Protein AF-A0AA38XW15-F1 (afdb_monomer_lite)

Structure (mmCIF, N/CA/C/O backbone):
data_AF-A0AA38XW15-F1
#
_entry.id   AF-A0AA38XW15-F1
#
loop_
_atom_site.group_PDB
_atom_site.id
_atom_site.type_symbol
_atom_site.label_atom_id
_atom_site.label_alt_id
_atom_site.label_comp_id
_atom_site.label_asym_id
_atom_site.label_entity_id
_atom_site.label_seq_id
_atom_site.pdbx_PDB_ins_code
_atom_site.Cartn_x
_atom_site.Cartn_y
_atom_site.Cartn_z
_atom_site.occupancy
_atom_site.B_iso_or_equiv
_atom_site.auth_seq_id
_atom_site.auth_comp_id
_atom_site.auth_asym_id
_atom_site.auth_atom_id
_atom_site.pdbx_PDB_model_num
ATOM 1 N N . MET A 1 1 ? -20.082 4.523 14.131 1.00 91.38 1 MET A N 1
ATOM 2 C CA . MET A 1 1 ? -21.353 5.237 13.873 1.00 91.38 1 MET A CA 1
ATOM 3 C C . MET A 1 1 ? -22.518 4.443 14.439 1.00 91.38 1 MET A C 1
ATOM 5 O O . MET A 1 1 ? -22.449 3.219 14.410 1.00 91.38 1 MET A O 1
ATOM 9 N N . THR A 1 2 ? -23.558 5.116 14.946 1.00 93.31 2 THR A N 1
ATOM 10 C CA . THR A 1 2 ? -24.744 4.458 15.545 1.00 93.31 2 THR A CA 1
ATOM 11 C C . THR A 1 2 ? -26.079 4.887 14.918 1.00 93.31 2 THR A C 1
ATOM 13 O O . THR A 1 2 ? -27.093 4.230 15.132 1.00 93.31 2 THR A O 1
ATOM 16 N N . ARG A 1 3 ? -26.091 5.959 14.109 1.00 92.06 3 ARG A N 1
ATOM 17 C CA . ARG A 1 3 ? -27.296 6.537 13.497 1.00 92.06 3 ARG A CA 1
ATOM 18 C C . ARG A 1 3 ? -27.164 6.616 11.979 1.00 92.06 3 ARG A C 1
ATOM 20 O O . ARG A 1 3 ? -26.127 7.017 11.461 1.00 92.06 3 ARG A O 1
ATOM 27 N N . ALA A 1 4 ? -28.251 6.330 11.262 1.00 90.56 4 ALA A N 1
ATOM 28 C CA . ALA A 1 4 ? -28.274 6.403 9.798 1.00 90.56 4 ALA A CA 1
ATOM 29 C C . ALA A 1 4 ? -28.023 7.825 9.253 1.00 90.56 4 ALA A C 1
ATOM 31 O O . ALA A 1 4 ? -27.424 7.970 8.192 1.00 90.56 4 ALA A O 1
ATOM 32 N N . GLY A 1 5 ? -28.454 8.865 9.981 1.00 91.62 5 GLY A N 1
ATOM 33 C CA . GLY A 1 5 ? -28.193 10.264 9.617 1.00 91.62 5 GLY A CA 1
ATOM 34 C C . GLY A 1 5 ? -26.698 10.584 9.584 1.00 91.62 5 GLY A C 1
ATOM 35 O O . GLY A 1 5 ? -26.212 11.088 8.578 1.00 91.62 5 GLY A O 1
ATOM 36 N N . ASP A 1 6 ? -25.973 10.198 10.635 1.00 93.12 6 ASP A N 1
ATOM 37 C CA . ASP A 1 6 ? -24.523 10.388 10.756 1.00 93.12 6 ASP A CA 1
ATOM 38 C C . ASP A 1 6 ? -23.772 9.628 9.654 1.00 93.12 6 ASP A C 1
ATOM 40 O O . ASP A 1 6 ? -22.821 10.134 9.069 1.00 93.12 6 ASP A O 1
ATOM 44 N N . VAL A 1 7 ? -24.231 8.415 9.332 1.00 92.94 7 VAL A N 1
ATOM 45 C CA . VAL A 1 7 ? -23.662 7.582 8.264 1.00 92.94 7 VAL A CA 1
ATOM 46 C C . VAL A 1 7 ? -23.850 8.219 6.884 1.00 92.94 7 VAL A C 1
ATOM 48 O O . VAL A 1 7 ? -22.914 8.231 6.085 1.00 92.94 7 VAL A O 1
ATOM 51 N N . ARG A 1 8 ? -25.037 8.768 6.605 1.00 91.56 8 ARG A N 1
ATOM 52 C CA . ARG A 1 8 ? -25.308 9.474 5.347 1.00 91.56 8 ARG A CA 1
ATOM 53 C C . ARG A 1 8 ? -24.465 10.742 5.237 1.00 91.56 8 ARG A C 1
ATOM 55 O O . ARG A 1 8 ? -23.828 10.942 4.210 1.00 91.56 8 ARG A O 1
ATOM 62 N N . LEU A 1 9 ? -24.413 11.541 6.304 1.00 92.00 9 LEU A N 1
ATOM 63 C CA . LEU A 1 9 ? -23.596 12.752 6.344 1.00 92.00 9 LEU A CA 1
ATOM 64 C C . LEU A 1 9 ? -22.112 12.434 6.129 1.00 92.00 9 LEU A C 1
ATOM 66 O O . LEU A 1 9 ? -21.452 13.119 5.360 1.00 92.00 9 LEU A O 1
ATOM 70 N N . ALA A 1 10 ? -21.592 11.371 6.746 1.00 91.44 10 ALA A N 1
ATOM 71 C CA . ALA A 1 10 ? -20.219 10.928 6.508 1.00 91.44 10 ALA A CA 1
ATOM 72 C C . ALA A 1 10 ? -19.970 10.637 5.015 1.00 91.44 10 ALA A C 1
ATOM 74 O O . ALA A 1 10 ? -18.969 11.080 4.457 1.00 91.44 10 ALA A O 1
ATOM 75 N N . GLY A 1 11 ? -20.909 9.954 4.351 1.00 89.06 11 GLY A N 1
ATOM 76 C CA . GLY A 1 11 ? -20.843 9.709 2.908 1.00 89.06 11 GLY A CA 1
ATOM 77 C C . GLY A 1 11 ? -20.878 10.991 2.066 1.00 89.06 11 GLY A C 1
ATOM 78 O O . GLY A 1 11 ? -20.120 11.104 1.109 1.00 89.06 11 GLY A O 1
ATOM 79 N N . GLU A 1 12 ? -21.707 11.971 2.434 1.00 89.62 12 GLU A N 1
ATOM 80 C CA . GLU A 1 12 ? -21.784 13.281 1.762 1.00 89.62 12 GLU A CA 1
ATOM 81 C C . GLU A 1 12 ? -20.504 14.112 1.933 1.00 89.62 12 GLU A C 1
ATOM 83 O O . GLU A 1 12 ? -20.116 14.842 1.023 1.00 89.62 12 GLU A O 1
ATOM 88 N N . LEU A 1 13 ? -19.829 13.980 3.079 1.00 89.56 13 LEU A N 1
ATOM 89 C CA . LEU A 1 13 ? -18.544 14.629 3.351 1.00 89.56 13 LEU A CA 1
ATOM 90 C C . LEU A 1 13 ? -17.362 13.945 2.644 1.00 89.56 13 LEU A C 1
ATOM 92 O O . LEU A 1 13 ? -16.266 14.496 2.637 1.00 89.56 13 LEU A O 1
ATOM 96 N N . GLY A 1 14 ? -17.576 12.783 2.019 1.00 87.38 14 GLY A N 1
ATOM 97 C CA . GLY A 1 14 ? -16.554 12.092 1.235 1.00 87.38 14 GLY A CA 1
ATOM 98 C C . GLY A 1 14 ? -15.539 11.310 2.068 1.00 87.38 14 GLY A C 1
ATOM 99 O O . GLY A 1 14 ? -14.395 11.184 1.642 1.00 87.38 14 GLY A O 1
ATOM 100 N N . VAL A 1 15 ? -15.934 10.786 3.235 1.00 90.50 15 VAL A N 1
ATOM 101 C CA . VAL A 1 15 ? -15.054 9.906 4.025 1.00 90.50 15 VAL A CA 1
ATOM 102 C C . VAL A 1 15 ? -14.764 8.598 3.282 1.00 90.50 15 VAL A C 1
ATOM 104 O O . VAL A 1 15 ? -15.640 8.052 2.609 1.00 90.50 15 VAL A O 1
ATOM 107 N N . ASP A 1 16 ? -13.568 8.040 3.464 1.00 91.00 16 ASP A N 1
ATOM 108 C CA . ASP A 1 16 ? -13.193 6.773 2.822 1.00 91.00 16 ASP A CA 1
ATOM 109 C C . ASP A 1 16 ? -13.839 5.547 3.486 1.00 91.00 16 ASP A C 1
ATOM 111 O O . ASP A 1 16 ? -14.086 4.534 2.829 1.00 91.00 16 ASP A O 1
ATOM 115 N N . ALA A 1 17 ? -14.129 5.619 4.790 1.00 94.25 17 ALA A N 1
ATOM 116 C CA . ALA A 1 17 ? -14.636 4.485 5.551 1.00 94.25 17 ALA A CA 1
ATOM 117 C C . ALA A 1 17 ? -15.574 4.884 6.699 1.00 94.25 17 ALA A C 1
ATOM 119 O O . ALA A 1 17 ? -15.440 5.938 7.317 1.00 94.25 17 ALA A O 1
ATOM 120 N N . VAL A 1 18 ? -16.508 3.987 7.028 1.00 95.44 18 VAL A N 1
ATOM 121 C CA . VAL A 1 18 ? -17.405 4.094 8.186 1.00 95.44 18 VAL A CA 1
ATOM 122 C C . VAL A 1 18 ? -17.250 2.870 9.086 1.00 95.44 18 VAL A C 1
ATOM 124 O O . VAL A 1 18 ? -17.457 1.731 8.661 1.00 95.44 18 VAL A O 1
ATOM 127 N N . GLY A 1 19 ? -16.933 3.114 10.360 1.00 95.94 19 GLY A N 1
ATOM 128 C CA . GLY A 1 19 ? -16.795 2.076 11.383 1.00 95.94 19 GLY A CA 1
ATOM 129 C C . GLY A 1 19 ? -18.083 1.769 12.152 1.00 95.94 19 GLY A C 1
ATOM 130 O O . GLY A 1 19 ? -18.765 2.674 12.647 1.00 95.94 19 GLY A O 1
ATOM 131 N N . PHE A 1 20 ? -18.375 0.480 12.329 1.00 97.31 20 PHE A N 1
ATOM 132 C CA . PHE A 1 20 ? -19.397 -0.052 13.234 1.00 97.31 20 PHE A CA 1
ATOM 133 C C . PHE A 1 20 ? -18.740 -0.868 14.346 1.00 97.31 20 PHE A C 1
ATOM 135 O O . PHE A 1 20 ? -17.919 -1.744 14.078 1.00 97.31 20 PHE A O 1
ATOM 142 N N . ILE A 1 21 ? -19.105 -0.586 15.596 1.00 96.38 21 ILE A N 1
ATOM 143 C CA . ILE A 1 21 ? -18.486 -1.204 16.771 1.00 96.38 21 ILE A CA 1
ATOM 144 C C . ILE A 1 21 ? -19.363 -2.355 17.266 1.00 96.38 21 ILE A C 1
ATOM 146 O O . ILE A 1 21 ? -20.535 -2.160 17.577 1.00 96.38 21 ILE A O 1
ATOM 150 N N . PHE A 1 22 ? -18.777 -3.547 17.382 1.00 96.81 22 PHE A N 1
ATOM 151 C CA . PHE A 1 22 ? -19.442 -4.757 17.884 1.00 96.81 22 PHE A CA 1
ATOM 152 C C . PHE A 1 22 ? -18.884 -5.240 19.233 1.00 96.81 22 PHE A C 1
ATOM 154 O O . PHE A 1 22 ? -19.385 -6.213 19.804 1.00 96.81 22 PHE A O 1
ATOM 161 N N . ALA A 1 23 ? -17.880 -4.540 19.769 1.00 93.12 23 ALA A N 1
ATOM 162 C CA . ALA A 1 23 ? -17.318 -4.779 21.094 1.00 93.12 23 ALA A CA 1
ATOM 163 C C . ALA A 1 23 ? -18.387 -4.625 22.190 1.00 93.12 23 ALA A C 1
ATOM 165 O O . ALA A 1 23 ? -19.067 -3.599 22.260 1.00 93.12 23 ALA A O 1
ATOM 166 N N . ARG A 1 24 ? -18.523 -5.636 23.059 1.00 89.12 24 ARG A N 1
ATOM 167 C CA . ARG A 1 24 ? -19.603 -5.727 24.064 1.00 89.12 24 ARG A CA 1
ATOM 168 C C . ARG A 1 24 ? -19.603 -4.578 25.074 1.00 89.12 24 ARG A C 1
ATOM 170 O O . ARG A 1 24 ? -20.673 -4.127 25.461 1.00 89.12 24 ARG A O 1
ATOM 177 N N . GLU A 1 25 ? -18.420 -4.115 25.461 1.00 85.75 25 GLU A N 1
ATOM 178 C CA . GLU A 1 25 ? -18.213 -3.088 26.494 1.00 85.75 25 GLU A CA 1
ATOM 179 C C . GLU A 1 25 ? -18.329 -1.653 25.960 1.00 85.75 25 GLU A C 1
ATOM 181 O O . GLU A 1 25 ? -18.221 -0.695 26.723 1.00 85.75 25 GLU A O 1
ATOM 186 N N . SER A 1 26 ? -18.502 -1.471 24.648 1.00 87.81 26 SER A N 1
ATOM 187 C CA . SER A 1 26 ? -18.533 -0.135 24.059 1.00 87.81 26 SER A CA 1
ATOM 188 C C . SER A 1 26 ? -19.905 0.518 24.216 1.00 87.81 26 SER A C 1
ATOM 190 O O . SER A 1 26 ? -20.915 -0.045 23.801 1.00 87.81 26 SER A O 1
ATOM 192 N N . SER A 1 27 ? -19.933 1.769 24.685 1.00 87.12 27 SER A N 1
ATOM 193 C CA . SER A 1 27 ? -21.135 2.621 24.653 1.00 87.12 27 SER A CA 1
ATOM 194 C C . SER A 1 27 ? -21.614 2.945 23.233 1.00 87.12 27 SER A C 1
ATOM 196 O O . SER A 1 27 ? -22.740 3.385 23.043 1.00 87.12 27 SER A O 1
ATOM 198 N N . ARG A 1 28 ? -20.765 2.710 22.225 1.00 91.06 28 ARG A N 1
ATOM 199 C CA . ARG A 1 28 ? -21.038 2.951 20.800 1.00 91.06 28 ARG A CA 1
ATOM 200 C C . ARG A 1 28 ? -21.361 1.658 20.046 1.00 91.06 28 ARG A C 1
ATOM 202 O O . ARG A 1 28 ? -21.298 1.634 18.815 1.00 91.06 28 ARG A O 1
ATOM 209 N N . ARG A 1 29 ? -21.629 0.569 20.774 1.00 94.62 29 ARG A N 1
ATOM 210 C CA . ARG A 1 29 ? -21.948 -0.736 20.197 1.00 94.62 29 ARG A CA 1
ATOM 211 C C . ARG A 1 29 ? -23.264 -0.676 19.424 1.00 94.62 29 ARG A C 1
ATOM 213 O O . ARG A 1 29 ? -24.231 -0.091 19.895 1.00 94.62 29 ARG A O 1
ATOM 220 N N . VAL A 1 30 ? -23.305 -1.344 18.276 1.00 95.62 30 VAL A N 1
ATOM 221 C CA . VAL A 1 30 ? -24.513 -1.499 17.450 1.00 95.62 30 VAL A CA 1
ATOM 222 C C . VAL A 1 30 ? -24.860 -2.972 17.262 1.00 95.62 30 VAL A C 1
ATOM 224 O O . VAL A 1 30 ? -23.978 -3.838 17.278 1.00 95.62 30 VAL A O 1
ATOM 227 N N . ALA A 1 31 ? -26.142 -3.281 17.064 1.00 96.44 31 ALA A N 1
ATOM 228 C CA . ALA A 1 31 ? -26.548 -4.634 16.701 1.00 96.44 31 ALA A CA 1
ATOM 229 C C . ALA A 1 31 ? -26.201 -4.935 15.224 1.00 96.44 31 ALA A C 1
ATOM 231 O O . ALA A 1 31 ? -26.274 -4.041 14.376 1.00 96.44 31 ALA A O 1
ATOM 232 N N . PRO A 1 32 ? -25.887 -6.194 14.848 1.00 96.69 32 PRO A N 1
ATOM 233 C CA . PRO A 1 32 ? -25.608 -6.551 13.451 1.00 96.69 32 PRO A CA 1
ATOM 234 C C . PRO A 1 32 ? -26.736 -6.175 12.478 1.00 96.69 32 PRO A C 1
ATOM 236 O O . PRO A 1 32 ? -26.471 -5.726 11.364 1.00 96.69 32 PRO A O 1
ATOM 239 N N . ALA A 1 33 ? -27.996 -6.309 12.900 1.00 95.50 33 ALA A N 1
ATOM 240 C CA . ALA A 1 33 ? -29.150 -5.920 12.091 1.00 95.50 33 ALA A CA 1
ATOM 241 C C . ALA A 1 33 ? -29.213 -4.398 11.852 1.00 95.50 33 ALA A C 1
ATOM 243 O O . ALA A 1 33 ? -29.453 -3.961 10.726 1.00 95.50 33 ALA A O 1
ATOM 244 N N . GLU A 1 34 ? -28.926 -3.591 12.876 1.00 95.31 34 GLU A N 1
ATOM 245 C CA . GLU A 1 34 ? -28.886 -2.125 12.780 1.00 95.31 34 GLU A CA 1
ATOM 246 C C . GLU A 1 34 ? -27.741 -1.659 11.879 1.00 95.31 34 GLU A C 1
ATOM 248 O O . GLU A 1 34 ? -27.944 -0.836 10.989 1.00 95.31 34 GLU A O 1
ATOM 253 N N . ALA A 1 35 ? -26.548 -2.242 12.038 1.00 95.88 35 ALA A N 1
ATOM 254 C CA . ALA A 1 35 ? -25.409 -1.978 11.161 1.00 95.88 35 ALA A CA 1
ATOM 255 C C . ALA A 1 35 ? -25.720 -2.336 9.701 1.00 95.88 35 ALA A C 1
ATOM 257 O O . ALA A 1 35 ? -25.362 -1.598 8.780 1.00 95.88 35 ALA A O 1
ATOM 258 N N . ARG A 1 36 ? -26.440 -3.442 9.465 1.00 95.25 36 ARG A N 1
ATOM 259 C CA . ARG A 1 36 ? -26.875 -3.835 8.121 1.00 95.25 36 ARG A CA 1
ATOM 260 C C . ARG A 1 36 ? -27.866 -2.841 7.512 1.00 95.25 36 ARG A C 1
ATOM 262 O O . ARG A 1 36 ? -27.758 -2.575 6.311 1.00 95.25 36 ARG A O 1
ATOM 269 N N . ALA A 1 37 ? -28.791 -2.306 8.307 1.00 93.50 37 ALA A N 1
ATOM 270 C CA . ALA A 1 37 ? -29.722 -1.268 7.875 1.00 93.50 37 ALA A CA 1
ATOM 271 C C . ALA A 1 37 ? -28.985 0.045 7.567 1.00 93.50 37 ALA A C 1
ATOM 273 O O . ALA A 1 37 ? -29.128 0.585 6.474 1.00 93.50 37 ALA A O 1
ATOM 274 N N . MET A 1 38 ? -28.105 0.507 8.463 1.00 93.75 38 MET A N 1
ATOM 275 C CA . MET A 1 38 ? -27.293 1.711 8.243 1.00 93.75 38 MET A CA 1
ATOM 276 C C . MET A 1 38 ? -26.400 1.599 7.012 1.00 93.75 38 MET A C 1
ATOM 278 O O . MET A 1 38 ? -26.264 2.560 6.263 1.00 93.75 38 MET A O 1
ATOM 282 N N . ARG A 1 39 ? -25.847 0.413 6.746 1.00 91.00 39 ARG A N 1
ATOM 283 C CA . ARG A 1 39 ? -25.074 0.165 5.530 1.00 91.00 39 ARG A CA 1
ATOM 284 C C . ARG A 1 39 ? -25.856 0.461 4.250 1.00 91.00 39 ARG A C 1
ATOM 286 O O . ARG A 1 39 ? -25.249 0.855 3.264 1.00 91.00 39 ARG A O 1
ATOM 293 N N . GLN A 1 40 ? -27.171 0.253 4.227 1.00 88.00 40 GLN A N 1
ATOM 294 C CA . GLN A 1 40 ? -27.972 0.558 3.035 1.00 88.00 40 GLN A CA 1
ATOM 295 C C . GLN A 1 40 ? -28.037 2.065 2.743 1.00 88.00 40 GLN A C 1
ATOM 297 O O . GLN A 1 40 ? -28.316 2.435 1.609 1.00 88.00 40 GLN A O 1
ATOM 302 N N . ALA A 1 41 ? -27.754 2.912 3.737 1.00 85.12 41 ALA A N 1
ATOM 303 C CA . ALA A 1 41 ? -27.671 4.363 3.594 1.00 85.12 41 ALA A CA 1
ATOM 304 C C . ALA A 1 41 ? -26.254 4.867 3.256 1.00 85.12 41 ALA A C 1
ATOM 306 O O . ALA A 1 41 ? -26.075 6.065 3.054 1.00 85.12 41 ALA A O 1
ATOM 307 N N . ILE A 1 42 ? -25.251 3.981 3.215 1.00 86.81 42 ILE A N 1
ATOM 308 C CA . ILE A 1 42 ? -23.867 4.343 2.890 1.00 86.81 42 ILE A CA 1
ATOM 309 C C . ILE A 1 42 ? -23.742 4.599 1.387 1.00 86.81 42 ILE A C 1
ATOM 311 O O . ILE A 1 42 ? -24.222 3.806 0.573 1.00 86.81 42 ILE A O 1
ATOM 315 N N . ALA A 1 43 ? -23.071 5.696 1.028 1.00 79.88 43 ALA A N 1
ATOM 316 C CA . ALA A 1 43 ? -22.768 6.022 -0.358 1.00 79.88 43 ALA A CA 1
ATOM 317 C C . ALA A 1 43 ? -21.945 4.899 -1.024 1.00 79.88 43 ALA A C 1
ATOM 319 O O . ALA A 1 43 ? -21.095 4.280 -0.374 1.00 79.88 43 ALA A O 1
ATOM 320 N N . PRO A 1 44 ? -22.152 4.622 -2.325 1.00 77.50 44 PRO A N 1
ATOM 321 C CA . PRO A 1 44 ? -21.266 3.729 -3.059 1.00 77.50 44 PRO A CA 1
ATOM 322 C C . PRO A 1 44 ? -19.805 4.163 -2.876 1.00 77.50 44 PRO A C 1
ATOM 324 O O . PRO A 1 44 ? -19.518 5.354 -2.879 1.00 77.50 44 PRO A O 1
ATOM 327 N N . MET A 1 45 ? -18.888 3.198 -2.774 1.00 81.88 45 MET A N 1
ATOM 328 C CA . MET A 1 45 ? -17.431 3.397 -2.629 1.00 81.88 45 MET A CA 1
ATOM 329 C C . MET A 1 45 ? -16.892 3.724 -1.228 1.00 81.88 45 MET A C 1
ATOM 331 O O . MET A 1 45 ? -15.676 3.711 -1.074 1.00 81.88 45 MET A O 1
ATOM 335 N N . VAL A 1 46 ? -17.742 3.919 -0.217 1.00 89.44 46 VAL A N 1
ATOM 336 C CA . VAL A 1 46 ? -17.294 4.039 1.182 1.00 89.44 46 VAL A CA 1
ATOM 337 C C . VAL A 1 46 ? -17.119 2.648 1.796 1.00 89.44 46 VAL A C 1
ATOM 339 O O . VAL A 1 46 ? -18.033 1.813 1.752 1.00 89.44 46 VAL A O 1
ATOM 342 N N . ASP A 1 47 ? -15.947 2.387 2.373 1.00 92.31 47 ASP A N 1
ATOM 343 C CA . ASP A 1 47 ? -15.635 1.117 3.022 1.00 92.31 47 ASP A CA 1
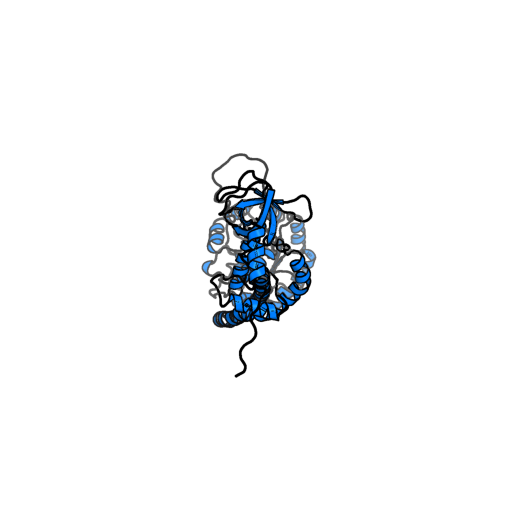ATOM 344 C C . ASP A 1 47 ? -16.399 0.950 4.348 1.00 92.31 47 ASP A C 1
ATOM 346 O O . ASP A 1 47 ? -16.643 1.896 5.096 1.00 92.31 47 ASP A O 1
ATOM 350 N N . VAL A 1 48 ? -16.791 -0.289 4.655 1.00 95.25 48 VAL A N 1
ATOM 351 C CA . VAL A 1 48 ? -17.505 -0.627 5.893 1.00 95.25 48 VAL A CA 1
ATOM 352 C C . VAL A 1 48 ? -16.576 -1.412 6.798 1.00 95.25 48 VAL A C 1
ATOM 354 O O . VAL A 1 48 ? -16.258 -2.570 6.506 1.00 95.25 48 VAL A O 1
ATOM 357 N N . VAL A 1 49 ? -16.199 -0.798 7.917 1.00 96.94 49 VAL A N 1
ATOM 358 C CA . VAL A 1 49 ? -15.287 -1.378 8.904 1.00 96.94 49 VAL A CA 1
ATOM 359 C C . VAL A 1 49 ? -16.084 -1.977 10.056 1.00 96.94 49 VAL A C 1
ATOM 361 O O . VAL A 1 49 ? -16.892 -1.296 10.686 1.00 96.94 49 VAL A O 1
ATOM 364 N N . ALA A 1 50 ? -15.857 -3.255 10.353 1.00 97.75 50 ALA A N 1
ATOM 365 C CA . ALA A 1 50 ? -16.399 -3.904 11.543 1.00 97.75 50 ALA A CA 1
ATOM 366 C C . ALA A 1 50 ? -15.324 -3.987 12.630 1.00 97.75 50 ALA A C 1
ATOM 368 O O . ALA A 1 50 ? -14.319 -4.677 12.460 1.00 97.75 50 ALA A O 1
ATOM 369 N N . LEU A 1 51 ? -15.546 -3.285 13.741 1.00 97.25 51 LEU A N 1
ATOM 370 C CA . LEU A 1 51 ? -14.613 -3.199 14.859 1.00 97.25 51 LEU A CA 1
ATOM 371 C C . LEU A 1 51 ? -14.994 -4.187 15.962 1.00 97.25 51 LEU A C 1
ATOM 373 O O . LEU A 1 51 ? -16.123 -4.182 16.465 1.00 97.25 51 LEU A O 1
ATOM 377 N N . PHE A 1 52 ? -14.017 -4.990 16.370 1.00 97.25 52 PHE A N 1
ATOM 378 C CA . PHE A 1 52 ? -14.126 -6.002 17.414 1.00 97.25 52 PHE A CA 1
ATOM 379 C C . PHE A 1 52 ? -13.096 -5.769 18.515 1.00 97.25 52 PHE A C 1
ATOM 381 O O . PHE A 1 52 ? -12.042 -5.175 18.287 1.00 97.25 52 PHE A O 1
ATOM 388 N N . ARG A 1 53 ? -13.410 -6.257 19.714 1.00 94.88 53 ARG A N 1
ATOM 389 C CA . ARG A 1 53 ? -12.502 -6.257 20.859 1.00 94.88 53 ARG A CA 1
ATOM 390 C C . ARG A 1 53 ? -12.755 -7.510 21.681 1.00 94.88 53 ARG A C 1
ATOM 392 O O . ARG A 1 53 ? -13.745 -7.579 22.403 1.00 94.88 53 ARG A O 1
ATOM 399 N N . ASN A 1 54 ? -11.883 -8.499 21.522 1.00 95.50 54 ASN A N 1
ATOM 400 C CA . ASN A 1 54 ? -11.955 -9.808 22.171 1.00 95.50 54 ASN A CA 1
ATOM 401 C C . ASN A 1 54 ? -13.316 -10.509 21.980 1.00 95.50 54 ASN A C 1
ATOM 403 O O . ASN A 1 54 ? -13.770 -11.267 22.836 1.00 95.50 54 ASN A O 1
ATOM 407 N N . ASN A 1 55 ? -13.990 -10.245 20.855 1.00 96.69 55 ASN A N 1
ATOM 408 C CA . ASN A 1 55 ? -15.236 -10.914 20.489 1.00 96.69 55 ASN A CA 1
ATOM 409 C C . ASN A 1 55 ? -14.987 -12.396 20.174 1.00 96.69 55 ASN A C 1
ATOM 411 O O . ASN A 1 55 ? -13.910 -12.768 19.708 1.00 96.69 55 ASN A O 1
ATOM 415 N N . SER A 1 56 ? -15.996 -13.249 20.370 1.00 97.31 56 SER A N 1
ATOM 416 C CA . SER A 1 56 ? -15.864 -14.671 20.022 1.00 97.31 56 SER A CA 1
ATOM 417 C C . SER A 1 56 ? -15.849 -14.876 18.500 1.00 97.31 56 SER A C 1
ATOM 419 O O . SER A 1 56 ? -16.339 -14.043 17.731 1.00 97.31 56 SER A O 1
ATOM 421 N N . ARG A 1 57 ? -15.315 -16.012 18.029 1.00 97.38 57 ARG A N 1
ATOM 422 C CA . ARG A 1 57 ? -15.286 -16.330 16.587 1.00 97.38 57 ARG A CA 1
ATOM 423 C C . ARG A 1 57 ? -16.694 -16.386 15.993 1.00 97.38 57 ARG A C 1
ATOM 425 O O . ARG A 1 57 ? -16.890 -16.024 14.837 1.00 97.38 57 ARG A O 1
ATOM 432 N N . GLU A 1 58 ? -17.660 -16.848 16.774 1.00 97.62 58 GLU A N 1
ATOM 433 C CA . GLU A 1 58 ? -19.073 -16.958 16.412 1.00 97.62 58 GLU A CA 1
ATOM 434 C C . GLU A 1 58 ? -19.682 -15.568 16.218 1.00 97.62 58 GLU A C 1
ATOM 436 O O . GLU A 1 58 ? -20.349 -15.334 15.213 1.00 97.62 58 GLU A O 1
ATOM 441 N N . GLU A 1 59 ? -19.382 -14.623 17.113 1.00 97.44 59 GLU A N 1
ATOM 442 C CA . GLU A 1 59 ? -19.836 -13.234 16.987 1.00 97.44 59 GLU A CA 1
ATOM 443 C C . GLU A 1 59 ? -19.263 -12.552 15.744 1.00 97.44 59 GLU A C 1
ATOM 445 O O . GLU A 1 59 ? -19.998 -11.903 14.998 1.00 97.44 59 GLU A O 1
ATOM 450 N N . VAL A 1 60 ? -17.963 -12.729 15.485 1.00 98.00 60 VAL A N 1
ATOM 451 C CA . VAL A 1 60 ? -17.320 -12.161 14.292 1.00 98.00 60 VAL A CA 1
ATOM 452 C C . VAL A 1 60 ? -17.939 -12.753 13.023 1.00 98.00 60 VAL A C 1
ATOM 454 O O . VAL A 1 60 ? -18.299 -12.011 12.110 1.00 98.00 60 VAL A O 1
ATOM 457 N N . ARG A 1 61 ? -18.136 -14.078 12.963 1.00 98.00 61 ARG A N 1
ATOM 458 C CA . ARG A 1 61 ? -18.777 -14.739 11.810 1.00 98.00 61 ARG A CA 1
ATOM 459 C C . ARG A 1 61 ? -20.213 -14.279 11.593 1.00 98.00 61 ARG A C 1
ATOM 461 O O . ARG A 1 61 ? -20.622 -14.112 10.445 1.00 98.00 61 ARG A O 1
ATOM 468 N N . GLU A 1 62 ? -20.963 -14.046 12.664 1.00 97.88 62 GLU A N 1
ATOM 469 C CA . GLU A 1 62 ? -22.324 -13.530 12.562 1.00 97.88 62 GLU A CA 1
ATOM 470 C C . GLU A 1 62 ? -22.348 -12.123 11.951 1.00 97.88 62 GLU A C 1
ATOM 472 O O . GLU A 1 62 ? -23.111 -11.857 11.020 1.00 97.88 62 GLU A O 1
ATOM 477 N N . VAL A 1 63 ? -21.448 -11.239 12.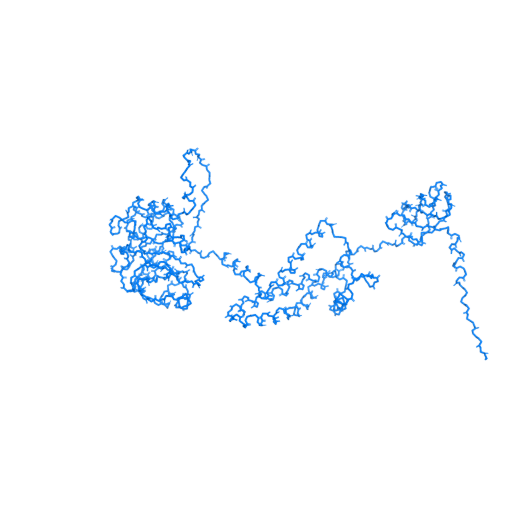388 1.00 98.00 63 VAL A N 1
ATOM 478 C CA . VAL A 1 63 ? -21.295 -9.906 11.788 1.00 98.00 63 VAL A CA 1
ATOM 479 C C . VAL A 1 63 ? -20.873 -9.999 10.320 1.00 98.00 63 VAL A C 1
ATOM 481 O O . VAL A 1 63 ? -21.438 -9.295 9.481 1.00 98.00 63 VAL A O 1
ATOM 484 N N . LEU A 1 64 ? -19.939 -10.889 9.974 1.00 97.38 64 LEU A N 1
ATOM 485 C CA . LEU A 1 64 ? -19.522 -11.106 8.584 1.00 97.38 64 LEU A CA 1
ATOM 486 C C . LEU A 1 64 ? -20.695 -11.525 7.691 1.00 97.38 64 LEU A C 1
ATOM 488 O O . LEU A 1 64 ? -20.879 -10.971 6.606 1.00 97.38 64 LEU A O 1
ATOM 492 N N . ARG A 1 65 ? -21.516 -12.467 8.161 1.00 97.44 65 ARG A N 1
ATOM 493 C CA . ARG A 1 65 ? -22.686 -12.977 7.437 1.00 97.44 65 ARG A CA 1
ATOM 494 C C . ARG A 1 65 ? -23.751 -11.898 7.241 1.00 97.44 65 ARG A C 1
ATOM 496 O O . ARG A 1 65 ? -24.297 -11.767 6.142 1.00 97.44 65 ARG A O 1
ATOM 503 N N . THR A 1 66 ? -24.034 -11.137 8.295 1.00 97.12 66 THR A N 1
ATOM 504 C CA . THR A 1 66 ? -25.160 -10.198 8.342 1.00 97.12 66 THR A CA 1
ATOM 505 C C . THR A 1 66 ? -24.800 -8.836 7.755 1.00 97.12 66 THR A C 1
ATOM 507 O O . THR A 1 66 ? -25.516 -8.333 6.890 1.00 97.12 66 THR A O 1
ATOM 510 N N . VAL A 1 67 ? -23.677 -8.246 8.169 1.00 96.31 67 VAL A N 1
ATOM 511 C CA . VAL A 1 67 ? -23.267 -6.881 7.793 1.00 96.31 67 VAL A CA 1
ATOM 512 C C . VAL A 1 67 ? -22.449 -6.866 6.504 1.00 96.31 67 VAL A C 1
ATOM 514 O O . VAL A 1 67 ? -22.559 -5.902 5.748 1.00 96.31 67 VAL A O 1
ATOM 517 N N . ARG A 1 68 ? -21.689 -7.937 6.215 1.00 95.44 68 ARG A N 1
ATOM 518 C CA . ARG A 1 68 ? -20.776 -8.106 5.060 1.00 95.44 68 ARG A CA 1
ATOM 519 C C . ARG A 1 68 ? -19.634 -7.072 4.946 1.00 95.44 68 ARG A C 1
ATOM 521 O O . ARG A 1 68 ? -19.394 -6.604 3.831 1.00 95.44 68 ARG A O 1
ATOM 528 N N . PRO A 1 69 ? -18.982 -6.645 6.041 1.00 95.69 69 PRO A N 1
ATOM 529 C CA . PRO A 1 69 ? -18.002 -5.550 6.021 1.00 95.69 69 PRO A CA 1
ATOM 530 C C . PRO A 1 69 ? -16.898 -5.769 4.974 1.00 95.69 69 PRO A C 1
ATOM 532 O O . PRO A 1 69 ? -16.606 -6.908 4.610 1.00 95.69 69 PRO A O 1
ATOM 535 N N . THR A 1 70 ? -16.289 -4.688 4.487 1.00 94.62 70 THR A N 1
ATOM 536 C CA . THR A 1 70 ? -15.140 -4.764 3.566 1.00 94.62 70 THR A CA 1
ATOM 537 C C . THR A 1 70 ? -13.814 -4.894 4.314 1.00 94.62 70 THR A C 1
ATOM 539 O O . THR A 1 70 ? -12.845 -5.400 3.749 1.00 94.62 70 THR A O 1
ATOM 542 N N . LEU A 1 71 ? -13.799 -4.512 5.596 1.00 96.06 71 LEU A N 1
ATOM 543 C CA . LEU A 1 71 ? -12.622 -4.481 6.454 1.00 96.06 71 LEU A CA 1
ATOM 544 C C . LEU A 1 71 ? -12.970 -4.854 7.907 1.00 96.06 71 LEU A C 1
ATOM 546 O O . LEU A 1 71 ? -14.004 -4.443 8.434 1.00 96.06 71 LEU A O 1
ATOM 550 N N . LEU A 1 72 ? -12.102 -5.624 8.569 1.00 98.25 72 LEU A N 1
ATOM 551 C CA . LEU A 1 72 ? -12.171 -5.902 10.011 1.00 98.25 72 LEU A CA 1
ATOM 552 C C . LEU A 1 72 ? -11.144 -5.088 10.805 1.00 98.25 72 LEU A C 1
ATOM 554 O O . LEU A 1 72 ? -9.989 -4.992 10.416 1.00 98.25 72 LEU A O 1
ATOM 558 N N . GLN A 1 73 ? -11.519 -4.567 11.964 1.00 97.88 73 GLN A N 1
ATOM 559 C CA . GLN A 1 73 ? -10.589 -3.900 12.874 1.00 97.88 73 GLN A CA 1
ATOM 560 C C . GLN A 1 73 ? -10.575 -4.629 14.216 1.00 97.88 73 GLN A C 1
ATOM 562 O O . GLN A 1 73 ? -11.602 -4.714 14.888 1.00 97.88 73 GLN A O 1
ATOM 567 N N . PHE A 1 74 ? -9.414 -5.147 14.612 1.00 97.31 74 PHE A N 1
ATOM 568 C CA . PHE A 1 74 ? -9.238 -5.874 15.871 1.00 97.31 74 PHE A CA 1
ATOM 569 C C . PHE A 1 74 ? -8.530 -5.001 16.903 1.00 97.31 74 PHE A C 1
ATOM 571 O O . PHE A 1 74 ? -7.344 -4.681 16.767 1.00 97.31 74 PHE A O 1
ATOM 578 N N . HIS A 1 75 ? -9.273 -4.622 17.939 1.00 92.81 75 HIS A N 1
ATOM 579 C CA . HIS A 1 75 ? -8.881 -3.629 18.937 1.00 92.81 75 HIS A CA 1
ATOM 580 C C . HIS A 1 75 ? -8.510 -4.227 20.305 1.00 92.81 75 HIS A C 1
ATOM 582 O O . HIS A 1 75 ? -8.157 -3.489 21.220 1.00 92.81 75 HIS A O 1
ATOM 588 N N . GLY A 1 76 ? -8.614 -5.548 20.468 1.00 90.88 76 GLY A N 1
ATOM 589 C CA . GLY A 1 76 ? -8.294 -6.255 21.704 1.00 90.88 76 GLY A CA 1
ATOM 590 C C . GLY A 1 76 ? -6.901 -6.887 21.701 1.00 90.88 76 GLY A C 1
ATOM 591 O O . GLY A 1 76 ? -5.947 -6.372 21.113 1.00 90.88 76 GLY A O 1
ATOM 592 N N . GLU A 1 77 ? -6.799 -8.038 22.355 1.00 92.19 77 GLU A N 1
ATOM 593 C CA . GLU A 1 77 ? -5.586 -8.851 22.483 1.00 92.19 77 GLU A CA 1
ATOM 594 C C . GLU A 1 77 ? -5.570 -10.021 21.489 1.00 92.19 77 GLU A C 1
ATOM 596 O O . GLU A 1 77 ? -4.830 -10.987 21.664 1.00 92.19 77 GLU A O 1
ATOM 601 N N . GLU A 1 78 ? -6.392 -9.944 20.437 1.00 95.75 78 GLU A N 1
ATOM 602 C CA . GLU A 1 78 ? -6.501 -10.998 19.436 1.00 95.75 78 GLU A CA 1
ATOM 603 C C . GLU A 1 78 ? -5.146 -11.250 18.770 1.00 95.75 78 GLU A C 1
ATOM 605 O O . GLU A 1 78 ? -4.471 -10.317 18.325 1.00 95.75 78 GLU A O 1
ATOM 610 N N . ASP A 1 79 ? -4.759 -12.520 18.685 1.00 96.25 79 ASP A N 1
ATOM 611 C CA . ASP A 1 79 ? -3.520 -12.939 18.048 1.00 96.25 79 ASP A CA 1
ATOM 612 C C . ASP A 1 79 ? -3.663 -13.020 16.516 1.00 96.25 79 ASP A C 1
ATOM 614 O O . ASP A 1 79 ? -4.753 -12.919 15.941 1.00 96.25 79 ASP A O 1
ATOM 618 N N . GLU A 1 80 ? -2.541 -13.225 15.828 1.00 95.62 80 GLU A N 1
ATOM 619 C CA . GLU A 1 80 ? -2.514 -13.378 14.368 1.00 95.62 80 GLU A CA 1
ATOM 620 C C . GLU A 1 80 ? -3.382 -14.544 13.891 1.00 95.62 80 GLU A C 1
ATOM 622 O O . GLU A 1 80 ? -4.065 -14.453 12.868 1.00 95.62 80 GLU A O 1
ATOM 627 N N . SER A 1 81 ? -3.371 -15.657 14.633 1.00 96.50 81 SER A N 1
ATOM 628 C CA . SER A 1 81 ? -4.113 -16.857 14.256 1.00 96.50 81 SER A CA 1
ATOM 629 C C . SER A 1 81 ? -5.623 -16.606 14.269 1.00 96.50 81 SER A C 1
ATOM 631 O O . SER A 1 81 ? -6.345 -17.067 13.378 1.00 96.50 81 SER A O 1
ATOM 633 N N . PHE A 1 82 ? -6.108 -15.829 15.237 1.00 98.06 82 PHE A N 1
ATOM 634 C CA . PHE A 1 82 ? -7.479 -15.367 15.320 1.00 98.06 82 PHE A CA 1
ATOM 635 C C . PHE A 1 82 ? -7.801 -14.388 14.196 1.00 98.06 82 PHE A C 1
ATOM 637 O O . PHE A 1 82 ? -8.712 -14.668 13.414 1.00 98.06 82 PHE A O 1
ATOM 644 N N . CYS A 1 83 ? -7.036 -13.302 14.057 1.00 96.94 83 CYS A N 1
ATOM 645 C CA . CYS A 1 83 ? -7.299 -12.256 13.062 1.00 96.94 83 CYS A CA 1
ATOM 646 C C . CYS A 1 83 ? -7.367 -12.827 11.636 1.00 96.94 83 CYS A C 1
ATOM 648 O O . CYS A 1 83 ? -8.326 -12.585 10.900 1.00 96.94 83 CYS A O 1
ATOM 650 N N . ARG A 1 84 ? -6.397 -13.673 11.267 1.00 95.75 84 ARG A N 1
ATOM 651 C CA . ARG A 1 84 ? -6.289 -14.265 9.925 1.00 95.75 84 ARG A CA 1
ATOM 652 C C . ARG A 1 84 ? -7.391 -15.278 9.606 1.00 95.75 84 ARG A C 1
ATOM 654 O O . ARG A 1 84 ? -7.735 -15.476 8.443 1.00 95.75 84 ARG A O 1
ATOM 661 N N . SER A 1 85 ? -7.959 -15.937 10.617 1.00 96.50 85 SER A N 1
ATOM 662 C CA . SER A 1 85 ? -8.895 -17.059 10.430 1.00 96.50 85 SER A CA 1
ATOM 663 C C . SER A 1 85 ? -10.193 -16.718 9.689 1.00 96.50 85 SER A C 1
ATOM 665 O O . SER A 1 85 ? -10.895 -17.621 9.234 1.00 96.50 85 SER A O 1
ATOM 667 N N . PHE A 1 86 ? -10.524 -15.431 9.577 1.00 95.00 86 PHE A N 1
ATOM 668 C CA . PHE A 1 86 ? -11.724 -14.960 8.893 1.00 95.00 86 PHE A CA 1
ATOM 669 C C . PHE A 1 86 ? -11.519 -14.754 7.388 1.00 95.00 86 PHE A C 1
ATOM 671 O O . PHE A 1 86 ? -12.487 -14.467 6.690 1.00 95.00 86 PHE A O 1
ATOM 678 N N . ASN A 1 87 ? -10.283 -14.911 6.891 1.00 92.75 87 ASN A N 1
ATOM 679 C CA . ASN A 1 87 ? -9.914 -14.751 5.481 1.00 92.75 87 ASN A CA 1
ATOM 680 C C . ASN A 1 87 ? -10.409 -13.424 4.873 1.00 92.75 87 ASN A C 1
ATOM 682 O O . ASN A 1 87 ? -10.823 -13.355 3.717 1.00 92.75 87 ASN A O 1
ATOM 686 N N . MET A 1 88 ? -10.383 -12.377 5.693 1.00 92.75 88 MET A N 1
ATOM 687 C CA . MET A 1 88 ? -10.733 -11.011 5.343 1.00 92.75 88 MET A CA 1
ATOM 688 C C . MET A 1 88 ? -9.552 -10.120 5.709 1.00 92.75 88 MET A C 1
ATOM 690 O O . MET A 1 88 ? -8.901 -10.366 6.730 1.00 92.75 88 MET A O 1
ATOM 694 N N . PRO A 1 89 ? -9.258 -9.094 4.906 1.00 95.81 89 PRO A N 1
ATOM 695 C CA . PRO A 1 89 ? -8.216 -8.157 5.269 1.00 95.81 89 PRO A CA 1
ATOM 696 C C . PRO A 1 89 ? -8.627 -7.382 6.534 1.00 95.81 89 PRO A C 1
ATOM 698 O O . PRO A 1 89 ? -9.801 -7.052 6.735 1.00 95.81 89 PRO A O 1
ATOM 701 N N . TYR A 1 90 ? -7.653 -7.155 7.418 1.00 97.50 90 TYR A N 1
ATOM 702 C CA . TYR A 1 90 ? -7.887 -6.569 8.733 1.00 97.50 90 TYR A CA 1
ATOM 703 C C . TYR A 1 90 ? -6.843 -5.505 9.106 1.00 97.50 90 TYR A C 1
ATOM 705 O O . TYR A 1 90 ? -5.687 -5.570 8.678 1.00 97.50 90 TYR A O 1
ATOM 713 N N . LEU A 1 91 ? -7.266 -4.544 9.928 1.00 97.44 91 LEU A N 1
ATOM 714 C CA . LEU A 1 91 ? -6.408 -3.626 10.673 1.00 97.44 91 LEU A CA 1
ATOM 715 C C . LEU A 1 91 ? -6.223 -4.147 12.096 1.00 97.44 91 LEU A C 1
ATOM 717 O O . LEU A 1 91 ? -7.201 -4.500 12.765 1.00 97.44 91 LEU A O 1
ATOM 721 N N . LYS A 1 92 ? -4.981 -4.151 12.584 1.00 97.12 92 LYS A N 1
ATOM 722 C CA . LYS A 1 92 ? -4.710 -4.378 14.007 1.00 97.12 92 LYS A CA 1
ATOM 723 C C . LYS A 1 92 ? -4.504 -3.043 14.703 1.00 97.12 92 LYS A C 1
ATOM 725 O O . LYS A 1 92 ? -3.591 -2.301 14.345 1.00 97.12 92 LYS A O 1
ATOM 730 N N . ALA A 1 93 ? -5.332 -2.755 15.702 1.00 94.94 93 ALA A N 1
ATOM 731 C CA . ALA A 1 93 ? -5.124 -1.579 16.529 1.00 94.94 93 ALA A CA 1
ATOM 732 C C . ALA A 1 93 ? -4.083 -1.855 17.620 1.00 94.94 93 ALA A C 1
ATOM 734 O O . ALA A 1 93 ? -4.071 -2.931 18.226 1.00 94.94 93 ALA A O 1
ATOM 735 N N . ILE A 1 94 ? -3.216 -0.874 17.844 1.00 93.19 94 ILE A N 1
ATOM 736 C CA . ILE A 1 94 ? -2.101 -0.891 18.779 1.00 93.19 94 ILE A CA 1
ATOM 737 C C . ILE A 1 94 ? -2.296 0.271 19.755 1.00 93.19 94 ILE A C 1
ATOM 739 O O . ILE A 1 94 ? -2.374 1.432 19.354 1.00 93.19 94 ILE A O 1
ATOM 743 N N . ALA A 1 95 ? -2.384 -0.064 21.039 1.00 89.69 95 ALA A N 1
ATOM 744 C CA . ALA A 1 95 ? -2.568 0.890 22.123 1.00 89.69 95 ALA A CA 1
ATOM 745 C C . ALA A 1 95 ? -1.254 1.625 22.437 1.00 89.69 95 ALA A C 1
ATOM 747 O O . ALA A 1 95 ? -0.256 0.995 22.788 1.00 89.69 95 ALA A O 1
ATOM 748 N N . MET A 1 96 ? -1.269 2.955 22.357 1.00 88.06 96 MET A N 1
ATOM 749 C CA . MET A 1 96 ? -0.114 3.832 22.578 1.00 88.06 96 MET A CA 1
ATOM 750 C C . MET A 1 96 ? -0.085 4.445 23.985 1.00 88.06 96 MET A C 1
ATOM 752 O O . MET A 1 96 ? 0.908 5.062 24.364 1.00 88.06 96 MET A O 1
ATOM 756 N N . GLY A 1 97 ? -1.129 4.268 24.799 1.00 76.06 97 GLY A N 1
ATOM 757 C CA . GLY A 1 97 ? -1.230 4.872 26.135 1.00 76.06 97 GLY A CA 1
ATOM 758 C C . GLY A 1 97 ? -0.282 4.291 27.197 1.00 76.06 97 GLY A C 1
ATOM 759 O O . GLY A 1 97 ? -0.208 4.817 28.305 1.00 76.06 97 GLY A O 1
ATOM 760 N N . GLY A 1 98 ? 0.450 3.212 26.894 1.00 71.69 98 GLY A N 1
ATOM 761 C CA . GLY A 1 98 ? 1.501 2.665 27.767 1.00 71.69 98 GLY A CA 1
ATOM 762 C C . GLY A 1 98 ? 2.814 3.449 27.670 1.00 71.69 98 GLY A C 1
ATOM 763 O O . GLY A 1 98 ? 2.937 4.330 26.833 1.00 71.69 98 GLY A O 1
ATOM 764 N N . ARG A 1 99 ? 3.823 3.116 28.488 1.00 66.88 99 ARG A N 1
ATOM 765 C CA . ARG A 1 99 ? 5.203 3.653 28.362 1.00 66.88 99 ARG A CA 1
ATOM 766 C C . ARG A 1 99 ? 6.139 2.766 27.542 1.00 66.88 99 ARG A C 1
ATOM 768 O O . ARG A 1 99 ? 7.294 3.120 27.341 1.00 66.88 99 ARG A O 1
ATOM 775 N N . GLU A 1 100 ? 5.652 1.611 27.111 1.00 73.06 100 GLU A N 1
ATOM 776 C CA . GLU A 1 100 ? 6.446 0.662 26.348 1.00 73.06 100 GLU A CA 1
ATOM 777 C C . GLU A 1 100 ? 6.740 1.222 24.953 1.00 73.06 100 GLU A C 1
ATOM 779 O O . GLU A 1 100 ? 5.882 1.844 24.312 1.00 73.06 100 GLU A O 1
ATOM 784 N N . GLU A 1 101 ? 7.982 1.043 24.515 1.00 77.44 101 GLU A N 1
ATOM 785 C CA . GLU A 1 101 ? 8.400 1.402 23.171 1.00 77.44 101 GLU A CA 1
ATOM 786 C C . GLU A 1 101 ? 7.907 0.329 22.205 1.00 77.44 101 GLU A C 1
ATOM 788 O O . GLU A 1 101 ? 8.119 -0.870 22.394 1.00 77.44 101 GLU A O 1
ATOM 793 N N . ILE A 1 102 ? 7.222 0.766 21.157 1.00 84.69 102 ILE A N 1
ATOM 794 C CA . ILE A 1 102 ? 6.681 -0.138 20.158 1.00 84.69 102 ILE A CA 1
ATOM 795 C C . ILE A 1 102 ? 7.702 -0.244 19.038 1.00 84.69 102 ILE A C 1
ATOM 797 O O . ILE A 1 102 ? 8.119 0.753 18.465 1.00 84.69 102 ILE A O 1
ATOM 801 N N . ASN A 1 103 ? 8.103 -1.467 18.705 1.00 89.31 103 ASN A N 1
ATOM 802 C CA . ASN A 1 103 ? 9.045 -1.715 17.624 1.00 89.31 103 ASN A CA 1
ATOM 803 C C . ASN A 1 103 ? 8.310 -2.177 16.354 1.00 89.31 103 ASN A C 1
ATOM 805 O O . ASN A 1 103 ? 7.586 -3.179 16.377 1.00 89.31 103 ASN A O 1
ATOM 809 N N . ALA A 1 104 ? 8.537 -1.492 15.227 1.00 90.12 104 ALA A N 1
ATOM 810 C CA . ALA A 1 104 ? 7.906 -1.814 13.943 1.00 90.12 104 ALA A CA 1
ATOM 811 C C . ALA A 1 104 ? 8.176 -3.253 13.478 1.00 90.12 104 ALA A C 1
ATOM 813 O O . ALA A 1 104 ? 7.280 -3.909 12.945 1.00 90.12 104 ALA A O 1
ATOM 814 N N . ARG A 1 105 ? 9.397 -3.770 13.667 1.00 89.69 105 ARG A N 1
ATOM 815 C CA . ARG A 1 105 ? 9.758 -5.141 13.273 1.00 89.69 105 ARG A CA 1
ATOM 816 C C . ARG A 1 105 ? 8.986 -6.156 14.106 1.00 89.69 105 ARG A C 1
ATOM 818 O O . ARG A 1 105 ? 8.441 -7.105 13.551 1.00 89.69 105 ARG A O 1
ATOM 825 N N . THR A 1 106 ? 8.891 -5.936 15.415 1.00 90.94 106 THR A N 1
ATOM 826 C CA . THR A 1 106 ? 8.127 -6.808 16.317 1.00 90.94 106 THR A CA 1
ATOM 827 C C . THR A 1 106 ? 6.645 -6.831 15.954 1.00 90.94 106 THR A C 1
ATOM 829 O O . THR A 1 106 ? 6.064 -7.910 15.873 1.00 90.94 106 THR A O 1
ATOM 832 N N . LEU A 1 107 ? 6.036 -5.675 15.669 1.00 91.50 107 LEU A N 1
ATOM 833 C CA . LEU A 1 107 ? 4.637 -5.610 15.230 1.00 91.50 107 LEU A CA 1
ATOM 834 C C . LEU A 1 107 ? 4.397 -6.380 13.929 1.00 91.50 107 LEU A C 1
ATOM 836 O O . LEU A 1 107 ? 3.460 -7.170 13.845 1.00 91.50 107 LEU A O 1
ATOM 840 N N . GLN A 1 108 ? 5.260 -6.179 12.932 1.00 91.81 108 GLN A N 1
ATOM 841 C CA . GLN A 1 108 ? 5.139 -6.831 11.628 1.00 91.81 108 GLN A CA 1
ATOM 842 C C . GLN A 1 108 ? 5.368 -8.347 11.710 1.00 91.81 108 GLN A C 1
ATOM 844 O O . GLN A 1 108 ? 4.711 -9.099 10.997 1.00 91.81 108 GLN A O 1
ATOM 849 N N . LEU A 1 109 ? 6.247 -8.812 12.605 1.00 92.38 109 LEU A N 1
ATOM 850 C CA . LEU A 1 109 ? 6.419 -10.242 12.888 1.00 92.38 109 LEU A CA 1
ATOM 851 C C . LEU A 1 109 ? 5.234 -10.830 13.658 1.00 92.38 109 LEU A C 1
ATOM 853 O O . LEU A 1 109 ? 4.886 -11.989 13.445 1.00 92.38 109 LEU A O 1
ATOM 857 N N . ARG A 1 110 ? 4.620 -10.044 14.549 1.00 94.19 110 ARG A N 1
ATOM 858 C CA . ARG A 1 110 ? 3.461 -10.477 15.334 1.00 94.19 110 ARG A CA 1
ATOM 859 C C . ARG A 1 110 ? 2.193 -10.561 14.488 1.00 94.19 110 ARG A C 1
ATOM 861 O O . ARG A 1 110 ? 1.401 -11.456 14.740 1.00 94.19 110 ARG A O 1
ATOM 868 N N . TYR A 1 111 ? 2.023 -9.677 13.503 1.00 96.19 111 TYR A N 1
ATOM 869 C CA . TYR A 1 111 ? 0.842 -9.611 12.630 1.00 96.19 111 TYR A CA 1
ATOM 870 C C . TYR A 1 111 ? 1.226 -9.507 11.140 1.00 96.19 111 TYR A C 1
ATOM 872 O O . TYR A 1 111 ? 0.969 -8.487 10.493 1.00 96.19 111 TYR A O 1
ATOM 880 N N . PRO A 1 112 ? 1.858 -10.540 10.556 1.00 94.38 112 PRO A N 1
ATOM 881 C CA . PRO A 1 112 ? 2.381 -10.486 9.188 1.00 94.38 112 PRO A CA 1
ATOM 882 C C . PRO A 1 112 ? 1.293 -10.344 8.112 1.00 94.38 112 PRO A C 1
ATOM 884 O O . PRO A 1 112 ? 1.557 -9.781 7.041 1.00 94.38 112 PRO A O 1
ATOM 887 N N . SER A 1 113 ? 0.076 -10.838 8.378 1.00 94.38 113 SER A N 1
ATOM 888 C CA . SER A 1 113 ? -1.057 -10.727 7.449 1.00 94.38 113 SER A CA 1
ATOM 889 C C . SER A 1 113 ? -1.923 -9.478 7.641 1.00 94.38 113 SER A C 1
ATOM 891 O O . SER A 1 113 ? -2.861 -9.281 6.865 1.00 94.38 113 SER A O 1
ATOM 893 N N . ALA A 1 114 ? -1.603 -8.610 8.609 1.00 95.69 114 ALA A N 1
ATOM 894 C CA . ALA A 1 114 ? -2.300 -7.340 8.769 1.00 95.69 114 ALA A CA 1
ATOM 895 C C . ALA A 1 114 ? -2.131 -6.487 7.509 1.00 95.69 114 ALA A C 1
ATOM 897 O O . ALA A 1 114 ? -1.028 -6.317 6.978 1.00 95.69 114 ALA A O 1
ATOM 898 N N . ALA A 1 115 ? -3.237 -5.921 7.038 1.00 95.38 115 ALA A N 1
ATOM 899 C CA . ALA A 1 115 ? -3.218 -4.998 5.911 1.00 95.38 115 ALA A CA 1
ATOM 900 C C . ALA A 1 115 ? -2.711 -3.607 6.321 1.00 95.38 115 ALA A C 1
ATOM 902 O O . ALA A 1 115 ? -2.202 -2.868 5.482 1.00 95.38 115 ALA A O 1
ATOM 903 N N . GLY A 1 116 ? -2.808 -3.280 7.609 1.00 95.62 116 GLY A N 1
ATOM 904 C CA . GLY A 1 116 ? -2.274 -2.067 8.207 1.00 95.62 116 GLY A CA 1
ATOM 905 C C . GLY A 1 116 ? -2.428 -2.069 9.724 1.00 95.62 116 GLY A C 1
ATOM 906 O O . GLY A 1 116 ? -3.044 -2.969 10.308 1.00 95.62 116 GLY A O 1
ATOM 907 N N . PHE A 1 117 ? -1.871 -1.041 10.351 1.00 96.19 117 PHE A N 1
ATOM 908 C CA . PHE A 1 117 ? -1.958 -0.823 11.793 1.00 96.19 117 PHE A CA 1
ATOM 909 C C . PHE A 1 117 ? -2.783 0.423 12.099 1.00 96.19 117 PHE A C 1
ATOM 911 O O . PHE A 1 117 ? -2.863 1.330 11.279 1.00 96.19 117 PHE A O 1
ATOM 918 N N . LEU A 1 118 ? -3.404 0.475 13.269 1.00 95.12 118 LEU A N 1
ATOM 919 C CA . LEU A 1 118 ? -4.057 1.681 13.773 1.00 95.12 118 LEU A CA 1
ATOM 920 C C . LEU A 1 118 ? -3.450 2.014 15.131 1.00 95.12 118 LEU A C 1
ATOM 922 O O . LEU A 1 118 ? -3.500 1.183 16.031 1.00 95.12 118 LEU A O 1
ATOM 926 N N . PHE A 1 119 ? -2.848 3.189 15.273 1.00 93.81 119 PHE A N 1
ATOM 927 C CA . PHE A 1 119 ? -2.248 3.623 16.534 1.00 93.81 119 PHE A CA 1
ATOM 928 C C . PHE A 1 119 ? -3.248 4.484 17.297 1.00 93.81 119 PHE A C 1
ATOM 930 O O . PHE A 1 119 ? -3.585 5.569 16.835 1.00 93.81 119 PHE A O 1
ATOM 937 N N . ASP A 1 120 ? -3.735 3.988 18.435 1.00 89.44 120 ASP A N 1
ATOM 938 C CA . ASP A 1 120 ? -4.741 4.661 19.269 1.00 89.44 120 ASP A CA 1
ATOM 939 C C . ASP A 1 120 ? -4.106 5.143 20.583 1.00 89.44 120 ASP A C 1
ATOM 941 O O . ASP A 1 120 ? -3.263 4.460 21.164 1.00 89.44 120 ASP A O 1
ATOM 945 N N . SER A 1 121 ? -4.532 6.299 21.090 1.00 82.50 121 SER A N 1
ATOM 946 C CA . SER A 1 121 ? -4.027 6.922 22.319 1.00 82.50 121 SER A CA 1
ATOM 947 C C . SER A 1 121 ? -4.385 6.159 23.593 1.00 82.50 121 SER A C 1
ATOM 949 O O . SER A 1 121 ? -3.874 6.458 24.675 1.00 82.50 121 SER A O 1
ATOM 951 N N . HIS A 1 122 ? -5.269 5.171 23.487 1.00 73.56 122 HIS A N 1
ATOM 952 C CA . HIS A 1 122 ? -5.773 4.452 24.637 1.00 73.56 122 HIS A CA 1
ATOM 953 C C . HIS A 1 122 ? -4.713 3.564 25.325 1.00 73.56 122 HIS A C 1
ATOM 955 O O . HIS A 1 122 ? -3.757 3.100 24.702 1.00 73.56 122 HIS A O 1
ATOM 961 N N . ALA A 1 123 ? -4.873 3.322 26.632 1.00 59.53 123 ALA A N 1
ATOM 962 C CA . ALA A 1 123 ? -4.008 2.425 27.398 1.00 59.53 123 ALA A CA 1
ATOM 963 C C . ALA A 1 123 ? -4.231 0.947 27.008 1.00 59.53 123 ALA A C 1
ATOM 965 O O . ALA A 1 123 ? -5.351 0.568 26.659 1.00 59.53 123 ALA A O 1
ATOM 966 N N . PRO A 1 124 ? -3.207 0.075 27.091 1.00 57.72 124 PRO A N 1
ATOM 967 C CA . PRO A 1 124 ? -3.396 -1.355 26.864 1.00 57.72 124 PRO A CA 1
ATOM 968 C C . PRO A 1 124 ? -4.540 -1.903 27.731 1.00 57.72 124 PRO A C 1
ATOM 970 O O . PRO A 1 124 ? -4.555 -1.705 28.944 1.00 57.72 124 PRO A O 1
ATOM 973 N N . GLY A 1 125 ? -5.521 -2.561 27.111 1.00 55.12 125 GLY A N 1
ATOM 974 C CA . GLY A 1 125 ? -6.611 -3.215 27.840 1.00 55.12 125 GLY A CA 1
ATOM 975 C C . GLY A 1 125 ? -7.764 -2.320 28.316 1.00 55.12 125 GLY A C 1
ATOM 976 O O . GLY A 1 125 ? -8.725 -2.855 28.870 1.00 55.12 125 GLY A O 1
ATOM 977 N N . GLY A 1 126 ? -7.794 -1.014 28.034 1.00 56.72 126 GLY A N 1
ATOM 978 C CA . GLY A 1 126 ? -8.995 -0.203 28.301 1.00 56.72 126 GLY A CA 1
ATOM 979 C C . GLY A 1 126 ? -9.812 0.162 27.042 1.00 56.72 126 GLY A C 1
ATOM 980 O O . GLY A 1 126 ? -9.481 -0.228 25.917 1.00 56.72 126 GLY A O 1
ATOM 981 N N . GLY A 1 127 ? -10.929 0.868 27.238 1.00 55.09 127 GLY A N 1
ATOM 982 C CA . GLY A 1 127 ? -11.822 1.291 26.155 1.00 55.09 127 GLY A CA 1
ATOM 983 C C . GLY A 1 127 ? -11.388 2.602 25.488 1.00 55.09 127 GLY A C 1
ATOM 984 O O . GLY A 1 127 ? -11.202 3.606 26.169 1.00 55.09 127 GLY A O 1
ATOM 985 N N . GLY A 1 128 ? -11.288 2.611 24.154 1.00 56.16 128 GLY A N 1
ATOM 986 C CA . GLY A 1 128 ? -11.003 3.819 23.370 1.00 56.16 128 GLY A CA 1
ATOM 987 C C . GLY A 1 128 ? -12.055 4.932 23.525 1.00 56.16 128 GLY A C 1
ATOM 988 O O . GLY A 1 128 ? -13.185 4.702 23.965 1.00 56.16 128 GLY A O 1
ATOM 989 N N . GLY A 1 129 ? -11.692 6.156 23.124 1.00 54.22 129 GLY A N 1
ATOM 990 C CA . GLY A 1 129 ? -12.601 7.314 23.104 1.00 54.22 129 GLY A CA 1
ATOM 991 C C . GLY A 1 129 ? -12.526 8.253 24.315 1.00 54.22 129 GLY A C 1
ATOM 992 O O . GLY A 1 129 ? -13.524 8.897 24.627 1.00 54.22 129 GLY A O 1
ATOM 993 N N . THR A 1 130 ? -11.371 8.345 24.982 1.00 58.44 130 THR A N 1
ATOM 994 C CA . THR A 1 130 ? -11.111 9.302 26.081 1.00 58.44 130 THR A CA 1
ATOM 995 C C . THR A 1 130 ? -10.849 10.734 25.601 1.00 58.44 130 THR A C 1
ATOM 997 O O . THR A 1 130 ? -10.810 11.646 26.418 1.00 58.44 130 THR A O 1
ATOM 1000 N N . GLY A 1 131 ? -10.659 10.946 24.293 1.00 58.25 131 GLY A N 1
ATOM 1001 C CA . GLY A 1 131 ? -10.455 12.274 23.698 1.00 58.25 131 GLY A CA 1
ATOM 1002 C C . GLY A 1 131 ? -9.064 12.885 23.907 1.00 58.25 131 GLY A C 1
ATOM 1003 O O . GLY A 1 131 ? -8.813 13.968 23.401 1.00 58.25 131 GLY A O 1
ATOM 1004 N N . VAL A 1 132 ? -8.151 12.203 24.602 1.00 66.00 132 VAL A N 1
ATOM 1005 C CA . VAL A 1 132 ? -6.786 12.694 24.853 1.00 66.00 132 VAL A CA 1
ATOM 1006 C C . VAL A 1 132 ? -5.835 12.114 23.809 1.00 66.00 132 VAL A C 1
ATOM 1008 O O . VAL A 1 132 ? -5.798 10.895 23.642 1.00 66.00 132 VAL A O 1
ATOM 1011 N N . ALA A 1 133 ? -5.088 12.966 23.105 1.00 74.94 133 ALA A N 1
ATOM 1012 C CA . ALA A 1 133 ? -4.050 12.545 22.163 1.00 74.94 133 ALA A CA 1
ATOM 1013 C C . ALA A 1 133 ? -2.808 12.016 22.906 1.00 74.94 133 ALA A C 1
ATOM 1015 O O . ALA A 1 133 ? -2.502 12.453 24.017 1.00 74.94 133 ALA A O 1
ATOM 1016 N N . PHE A 1 134 ? -2.098 11.061 22.305 1.00 82.38 134 PHE A N 1
ATOM 1017 C CA . PHE A 1 134 ? -0.808 10.582 22.811 1.00 82.38 134 PHE A CA 1
ATOM 1018 C C . PHE A 1 134 ? 0.346 11.330 22.133 1.00 82.38 134 PHE A C 1
ATOM 1020 O O . PHE A 1 134 ? 0.151 12.001 21.125 1.00 82.38 134 PHE A O 1
ATOM 1027 N N . ASP A 1 135 ? 1.558 11.190 22.667 1.00 84.50 135 ASP A N 1
ATOM 1028 C CA . ASP A 1 135 ? 2.760 11.725 22.024 1.00 84.50 135 ASP A CA 1
ATOM 1029 C C . ASP A 1 135 ? 3.047 10.988 20.704 1.00 84.50 135 ASP A C 1
ATOM 1031 O O . ASP A 1 135 ? 3.527 9.850 20.695 1.00 84.50 135 ASP A O 1
ATOM 1035 N N . TRP A 1 136 ? 2.744 11.650 19.587 1.00 88.00 136 TRP A N 1
ATOM 1036 C CA . TRP A 1 136 ? 2.877 11.111 18.236 1.00 88.00 136 TRP A CA 1
ATOM 1037 C C . TRP A 1 136 ? 4.313 10.760 17.838 1.00 88.00 136 TRP A C 1
ATOM 1039 O O . TRP A 1 136 ? 4.504 9.916 16.962 1.00 88.00 136 TRP A O 1
ATOM 1049 N N . SER A 1 137 ? 5.328 11.322 18.507 1.00 84.88 137 SER A N 1
ATOM 1050 C CA . SER A 1 137 ? 6.735 10.965 18.261 1.00 84.88 137 SER A CA 1
ATOM 1051 C C . SER A 1 137 ? 7.041 9.493 18.565 1.00 84.88 137 SER A C 1
ATOM 1053 O O . SER A 1 137 ? 8.046 8.949 18.114 1.00 84.88 137 SER A O 1
ATOM 1055 N N . ARG A 1 138 ? 6.145 8.824 19.298 1.00 86.81 138 ARG A N 1
ATOM 1056 C CA . ARG A 1 138 ? 6.252 7.413 19.678 1.00 86.81 138 ARG A CA 1
ATOM 1057 C C . ARG A 1 138 ? 5.775 6.443 18.603 1.00 86.81 138 ARG A C 1
ATOM 1059 O O . ARG A 1 138 ? 5.868 5.231 18.804 1.00 86.81 138 ARG A O 1
ATOM 1066 N N . ILE A 1 139 ? 5.220 6.939 17.498 1.00 89.50 139 ILE A N 1
ATOM 1067 C CA . ILE A 1 139 ? 4.850 6.087 16.366 1.00 89.50 139 ILE A CA 1
ATOM 1068 C C . ILE A 1 139 ? 6.132 5.448 15.815 1.00 89.50 139 ILE A C 1
ATOM 1070 O O . ILE A 1 139 ? 7.105 6.152 15.536 1.00 89.50 139 ILE A O 1
ATOM 1074 N N . PRO A 1 140 ? 6.173 4.115 15.662 1.00 88.31 140 PRO A N 1
ATOM 1075 C CA . PRO A 1 140 ? 7.398 3.433 15.287 1.00 88.31 140 PRO A CA 1
ATOM 1076 C C . PRO A 1 140 ? 7.816 3.756 13.852 1.00 88.31 140 PRO A C 1
ATOM 1078 O O . PRO A 1 140 ? 7.016 3.690 12.916 1.00 88.31 140 PRO A O 1
ATOM 1081 N N . THR A 1 141 ? 9.108 4.011 13.663 1.00 87.69 141 THR A N 1
ATOM 1082 C CA . THR A 1 141 ? 9.715 4.143 12.335 1.00 87.69 141 THR A CA 1
ATOM 1083 C C . THR A 1 141 ? 9.998 2.761 11.726 1.00 87.69 141 THR A C 1
ATOM 1085 O O . THR A 1 141 ? 10.176 1.770 12.435 1.00 87.69 141 THR A O 1
ATOM 1088 N N . GLY A 1 142 ? 10.016 2.663 10.391 1.00 86.19 142 GLY A N 1
ATOM 1089 C CA . GLY A 1 142 ? 10.318 1.404 9.686 1.00 86.19 142 GLY A CA 1
ATOM 1090 C C . GLY A 1 142 ? 9.131 0.448 9.490 1.00 86.19 142 GLY A C 1
ATOM 1091 O O . GLY A 1 142 ? 9.325 -0.753 9.288 1.00 86.19 142 GLY A O 1
ATOM 1092 N N . LEU A 1 143 ? 7.893 0.948 9.547 1.00 87.31 143 LEU A N 1
ATOM 1093 C CA . LEU A 1 143 ? 6.718 0.192 9.105 1.00 87.31 143 LEU A CA 1
ATOM 1094 C C . LEU A 1 143 ? 6.688 0.099 7.573 1.00 87.31 143 LEU A C 1
ATOM 1096 O O . LEU A 1 143 ? 6.747 1.114 6.886 1.00 87.31 143 LEU A O 1
ATOM 1100 N N . HIS A 1 144 ? 6.533 -1.112 7.031 1.00 86.88 144 HIS A N 1
ATOM 1101 C CA . HIS A 1 144 ? 6.317 -1.325 5.592 1.00 86.88 144 HIS A CA 1
ATOM 1102 C C . HIS A 1 144 ? 4.827 -1.437 5.226 1.00 86.88 144 HIS A C 1
ATOM 1104 O O . HIS A 1 144 ? 4.455 -1.414 4.050 1.00 86.88 144 HIS A O 1
ATOM 1110 N N . ARG A 1 145 ? 3.958 -1.569 6.234 1.00 88.19 145 ARG A N 1
ATOM 1111 C CA . ARG A 1 145 ? 2.497 -1.544 6.092 1.00 88.19 145 ARG A CA 1
ATOM 1112 C C . ARG A 1 145 ? 1.964 -0.131 6.361 1.00 88.19 145 ARG A C 1
ATOM 1114 O O . ARG A 1 145 ? 2.544 0.567 7.192 1.00 88.19 145 ARG A O 1
ATOM 1121 N N . PRO A 1 146 ? 0.865 0.285 5.703 1.00 93.00 146 PRO A N 1
ATOM 1122 C CA . PRO A 1 146 ? 0.218 1.555 6.014 1.00 93.00 146 PRO A CA 1
ATOM 1123 C C . PRO A 1 146 ? -0.274 1.568 7.464 1.00 93.00 146 PRO A C 1
ATOM 1125 O O . PRO A 1 146 ? -0.621 0.521 8.023 1.00 93.00 146 PRO A O 1
ATOM 1128 N N . PHE A 1 147 ? -0.341 2.757 8.055 1.00 94.31 147 PHE A N 1
ATOM 1129 C CA . PHE A 1 147 ? -0.937 2.940 9.369 1.00 94.31 147 PHE A CA 1
ATOM 1130 C C . PHE A 1 147 ? -1.961 4.071 9.373 1.00 94.31 147 PHE A C 1
ATOM 1132 O O . PHE A 1 147 ? -1.834 5.035 8.616 1.00 94.31 147 PHE A O 1
ATOM 1139 N N . LEU A 1 148 ? -2.962 3.929 10.237 1.00 94.31 148 LEU A N 1
ATOM 1140 C CA . LEU A 1 148 ? -3.905 4.977 10.591 1.00 94.31 148 LEU A CA 1
ATOM 1141 C C . LEU A 1 148 ? -3.519 5.580 11.937 1.00 94.31 148 LEU A C 1
ATOM 1143 O O . LEU A 1 148 ? -3.149 4.850 12.863 1.00 94.31 148 LEU A O 1
ATOM 1147 N N . LEU A 1 149 ? -3.632 6.899 12.043 1.00 93.25 149 LEU A N 1
ATOM 1148 C CA . LEU A 1 149 ? -3.521 7.591 13.318 1.00 93.25 149 LEU A CA 1
ATOM 1149 C C . LEU A 1 149 ? -4.911 7.755 13.928 1.00 93.25 149 LEU A C 1
ATOM 1151 O O . LEU A 1 149 ? -5.823 8.240 13.267 1.00 93.25 149 LEU A O 1
ATOM 1155 N N . ALA A 1 150 ? -5.066 7.355 15.182 1.00 91.50 150 ALA A N 1
ATOM 1156 C CA . ALA A 1 150 ? -6.301 7.475 15.935 1.00 91.50 150 ALA A CA 1
ATOM 1157 C C . ALA A 1 150 ? -6.022 8.015 17.343 1.00 91.50 150 ALA A C 1
ATOM 1159 O O . ALA A 1 150 ? -4.877 8.223 17.748 1.00 91.50 150 ALA A O 1
ATOM 1160 N N . GLY A 1 151 ? -7.094 8.188 18.112 1.00 85.88 151 GLY A N 1
ATOM 1161 C CA . GLY A 1 151 ? -7.007 8.492 19.536 1.00 85.88 151 GLY A CA 1
ATOM 1162 C C . GLY A 1 151 ? -6.848 9.976 19.837 1.00 85.88 151 GLY A C 1
ATOM 1163 O O . GLY A 1 151 ? -5.788 10.567 19.663 1.00 85.88 151 GLY A O 1
ATOM 1164 N N . GLY A 1 152 ? -7.928 10.584 20.328 1.00 85.19 152 GLY A N 1
ATOM 1165 C CA . GLY A 1 152 ? -7.932 11.997 20.717 1.00 85.19 152 GLY A CA 1
ATOM 1166 C C . GLY A 1 152 ? -7.817 12.990 19.561 1.00 85.19 152 GLY A C 1
ATOM 1167 O O . GLY A 1 152 ? -7.564 14.164 19.812 1.00 85.19 152 GLY A O 1
ATOM 1168 N N . LEU A 1 153 ? -8.012 12.544 18.316 1.00 91.62 153 LEU A N 1
ATOM 1169 C CA . LEU A 1 153 ? -8.084 13.444 17.170 1.00 91.62 153 LEU A CA 1
ATOM 1170 C C . LEU A 1 153 ? -9.364 14.283 17.221 1.00 91.62 153 LEU A C 1
ATOM 1172 O O . LEU A 1 153 ? -10.448 13.759 17.500 1.00 91.62 153 LEU A O 1
ATOM 1176 N N . THR A 1 154 ? -9.224 15.571 16.939 1.00 92.50 154 THR A N 1
ATOM 1177 C CA . THR A 1 154 ? -10.287 16.577 16.884 1.00 92.50 154 THR A CA 1
ATOM 1178 C C . THR A 1 154 ? -10.040 17.502 15.686 1.00 92.50 154 THR A C 1
ATOM 1180 O O . THR A 1 154 ? -8.937 17.483 15.132 1.00 92.50 154 THR A O 1
ATOM 1183 N N . PRO A 1 155 ? -11.031 18.306 15.253 1.00 92.75 155 PRO A N 1
ATOM 1184 C CA . PRO A 1 155 ? -10.813 19.263 14.168 1.00 92.75 155 PRO A CA 1
ATOM 1185 C C . PRO A 1 155 ? -9.632 20.206 14.436 1.00 92.75 155 PRO A C 1
ATOM 1187 O O . PRO A 1 155 ? -8.918 20.574 13.520 1.00 92.75 155 PRO A O 1
ATOM 1190 N N . GLU A 1 156 ? -9.374 20.532 15.703 1.00 91.75 156 GLU A N 1
ATOM 1191 C CA . GLU A 1 156 ? -8.331 21.478 16.099 1.00 91.75 156 GLU A CA 1
ATOM 1192 C C . GLU A 1 156 ? -6.908 20.903 16.039 1.00 91.75 156 GLU A C 1
ATOM 1194 O O . GLU A 1 156 ? -5.957 21.675 16.076 1.00 91.75 156 GLU A O 1
ATOM 1199 N N . ASN A 1 157 ? -6.734 19.574 16.004 1.00 91.50 157 ASN A N 1
ATOM 1200 C CA . ASN A 1 157 ? -5.406 18.947 16.066 1.00 91.50 157 ASN A CA 1
ATOM 1201 C C . ASN A 1 157 ? -5.081 18.011 14.894 1.00 91.50 157 ASN A C 1
ATOM 1203 O O . ASN A 1 157 ? -3.928 17.599 14.762 1.00 91.50 157 ASN A O 1
ATOM 1207 N N . VAL A 1 158 ? -6.062 17.663 14.054 1.00 92.00 158 VAL A N 1
ATOM 1208 C CA . VAL A 1 158 ? -5.872 16.681 12.975 1.00 92.00 158 VAL A CA 1
ATOM 1209 C C . VAL A 1 158 ? -4.833 17.145 11.957 1.00 92.00 158 VAL A C 1
ATOM 1211 O O . VAL A 1 158 ? -3.996 16.345 11.544 1.00 92.00 158 VAL A O 1
ATOM 1214 N N . HIS A 1 159 ? -4.819 18.437 11.627 1.00 90.19 159 HIS A N 1
ATOM 1215 C CA . HIS A 1 159 ? -3.853 19.016 10.700 1.00 90.19 159 HIS A CA 1
ATOM 1216 C C . HIS A 1 159 ? -2.407 18.796 11.171 1.00 90.19 159 HIS A C 1
ATOM 1218 O O . HIS A 1 159 ? -1.581 18.217 10.457 1.00 90.19 159 HIS A O 1
ATOM 1224 N N . ASP A 1 160 ? -2.120 19.179 12.417 1.00 87.69 160 ASP A N 1
ATOM 1225 C CA . ASP A 1 160 ? -0.804 19.005 13.034 1.00 87.69 160 ASP A CA 1
ATOM 1226 C C . ASP A 1 160 ? -0.432 17.522 13.153 1.00 87.69 160 ASP A C 1
ATOM 1228 O O . ASP A 1 160 ? 0.720 17.144 12.925 1.00 87.69 160 ASP A O 1
ATOM 1232 N N . ALA A 1 161 ? -1.411 16.664 13.454 1.00 88.38 161 ALA A N 1
ATOM 1233 C CA . ALA A 1 161 ? -1.230 15.219 13.544 1.00 88.38 161 ALA A CA 1
ATOM 1234 C C . ALA A 1 161 ? -0.770 14.619 12.214 1.00 88.38 161 ALA A C 1
ATOM 1236 O O . ALA A 1 161 ? 0.179 13.826 12.165 1.00 88.38 161 ALA A O 1
ATOM 1237 N N . VAL A 1 162 ? -1.422 15.023 11.124 1.00 88.94 162 VAL A N 1
ATOM 1238 C CA . VAL A 1 162 ? -1.099 14.582 9.768 1.00 88.94 162 VAL A CA 1
ATOM 1239 C C . VAL A 1 162 ? 0.279 15.086 9.353 1.00 88.94 162 VAL A C 1
ATOM 1241 O O . VAL A 1 162 ? 1.077 14.295 8.851 1.00 88.94 162 VAL A O 1
ATOM 1244 N N . LEU A 1 163 ? 0.605 16.357 9.601 1.00 87.31 163 LEU A N 1
ATOM 1245 C CA . LEU A 1 163 ? 1.916 16.913 9.254 1.00 87.31 163 LEU A CA 1
ATOM 1246 C C . LEU A 1 163 ? 3.061 16.272 10.044 1.00 87.31 163 LEU A C 1
ATOM 1248 O O . LEU A 1 163 ? 4.119 16.000 9.476 1.00 87.31 163 LEU A O 1
ATOM 1252 N N . ALA A 1 164 ? 2.856 16.008 11.334 1.00 87.19 164 ALA A N 1
ATOM 1253 C CA . ALA A 1 164 ? 3.884 15.439 12.198 1.00 87.19 164 ALA A CA 1
ATOM 1254 C C . ALA A 1 164 ? 4.169 13.960 11.900 1.00 87.19 164 ALA A C 1
ATOM 1256 O O . ALA A 1 164 ? 5.292 13.499 12.108 1.00 87.19 164 ALA A O 1
ATOM 1257 N N . THR A 1 165 ? 3.164 13.205 11.440 1.00 87.56 165 THR A N 1
ATOM 1258 C CA . THR A 1 165 ? 3.251 11.734 11.365 1.00 87.56 165 THR A CA 1
ATOM 1259 C C . THR A 1 165 ? 3.139 11.165 9.957 1.00 87.56 165 THR A C 1
ATOM 1261 O O . THR A 1 165 ? 3.560 10.031 9.737 1.00 87.56 165 THR A O 1
ATOM 1264 N N . LEU A 1 166 ? 2.616 11.940 9.001 1.00 88.00 166 LEU A N 1
ATOM 1265 C CA . LEU A 1 166 ? 2.353 11.531 7.618 1.00 88.00 166 LEU A CA 1
ATOM 1266 C C . LEU A 1 166 ? 1.656 10.157 7.534 1.00 88.00 166 LEU A C 1
ATOM 1268 O O . LEU A 1 166 ? 2.170 9.236 6.885 1.00 88.00 166 LEU A O 1
ATOM 1272 N N . PRO A 1 167 ? 0.502 9.985 8.208 1.00 91.62 167 PRO A N 1
ATOM 1273 C CA . PRO A 1 167 ? -0.181 8.706 8.261 1.00 91.62 167 PRO A CA 1
ATOM 1274 C C . PRO A 1 167 ? -0.792 8.369 6.896 1.00 91.62 167 PRO A C 1
ATOM 1276 O O . PRO A 1 167 ? -0.977 9.230 6.036 1.00 91.62 167 PRO A O 1
ATOM 1279 N N . TRP A 1 168 ? -1.151 7.100 6.686 1.00 91.81 168 TRP A N 1
ATOM 1280 C CA . TRP A 1 168 ? -1.909 6.724 5.486 1.00 91.81 168 TRP A CA 1
ATOM 1281 C C . TRP A 1 168 ? -3.335 7.295 5.519 1.00 91.81 168 TRP A C 1
ATOM 1283 O O . TRP A 1 168 ? -3.912 7.563 4.469 1.00 91.81 168 TRP A O 1
ATOM 1293 N N . GLY A 1 169 ? -3.878 7.479 6.722 1.00 91.56 169 GLY A N 1
ATOM 1294 C CA . GLY A 1 169 ? -5.143 8.150 6.990 1.00 91.56 169 GLY A CA 1
ATOM 1295 C C . GLY A 1 169 ? -5.346 8.350 8.491 1.00 91.56 169 GLY A C 1
ATOM 1296 O O . GLY A 1 169 ? -4.545 7.884 9.307 1.00 91.56 169 GLY A O 1
ATOM 1297 N N . VAL A 1 170 ? -6.432 9.015 8.859 1.00 93.69 170 VAL A N 1
ATOM 1298 C CA . VAL A 1 170 ? -6.809 9.274 10.252 1.00 93.69 170 VAL A CA 1
ATOM 1299 C C . VAL A 1 170 ? -8.114 8.560 10.608 1.00 93.69 170 VAL A C 1
ATOM 1301 O O . VAL A 1 170 ? -8.973 8.352 9.754 1.00 93.69 170 VAL A O 1
ATOM 1304 N N . ASP A 1 171 ? -8.265 8.159 11.869 1.00 94.25 171 ASP A N 1
ATOM 1305 C CA . ASP A 1 171 ? -9.496 7.588 12.422 1.00 94.25 171 ASP A CA 1
ATOM 1306 C C . ASP A 1 171 ? -9.990 8.441 13.592 1.00 94.25 171 ASP A C 1
ATOM 1308 O O . ASP A 1 171 ? -9.266 8.706 14.557 1.00 94.25 171 ASP A O 1
ATOM 1312 N N . VAL A 1 172 ? -11.251 8.867 13.515 1.00 93.19 172 VAL A N 1
ATOM 1313 C CA . VAL A 1 172 ? -11.861 9.745 14.510 1.00 93.19 172 VAL A CA 1
ATOM 1314 C C . VAL A 1 172 ? -13.186 9.182 15.008 1.00 93.19 172 VAL A C 1
ATOM 1316 O O . VAL A 1 172 ? -14.084 8.812 14.251 1.00 93.19 172 VAL A O 1
ATOM 1319 N N . SER A 1 173 ? -13.337 9.164 16.335 1.00 91.62 173 SER A N 1
ATOM 1320 C CA . SER A 1 173 ? -14.604 8.828 16.982 1.00 91.62 173 SER A CA 1
ATOM 1321 C C . SER A 1 173 ? -15.096 9.951 17.887 1.00 91.62 173 SER A C 1
ATOM 1323 O O . SER A 1 173 ? -16.007 10.674 17.495 1.00 91.62 173 SER A O 1
ATOM 1325 N N . SER A 1 174 ? -14.543 10.099 19.093 1.00 90.56 174 SER A N 1
ATOM 1326 C CA . SER A 1 174 ? -15.076 11.021 20.108 1.00 90.56 174 SER A CA 1
ATOM 1327 C C . SER A 1 174 ? -14.876 12.504 19.782 1.00 90.56 174 SER A C 1
ATOM 1329 O O . SER A 1 174 ? -15.691 13.317 20.199 1.00 90.56 174 SER A O 1
ATOM 1331 N N . GLY A 1 175 ? -13.840 12.875 19.022 1.00 90.31 175 GLY A N 1
ATOM 1332 C CA . GLY A 1 175 ? -13.557 14.282 18.697 1.00 90.31 175 GLY A CA 1
ATOM 1333 C C . GLY A 1 175 ? -14.616 14.971 17.835 1.00 90.31 175 GLY A C 1
ATOM 1334 O O . GLY A 1 175 ? -14.712 16.192 17.838 1.00 90.31 175 GLY A O 1
ATOM 1335 N N . ILE A 1 176 ? -15.460 14.192 17.157 1.00 93.56 176 ILE A N 1
ATOM 1336 C CA . ILE A 1 176 ? -16.564 14.673 16.313 1.00 93.56 176 ILE A CA 1
ATOM 1337 C C . ILE A 1 176 ? -17.940 14.324 16.902 1.00 93.56 176 ILE A C 1
ATOM 1339 O O . ILE A 1 176 ? -18.926 14.224 16.177 1.00 93.56 176 ILE A O 1
ATOM 1343 N N . GLU A 1 177 ? -18.015 14.051 18.206 1.00 93.12 177 GLU A N 1
ATOM 1344 C CA . GLU A 1 177 ? -19.265 13.733 18.907 1.00 93.12 177 GLU A CA 1
ATOM 1345 C C . GLU A 1 177 ? -19.834 14.953 19.653 1.00 93.12 177 GLU A C 1
ATOM 1347 O O . GLU A 1 177 ? -19.092 15.824 20.126 1.00 93.12 177 GLU A O 1
ATOM 1352 N N . LEU A 1 178 ? -21.167 14.994 19.750 1.00 91.38 178 LEU A N 1
ATOM 1353 C CA . LEU A 1 178 ? -21.897 15.783 20.751 1.00 91.38 178 LEU A CA 1
ATOM 1354 C C . LEU A 1 178 ? -21.924 15.018 22.077 1.00 91.38 178 LEU A C 1
ATOM 1356 O O . LEU A 1 178 ? -21.540 15.534 23.120 1.00 91.38 178 LEU A O 1
ATOM 1360 N N . GLU A 1 179 ? -22.334 13.753 21.999 1.00 88.81 179 GLU A N 1
ATOM 1361 C CA . GLU A 1 179 ? -22.417 12.796 23.100 1.00 88.81 179 GLU A CA 1
ATOM 1362 C C . GLU A 1 179 ? -21.952 11.420 22.593 1.00 88.81 179 GLU A C 1
ATOM 1364 O O . GLU A 1 179 ? -21.973 11.185 21.378 1.00 88.81 179 GLU A O 1
ATOM 1369 N N . PRO A 1 180 ? -21.541 10.481 23.468 1.00 86.31 180 PRO A N 1
ATOM 1370 C CA . PRO A 1 180 ? -21.084 9.161 23.043 1.00 86.31 180 PRO A CA 1
ATOM 1371 C C . PRO A 1 180 ? -22.063 8.472 22.082 1.00 86.31 180 PRO A C 1
ATOM 1373 O O . PRO A 1 180 ? -23.179 8.117 22.447 1.00 86.31 180 PRO A O 1
ATOM 1376 N N . GLY A 1 181 ? -21.623 8.268 20.837 1.00 86.75 181 GLY A N 1
ATOM 1377 C CA . GLY A 1 181 ? -22.420 7.640 19.782 1.00 86.75 181 GLY A CA 1
ATOM 1378 C C . GLY A 1 181 ? -23.246 8.596 18.916 1.00 86.75 181 GLY A C 1
ATOM 1379 O O . GLY A 1 181 ? -23.708 8.149 17.868 1.00 86.75 181 GLY A O 1
ATOM 1380 N N . ILE A 1 182 ? -23.375 9.877 19.276 1.00 91.62 182 ILE A N 1
ATOM 1381 C CA . ILE A 1 182 ? -24.073 10.911 18.498 1.00 91.62 182 ILE A CA 1
ATOM 1382 C C . ILE A 1 182 ? -23.049 11.860 17.875 1.00 91.62 182 ILE A C 1
ATOM 1384 O O . ILE A 1 182 ? -22.378 12.610 18.589 1.00 91.62 182 ILE A O 1
ATOM 1388 N N . LYS A 1 183 ? -22.933 11.850 16.541 1.00 93.81 183 LYS A N 1
ATOM 1389 C CA . LYS A 1 183 ? -22.006 12.751 15.847 1.00 93.81 183 LYS A CA 1
ATOM 1390 C C . LYS A 1 183 ? -22.530 14.182 15.754 1.00 93.81 183 LYS A C 1
ATOM 1392 O O . LYS A 1 183 ? -23.731 14.416 15.639 1.00 93.81 183 LYS A O 1
ATOM 1397 N N . ASP A 1 184 ? -21.597 15.125 15.780 1.00 96.25 184 ASP A N 1
ATOM 1398 C CA . ASP A 1 184 ? -21.822 16.536 15.497 1.00 96.25 184 ASP A CA 1
ATOM 1399 C C . ASP A 1 184 ? -21.518 16.806 14.017 1.00 96.25 184 ASP A C 1
ATOM 1401 O O . ASP A 1 184 ? -20.382 16.642 13.568 1.00 96.25 184 ASP A O 1
ATOM 1405 N 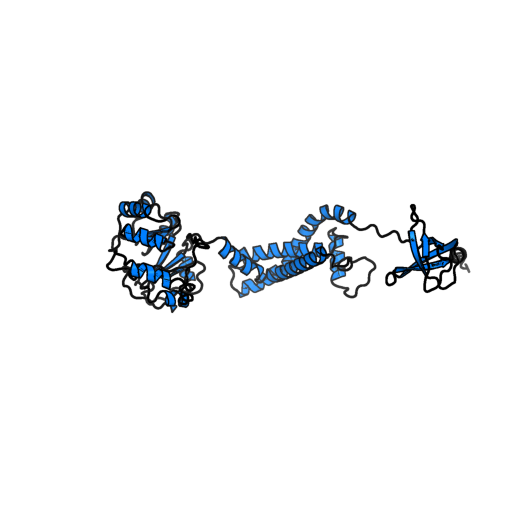N . GLY A 1 185 ? -22.526 17.224 13.249 1.00 94.19 185 GLY A N 1
ATOM 1406 C CA . GLY A 1 185 ? -22.354 17.465 11.817 1.00 94.19 185 GLY A CA 1
ATOM 1407 C C . GLY A 1 185 ? -21.425 18.635 11.479 1.00 94.19 185 GLY A C 1
ATOM 1408 O O . GLY A 1 185 ? -20.767 18.591 10.441 1.00 94.19 185 GLY A O 1
ATOM 1409 N N . TYR A 1 186 ? -21.338 19.647 12.349 1.00 94.94 186 TYR A N 1
ATOM 1410 C CA . TYR A 1 186 ? -20.391 20.749 12.192 1.00 94.94 186 TYR A CA 1
ATOM 1411 C C . TYR A 1 186 ? -18.966 20.237 12.403 1.00 94.94 186 TYR A C 1
ATOM 1413 O O . TYR A 1 186 ? -18.141 20.358 11.503 1.00 94.94 186 TYR A O 1
ATOM 1421 N N . LYS A 1 187 ? -18.705 19.538 13.517 1.00 95.31 187 LYS A N 1
ATOM 1422 C CA . LYS A 1 187 ? -17.365 18.983 13.785 1.00 95.31 187 LYS A CA 1
ATOM 1423 C C . LYS A 1 187 ? -16.924 17.972 12.733 1.00 95.31 187 LYS A C 1
ATOM 1425 O O . LYS A 1 187 ? -15.752 17.940 12.391 1.00 95.31 187 LYS A O 1
ATOM 1430 N N . MET A 1 188 ? -17.837 17.146 12.216 1.00 94.44 188 MET A N 1
ATOM 1431 C CA . MET A 1 188 ? -17.524 16.219 11.123 1.00 94.44 188 MET A CA 1
ATOM 1432 C C . MET A 1 188 ? -17.028 16.953 9.876 1.00 94.44 188 MET A C 1
ATOM 1434 O O . MET A 1 188 ? -16.050 16.523 9.272 1.00 94.44 188 MET A O 1
ATOM 1438 N N . ARG A 1 189 ? -17.698 18.046 9.496 1.00 94.25 189 ARG A N 1
ATOM 1439 C CA . ARG A 1 189 ? -17.316 18.854 8.337 1.00 94.25 189 ARG A CA 1
ATOM 1440 C C . ARG A 1 189 ? -15.957 19.509 8.555 1.00 94.25 189 ARG A C 1
ATOM 1442 O O . ARG A 1 189 ? -15.073 19.307 7.732 1.00 94.25 189 ARG A O 1
ATOM 1449 N N . THR A 1 190 ? -15.782 20.191 9.687 1.00 92.19 190 THR A N 1
ATOM 1450 C CA . THR A 1 190 ? -14.518 20.853 10.030 1.00 92.19 190 THR A CA 1
ATOM 1451 C C . THR A 1 190 ? -13.369 19.848 10.093 1.00 92.19 190 THR A C 1
ATOM 1453 O O . THR A 1 190 ? -12.308 20.102 9.548 1.00 92.19 190 THR A O 1
ATOM 1456 N N . PHE A 1 191 ? -13.582 18.660 10.669 1.00 93.88 191 PHE A N 1
ATOM 1457 C CA . PHE A 1 191 ? -12.550 17.622 10.720 1.00 93.88 191 PHE A CA 1
ATOM 1458 C C . PHE A 1 191 ? -12.063 17.205 9.326 1.00 93.88 191 PHE A C 1
ATOM 1460 O O . PHE A 1 191 ? -10.864 17.093 9.104 1.00 93.88 191 PHE A O 1
ATOM 1467 N N . VAL A 1 192 ? -12.985 16.977 8.383 1.00 90.25 192 VAL A N 1
ATOM 1468 C CA . VAL A 1 192 ? -12.631 16.596 7.004 1.00 90.25 192 VAL A CA 1
ATOM 1469 C C . VAL A 1 192 ? -11.961 17.751 6.252 1.00 90.25 192 VAL A C 1
ATOM 1471 O O . VAL A 1 192 ? -11.126 17.517 5.383 1.00 90.25 192 VAL A O 1
ATOM 1474 N N . GLU A 1 193 ? -12.322 18.996 6.561 1.00 88.19 193 GLU A N 1
ATOM 1475 C CA . GLU A 1 193 ? -11.689 20.183 5.979 1.00 88.19 193 GLU A CA 1
ATOM 1476 C C . GLU A 1 193 ? -10.238 20.347 6.456 1.00 88.19 193 GLU A C 1
ATOM 1478 O O . GLU A 1 193 ? -9.356 20.545 5.620 1.00 88.19 193 GLU A O 1
ATOM 1483 N N . GLU A 1 194 ? -9.984 20.178 7.755 1.00 86.88 194 GLU A N 1
ATOM 1484 C CA . GLU A 1 194 ? -8.654 20.307 8.374 1.00 86.88 194 GLU A CA 1
ATOM 1485 C C . GLU A 1 194 ? -7.706 19.136 8.043 1.00 86.88 194 GLU A C 1
ATOM 1487 O O . GLU A 1 194 ? -6.484 19.304 8.008 1.00 86.88 194 GLU A O 1
ATOM 1492 N N . ASP A 1 195 ? -8.254 17.953 7.744 1.00 77.38 195 ASP A N 1
ATOM 1493 C CA . ASP A 1 195 ? -7.495 16.773 7.301 1.00 77.38 195 ASP A CA 1
ATOM 1494 C C . ASP A 1 195 ? -6.904 16.922 5.880 1.00 77.38 195 ASP A C 1
ATOM 1496 O O . ASP A 1 195 ? -5.946 16.225 5.543 1.00 77.38 195 ASP A O 1
ATOM 1500 N N . ASP A 1 196 ? -7.412 17.832 5.027 1.00 71.38 196 ASP A N 1
ATOM 1501 C CA . ASP A 1 196 ? -6.878 18.037 3.667 1.00 71.38 196 ASP A CA 1
ATOM 1502 C C . ASP A 1 196 ? -5.843 19.182 3.614 1.00 71.38 196 ASP A C 1
ATOM 1504 O O . ASP A 1 196 ? -6.211 20.349 3.423 1.00 71.38 196 ASP A O 1
ATOM 1508 N N . PRO A 1 197 ? -4.525 18.890 3.637 1.00 52.31 197 PRO A N 1
ATOM 1509 C CA . PRO A 1 197 ? -3.483 19.917 3.593 1.00 52.31 197 PRO A CA 1
ATOM 1510 C C . PRO A 1 197 ? -3.489 20.759 2.304 1.00 52.31 197 PRO A C 1
ATOM 1512 O O . PRO A 1 197 ? -2.791 21.768 2.230 1.00 52.31 197 PRO A O 1
ATOM 1515 N N . LYS A 1 198 ? -4.256 20.381 1.267 1.00 45.56 198 LYS A N 1
ATOM 1516 C CA . LYS A 1 198 ? -4.397 21.174 0.032 1.00 45.56 198 LYS A CA 1
ATOM 1517 C C . LYS A 1 198 ? -5.512 22.222 0.084 1.00 45.56 198 LYS A C 1
ATOM 1519 O O . LYS A 1 198 ? -5.492 23.126 -0.749 1.00 45.56 198 LYS A O 1
ATOM 1524 N N . ARG A 1 199 ? -6.473 22.123 1.010 1.00 47.31 199 ARG A N 1
ATOM 1525 C CA . ARG A 1 199 ? -7.594 23.078 1.124 1.00 47.31 199 ARG A CA 1
ATOM 1526 C C . ARG A 1 199 ? -7.270 24.294 1.986 1.00 47.31 199 ARG A C 1
ATOM 1528 O O . ARG A 1 199 ? -7.735 25.380 1.658 1.00 47.31 199 ARG A O 1
ATOM 1535 N N . ALA A 1 200 ? -6.384 24.149 2.970 1.00 39.53 200 ALA A N 1
ATOM 1536 C CA . ALA A 1 200 ? -5.915 25.250 3.819 1.00 39.53 200 ALA A CA 1
ATOM 1537 C C . ALA A 1 200 ? -5.209 26.394 3.045 1.00 39.53 200 ALA A C 1
ATOM 1539 O O . ALA A 1 200 ? -5.009 27.480 3.575 1.00 39.53 200 ALA A O 1
ATOM 1540 N N . GLY A 1 201 ? -4.848 26.181 1.771 1.00 34.50 201 GLY A N 1
ATOM 1541 C CA . GLY A 1 201 ? -4.299 27.212 0.882 1.00 34.50 201 GLY A CA 1
ATOM 1542 C C . GLY A 1 201 ? -5.328 27.959 0.020 1.00 34.50 201 GLY A C 1
ATOM 1543 O O . GLY A 1 201 ? -4.919 28.719 -0.856 1.00 34.50 201 GLY A O 1
ATOM 1544 N N . HIS A 1 202 ? -6.634 27.717 0.194 1.00 34.53 202 HIS A N 1
ATOM 1545 C CA . HIS A 1 202 ? -7.694 28.290 -0.651 1.00 34.53 202 HIS A CA 1
ATOM 1546 C C . HIS A 1 202 ? -8.708 29.170 0.097 1.00 34.53 202 HIS A C 1
ATOM 1548 O O . HIS A 1 202 ? -9.760 29.493 -0.451 1.00 34.53 202 HIS A O 1
ATOM 1554 N N . GLU A 1 203 ? -8.390 29.637 1.305 1.00 35.25 203 GLU A N 1
ATOM 1555 C CA . GLU A 1 203 ? -9.126 30.743 1.928 1.00 35.25 203 GLU A CA 1
ATOM 1556 C C . GLU A 1 203 ? -8.620 32.077 1.375 1.00 35.25 203 GLU A C 1
ATOM 1558 O O . GLU A 1 203 ? -7.791 32.774 1.955 1.00 35.25 203 GLU A O 1
ATOM 1563 N N . GLY A 1 204 ? -9.082 32.408 0.170 1.00 33.38 204 GLY A N 1
ATOM 1564 C CA . GLY A 1 204 ? -8.694 33.654 -0.481 1.00 33.38 204 GLY A CA 1
ATOM 1565 C C . GLY A 1 204 ? -9.248 33.871 -1.880 1.00 33.38 204 GLY A C 1
ATOM 1566 O O . GLY A 1 204 ? -8.581 34.536 -2.664 1.00 33.38 204 GLY A O 1
ATOM 1567 N N . ARG A 1 205 ? -10.416 33.312 -2.222 1.00 29.77 205 ARG A N 1
ATOM 1568 C CA . ARG A 1 205 ? -11.228 33.733 -3.379 1.00 29.77 205 ARG A CA 1
ATOM 1569 C C . ARG A 1 205 ? -12.630 33.142 -3.267 1.00 29.77 205 ARG A C 1
ATOM 1571 O O . ARG A 1 205 ? -12.869 31.990 -3.606 1.00 29.77 205 ARG A O 1
ATOM 1578 N N . HIS A 1 206 ? -13.555 33.962 -2.781 1.00 37.19 206 HIS A N 1
ATOM 1579 C CA . HIS A 1 206 ? -14.938 33.858 -3.217 1.00 37.19 206 HIS A CA 1
ATOM 1580 C C . HIS A 1 206 ? -14.970 34.286 -4.681 1.00 37.19 206 HIS A C 1
ATOM 1582 O O . HIS A 1 206 ? -14.771 35.462 -4.959 1.00 37.19 206 HIS A O 1
ATOM 1588 N N . GLU A 1 207 ? -15.208 33.353 -5.591 1.00 33.38 207 GLU A N 1
ATOM 1589 C CA . GLU A 1 207 ? -15.786 33.666 -6.891 1.00 33.38 207 GLU A CA 1
ATOM 1590 C C . GLU A 1 207 ? -16.496 32.421 -7.421 1.00 33.38 207 GLU A C 1
ATOM 1592 O O . GLU A 1 207 ? -15.963 31.310 -7.385 1.00 33.38 207 GLU A O 1
ATOM 1597 N N . ASP A 1 208 ? -17.750 32.642 -7.810 1.00 39.72 208 ASP A N 1
ATOM 1598 C CA . ASP A 1 208 ? -18.592 31.723 -8.556 1.00 39.72 208 ASP A CA 1
ATOM 1599 C C . ASP A 1 208 ? -17.820 31.162 -9.749 1.00 39.72 208 ASP A C 1
ATOM 1601 O O . ASP A 1 208 ? -17.491 31.911 -10.659 1.00 39.72 208 ASP A O 1
ATOM 1605 N N . ASP A 1 209 ? -17.612 29.849 -9.787 1.00 30.92 209 ASP A N 1
ATOM 1606 C CA . ASP A 1 209 ? -17.433 29.147 -11.050 1.00 30.92 209 ASP A CA 1
ATOM 1607 C C . ASP A 1 209 ? -18.068 27.760 -10.972 1.00 30.92 209 ASP A C 1
ATOM 1609 O O . ASP A 1 209 ? -17.691 26.870 -10.202 1.00 30.92 209 ASP A O 1
ATOM 1613 N N . GLY A 1 210 ? -19.111 27.613 -11.783 1.00 28.17 210 GLY A N 1
ATOM 1614 C CA . GLY A 1 210 ? -19.836 26.378 -11.971 1.00 28.17 210 GLY A CA 1
ATOM 1615 C C . GLY A 1 210 ? -18.984 25.312 -12.655 1.00 28.17 210 GLY A C 1
ATOM 1616 O O . GLY A 1 210 ? -18.223 25.579 -13.576 1.00 28.17 210 GLY A O 1
ATOM 1617 N N . ALA A 1 211 ? -19.214 24.073 -12.225 1.00 31.89 211 ALA A N 1
ATOM 1618 C CA . ALA A 1 211 ? -19.082 22.857 -13.019 1.00 31.89 211 ALA A CA 1
ATOM 1619 C C . ALA A 1 211 ? -17.804 22.702 -13.871 1.00 31.89 211 ALA A C 1
ATOM 1621 O O . ALA A 1 211 ? -17.831 22.919 -15.075 1.00 31.89 211 ALA A O 1
ATOM 1622 N N . ALA A 1 212 ? -16.747 22.139 -13.280 1.00 28.31 212 ALA A N 1
ATOM 1623 C CA . ALA A 1 212 ? -16.016 20.988 -13.833 1.00 28.31 212 ALA A CA 1
ATOM 1624 C C . ALA A 1 212 ? -14.809 20.642 -12.950 1.00 28.31 212 ALA A C 1
ATOM 1626 O O . ALA A 1 212 ? -14.005 21.503 -12.617 1.00 28.31 212 ALA A O 1
ATOM 1627 N N . GLY A 1 213 ? -14.640 19.352 -12.639 1.00 26.88 213 GLY A N 1
ATOM 1628 C CA . GLY A 1 213 ? -13.357 18.829 -12.160 1.00 26.88 213 GLY A CA 1
ATOM 1629 C C . GLY A 1 213 ? -13.332 18.259 -10.744 1.00 26.88 213 GLY A C 1
ATOM 1630 O O . GLY A 1 213 ? -12.307 18.364 -10.076 1.00 26.88 213 GLY A O 1
ATOM 1631 N N . SER A 1 214 ? -14.394 17.590 -10.277 1.00 25.16 214 SER A N 1
ATOM 1632 C CA . SER A 1 214 ? -14.241 16.673 -9.141 1.00 25.16 214 SER A CA 1
ATOM 1633 C C . SER A 1 214 ? -13.434 15.457 -9.608 1.00 25.16 214 SER A C 1
ATOM 1635 O O . SER A 1 214 ? -13.980 14.489 -10.145 1.00 25.16 214 SER A O 1
ATOM 1637 N N . VAL A 1 215 ? -12.113 15.510 -9.446 1.00 28.83 215 VAL A N 1
ATOM 1638 C CA . VAL A 1 215 ? -11.271 14.315 -9.516 1.00 28.83 215 VAL A CA 1
ATOM 1639 C C . VAL A 1 215 ? -11.756 13.393 -8.404 1.00 28.83 215 VAL A C 1
ATOM 1641 O O . VAL A 1 215 ? -11.474 13.620 -7.230 1.00 28.83 215 VAL A O 1
ATOM 1644 N N . LEU A 1 216 ? -12.550 12.394 -8.793 1.00 26.12 216 LEU A N 1
ATOM 1645 C CA . LEU A 1 216 ? -13.077 11.346 -7.932 1.00 26.12 216 LEU A CA 1
ATOM 1646 C C . LEU A 1 216 ? -11.899 10.687 -7.202 1.00 26.12 216 LEU A C 1
ATOM 1648 O O . LEU A 1 216 ? -11.167 9.868 -7.764 1.00 26.12 216 LEU A O 1
ATOM 1652 N N . ARG A 1 217 ? -11.679 11.088 -5.947 1.00 35.97 217 ARG A N 1
ATOM 1653 C CA . ARG A 1 217 ? -10.733 10.444 -5.039 1.00 35.97 217 ARG A CA 1
ATOM 1654 C C . ARG A 1 217 ? -11.374 9.143 -4.572 1.00 35.97 217 ARG A C 1
ATOM 1656 O O . ARG A 1 217 ? -12.070 9.096 -3.575 1.00 35.97 217 ARG A O 1
ATOM 1663 N N . THR A 1 218 ? -11.167 8.080 -5.338 1.00 34.16 218 THR A N 1
ATOM 1664 C CA . THR A 1 218 ? -11.594 6.730 -4.961 1.00 34.16 218 THR A CA 1
ATOM 1665 C C . THR A 1 218 ? -10.428 6.044 -4.253 1.00 34.16 218 THR A C 1
ATOM 1667 O O . THR A 1 218 ? -9.586 5.396 -4.885 1.00 34.16 218 THR A O 1
ATOM 1670 N N . GLY A 1 219 ? -10.320 6.265 -2.945 1.00 36.28 219 GLY A N 1
ATOM 1671 C CA . GLY A 1 219 ? -9.316 5.682 -2.060 1.00 36.28 219 GLY A CA 1
ATOM 1672 C C . GLY A 1 219 ? -9.767 4.365 -1.434 1.00 36.28 219 GLY A C 1
ATOM 1673 O O . GLY A 1 219 ? -9.645 4.209 -0.231 1.00 36.28 219 GLY A O 1
ATOM 1674 N N . ALA A 1 220 ? -10.280 3.413 -2.224 1.00 36.91 220 ALA A N 1
ATOM 1675 C CA . ALA A 1 220 ? -10.631 2.089 -1.704 1.00 36.91 220 ALA A CA 1
ATOM 1676 C C . ALA A 1 220 ? -9.439 1.487 -0.944 1.00 36.91 220 ALA A C 1
ATOM 1678 O O . ALA A 1 220 ? -8.309 1.531 -1.450 1.00 36.91 220 ALA A O 1
ATOM 1679 N N . TRP A 1 221 ? -9.704 0.898 0.226 1.00 45.31 221 TRP A N 1
ATOM 1680 C CA . TRP A 1 221 ? -8.746 0.263 1.131 1.00 45.31 221 TRP A CA 1
ATOM 1681 C C . TRP A 1 221 ? -8.199 -1.054 0.542 1.00 45.31 221 TRP A C 1
ATOM 1683 O O . TRP A 1 221 ? -8.288 -2.153 1.079 1.00 45.31 221 TRP A O 1
ATOM 1693 N N . ARG A 1 222 ? -7.635 -0.960 -0.658 1.00 42.81 222 ARG A N 1
ATOM 1694 C CA . ARG A 1 222 ? -6.771 -1.960 -1.265 1.00 42.81 222 ARG A CA 1
ATOM 1695 C C . ARG A 1 222 ? -5.377 -1.344 -1.285 1.00 42.81 222 ARG A C 1
ATOM 1697 O O . ARG A 1 222 ? -5.241 -0.235 -1.812 1.00 42.81 222 ARG A O 1
ATOM 1704 N N . PRO A 1 223 ? -4.329 -2.021 -0.777 1.00 37.38 223 PRO A N 1
ATOM 1705 C CA . PRO A 1 223 ? -2.967 -1.600 -1.078 1.00 37.38 223 PRO A CA 1
ATOM 1706 C C . PRO A 1 223 ? -2.881 -1.482 -2.598 1.00 37.38 223 PRO A C 1
ATOM 1708 O O . PRO A 1 223 ? -3.155 -2.460 -3.290 1.00 37.38 223 PRO A O 1
ATOM 1711 N N . ARG A 1 224 ? -2.620 -0.277 -3.130 1.00 40.25 224 ARG A N 1
ATOM 1712 C CA . ARG A 1 224 ? -2.462 -0.085 -4.576 1.00 40.25 224 ARG A CA 1
ATOM 1713 C C . ARG A 1 224 ? -1.287 -0.971 -4.981 1.00 40.25 224 ARG A C 1
ATOM 1715 O O . ARG A 1 224 ? -0.157 -0.567 -4.691 1.00 40.25 224 ARG A O 1
ATOM 1722 N N . PRO A 1 225 ? -1.502 -2.122 -5.652 1.00 44.34 225 PRO A N 1
ATOM 1723 C CA . PRO A 1 225 ? -0.414 -3.056 -5.926 1.00 44.34 225 PRO A CA 1
ATOM 1724 C C . PRO A 1 225 ? 0.687 -2.351 -6.720 1.00 44.34 225 PRO A C 1
ATOM 1726 O O . PRO A 1 225 ? 1.864 -2.575 -6.492 1.00 44.34 225 PRO A O 1
ATOM 1729 N N . GLY A 1 226 ? 0.295 -1.392 -7.567 1.00 47.44 226 GLY A N 1
ATOM 1730 C CA . GLY A 1 226 ? 1.206 -0.597 -8.374 1.00 47.44 226 GLY A CA 1
ATOM 1731 C C . GLY A 1 226 ? 2.093 0.392 -7.617 1.00 47.44 226 GLY A C 1
ATOM 1732 O O . GLY A 1 226 ? 3.179 0.643 -8.107 1.00 47.44 226 GLY A O 1
ATOM 1733 N N . ARG A 1 227 ? 1.714 0.963 -6.458 1.00 46.38 227 ARG A N 1
ATOM 1734 C CA . ARG A 1 227 ? 2.610 1.928 -5.769 1.00 46.38 227 ARG A CA 1
ATOM 1735 C C . ARG A 1 227 ? 3.710 1.226 -4.982 1.00 46.38 227 ARG A C 1
ATOM 1737 O O . ARG A 1 227 ? 4.852 1.649 -5.082 1.00 46.38 227 ARG A O 1
ATOM 1744 N N . GLN A 1 228 ? 3.374 0.157 -4.260 1.00 55.69 228 GLN A N 1
ATOM 1745 C CA . GLN A 1 228 ? 4.374 -0.664 -3.570 1.00 55.69 228 GLN A CA 1
ATOM 1746 C C . GLN A 1 228 ? 5.244 -1.418 -4.573 1.00 55.69 228 GLN A C 1
ATOM 1748 O O . GLN A 1 228 ? 6.458 -1.311 -4.487 1.00 55.69 228 GLN A O 1
ATOM 1753 N N . ALA A 1 229 ? 4.656 -2.046 -5.599 1.00 63.28 229 ALA A N 1
ATOM 1754 C CA . ALA A 1 229 ? 5.447 -2.686 -6.649 1.00 63.28 229 ALA A CA 1
ATOM 1755 C C . ALA A 1 229 ? 6.322 -1.681 -7.412 1.00 63.28 229 ALA A C 1
ATOM 1757 O O . ALA A 1 229 ? 7.441 -2.019 -7.770 1.00 63.28 229 ALA A O 1
ATOM 1758 N N . MET A 1 230 ? 5.859 -0.443 -7.638 1.00 74.75 230 MET A N 1
ATOM 1759 C CA . MET A 1 230 ? 6.687 0.601 -8.254 1.00 74.75 230 MET A CA 1
ATOM 1760 C C . MET A 1 230 ? 7.816 1.046 -7.326 1.00 74.75 230 MET A C 1
ATOM 1762 O O . MET A 1 230 ? 8.931 1.236 -7.790 1.00 74.75 230 MET A O 1
ATOM 1766 N N . GLN A 1 231 ? 7.560 1.205 -6.028 1.00 75.75 231 GLN A N 1
ATOM 1767 C CA . GLN A 1 231 ? 8.609 1.543 -5.066 1.00 75.75 231 GLN A CA 1
ATOM 1768 C C . GLN A 1 231 ? 9.638 0.418 -4.958 1.00 75.75 231 GLN A C 1
ATOM 1770 O O . GLN A 1 231 ? 10.821 0.685 -5.106 1.00 75.75 231 GLN A O 1
ATOM 1775 N N . GLU A 1 232 ? 9.203 -0.833 -4.808 1.00 78.56 232 GLU A N 1
ATOM 1776 C CA . GLU A 1 232 ? 10.075 -2.012 -4.806 1.00 78.56 232 GLU A CA 1
ATOM 1777 C C . GLU A 1 232 ? 10.861 -2.124 -6.115 1.00 78.56 232 GLU A C 1
ATOM 1779 O O . GLU A 1 232 ? 12.075 -2.311 -6.098 1.00 78.56 232 GLU A O 1
ATOM 1784 N N . PHE A 1 233 ? 10.199 -1.926 -7.256 1.00 86.44 233 PHE A N 1
ATOM 1785 C CA . PHE A 1 233 ? 10.845 -1.884 -8.562 1.00 86.44 233 PHE A CA 1
ATOM 1786 C C . PHE A 1 233 ? 11.921 -0.798 -8.621 1.00 86.44 233 PHE A C 1
ATOM 1788 O O . PHE A 1 233 ? 13.065 -1.103 -8.942 1.00 86.44 233 PHE A O 1
ATOM 1795 N N . LEU A 1 234 ? 11.601 0.449 -8.267 1.00 87.62 234 LEU A N 1
ATOM 1796 C CA . LEU A 1 234 ? 12.558 1.556 -8.294 1.00 87.62 234 LEU A CA 1
ATOM 1797 C C . LEU A 1 234 ? 13.712 1.331 -7.312 1.00 87.62 234 LEU A C 1
ATOM 1799 O O . LEU A 1 234 ? 14.861 1.571 -7.671 1.00 87.62 234 LEU A O 1
ATOM 1803 N N . THR A 1 235 ? 13.440 0.820 -6.112 1.00 86.75 235 THR A N 1
ATOM 1804 C CA . THR A 1 235 ? 14.467 0.493 -5.116 1.00 86.75 235 THR A CA 1
ATOM 1805 C C . THR A 1 235 ? 15.422 -0.583 -5.621 1.00 86.75 235 THR A C 1
ATOM 1807 O O . THR A 1 235 ? 16.629 -0.462 -5.427 1.00 86.75 235 THR A O 1
ATOM 1810 N N . VAL A 1 236 ? 14.914 -1.620 -6.290 1.00 88.69 236 VAL A N 1
ATOM 1811 C CA . VAL A 1 236 ? 15.756 -2.697 -6.822 1.00 88.69 236 VAL A CA 1
ATOM 1812 C C . VAL A 1 236 ? 16.537 -2.225 -8.047 1.00 88.69 236 VAL A C 1
ATOM 1814 O O . VAL A 1 236 ? 17.744 -2.440 -8.107 1.00 88.69 236 VAL A O 1
ATOM 1817 N N . VAL A 1 237 ? 15.884 -1.547 -8.995 1.00 92.19 237 VAL A N 1
ATOM 1818 C CA . VAL A 1 237 ? 16.475 -1.123 -10.278 1.00 92.19 237 VAL A CA 1
ATOM 1819 C C . VAL A 1 237 ? 17.499 -0.004 -10.106 1.00 92.19 237 VAL A C 1
ATOM 1821 O O . VAL A 1 237 ? 18.516 0.000 -10.801 1.00 92.19 237 VAL A O 1
ATOM 1824 N N . LEU A 1 238 ? 17.269 0.924 -9.176 1.00 92.62 238 LEU A N 1
ATOM 1825 C CA . LEU A 1 238 ? 18.229 1.977 -8.823 1.00 92.62 238 LEU A CA 1
ATOM 1826 C C . LEU A 1 238 ? 19.202 1.534 -7.718 1.00 92.62 238 LEU A C 1
ATOM 1828 O O . LEU A 1 238 ? 20.123 2.271 -7.371 1.00 92.62 238 LEU A O 1
ATOM 1832 N N . GLY A 1 239 ? 19.013 0.336 -7.165 1.00 89.88 239 GLY A N 1
ATOM 1833 C CA . GLY A 1 239 ? 19.824 -0.214 -6.090 1.00 89.88 239 GLY A CA 1
ATOM 1834 C C . GLY A 1 239 ? 20.979 -1.080 -6.584 1.00 89.88 239 GLY A C 1
ATOM 1835 O O . GLY A 1 239 ? 20.928 -1.735 -7.628 1.00 89.88 239 GLY A O 1
ATOM 1836 N N . TYR A 1 240 ? 22.043 -1.127 -5.790 1.00 91.75 240 TYR A N 1
ATOM 1837 C CA . TYR A 1 240 ? 23.128 -2.086 -5.977 1.00 91.75 240 TYR A CA 1
ATOM 1838 C C . TYR A 1 240 ? 22.651 -3.502 -5.601 1.00 91.75 240 TYR A C 1
ATOM 1840 O O . TYR A 1 240 ? 22.053 -3.638 -4.534 1.00 91.75 240 TYR A O 1
ATOM 1848 N N . PRO A 1 241 ? 22.889 -4.558 -6.411 1.00 94.69 241 PRO A N 1
ATOM 1849 C CA . PRO A 1 241 ? 23.822 -4.658 -7.547 1.00 94.69 241 PRO A CA 1
ATOM 1850 C C . PRO A 1 241 ? 23.226 -4.453 -8.952 1.00 94.69 241 PRO A C 1
ATOM 1852 O O . PRO A 1 241 ? 23.924 -4.660 -9.941 1.00 94.69 241 PRO A O 1
ATOM 1855 N N . THR A 1 242 ? 21.949 -4.090 -9.078 1.00 95.25 242 THR A N 1
ATOM 1856 C CA . THR A 1 242 ? 21.257 -3.965 -10.380 1.00 95.25 242 THR A CA 1
ATOM 1857 C C . THR A 1 242 ? 21.610 -2.661 -11.111 1.00 95.25 242 THR A C 1
ATOM 1859 O O . THR A 1 242 ? 21.641 -2.618 -12.342 1.00 95.25 242 THR A O 1
ATOM 1862 N N . LEU A 1 243 ? 21.951 -1.614 -10.354 1.00 95.19 243 LEU A N 1
ATOM 1863 C CA . LEU A 1 243 ? 22.236 -0.263 -10.842 1.00 95.19 243 LEU A CA 1
ATOM 1864 C C . LEU A 1 243 ? 23.198 -0.178 -12.050 1.00 95.19 243 LEU A C 1
ATOM 1866 O O . LEU A 1 243 ? 22.841 0.514 -13.005 1.00 95.19 243 LEU A O 1
ATOM 1870 N N . PRO A 1 244 ? 24.367 -0.859 -12.094 1.00 94.56 244 PRO A N 1
ATOM 1871 C CA . PRO A 1 244 ? 25.281 -0.757 -13.238 1.00 94.56 244 PRO A CA 1
ATOM 1872 C C . PRO A 1 244 ? 24.625 -1.164 -14.564 1.00 94.56 244 PRO A C 1
ATOM 1874 O O . PRO A 1 244 ? 24.858 -0.547 -15.602 1.00 94.56 244 PRO A O 1
ATOM 1877 N N . TYR A 1 245 ? 23.751 -2.169 -14.521 1.00 95.50 245 TYR A N 1
ATOM 1878 C CA . TYR A 1 245 ? 23.030 -2.649 -15.692 1.00 95.50 245 TYR A CA 1
ATOM 1879 C C . TYR A 1 245 ? 21.862 -1.739 -16.068 1.00 95.50 245 TYR A C 1
ATOM 1881 O O . TYR A 1 245 ? 21.605 -1.543 -17.253 1.00 95.50 245 TYR A O 1
ATOM 1889 N N . SER A 1 246 ? 21.196 -1.132 -15.082 1.00 95.56 246 SER A N 1
ATOM 1890 C CA . SER A 1 246 ? 20.165 -0.116 -15.321 1.00 95.56 246 SER A CA 1
ATOM 1891 C C . SER A 1 246 ? 20.747 1.095 -16.054 1.00 95.56 246 SER A C 1
ATOM 1893 O O . SER A 1 246 ? 20.149 1.584 -17.010 1.00 95.56 246 SER A O 1
ATOM 1895 N N . VAL A 1 247 ? 21.948 1.533 -15.659 1.00 94.25 247 VAL A N 1
ATOM 1896 C CA . VAL A 1 247 ? 22.683 2.611 -16.339 1.00 94.25 247 VAL A CA 1
ATOM 1897 C C . VAL A 1 247 ? 23.061 2.199 -17.764 1.00 94.25 247 VAL A C 1
ATOM 1899 O O . VAL A 1 247 ? 22.794 2.950 -18.699 1.00 94.25 247 VAL A O 1
ATOM 1902 N N . ALA A 1 248 ? 23.614 0.996 -17.958 1.00 90.38 248 ALA A N 1
ATOM 1903 C CA . ALA A 1 248 ? 23.967 0.498 -19.290 1.00 90.38 248 ALA A CA 1
ATOM 1904 C C . ALA A 1 248 ? 22.754 0.437 -20.239 1.00 90.38 248 ALA A C 1
ATOM 1906 O O . ALA A 1 248 ? 22.853 0.830 -21.401 1.00 90.38 248 ALA A O 1
ATOM 1907 N N . LEU A 1 249 ? 21.592 0.000 -19.742 1.00 94.88 249 LEU A N 1
ATOM 1908 C CA . LEU A 1 249 ? 20.350 -0.027 -20.517 1.00 94.88 249 LEU A CA 1
ATOM 1909 C C . LEU A 1 249 ? 19.813 1.374 -20.819 1.00 94.88 249 LEU A C 1
ATOM 1911 O O . LEU A 1 249 ? 19.349 1.605 -21.932 1.00 94.88 249 LEU A O 1
ATOM 1915 N N . ALA A 1 250 ? 19.905 2.319 -19.882 1.00 92.94 250 ALA A N 1
ATOM 1916 C CA . ALA A 1 250 ? 19.519 3.707 -20.134 1.00 92.94 250 ALA A CA 1
ATOM 1917 C C . ALA A 1 250 ? 20.375 4.341 -21.246 1.00 92.94 250 ALA A C 1
ATOM 1919 O O . ALA A 1 250 ? 19.838 4.988 -22.146 1.00 92.94 250 ALA A O 1
ATOM 1920 N N . VAL A 1 251 ? 21.690 4.087 -21.237 1.00 89.50 251 VAL A N 1
ATOM 1921 C CA . VAL A 1 251 ? 22.605 4.507 -22.312 1.00 89.50 251 VAL A CA 1
ATOM 1922 C C . VAL A 1 251 ? 22.238 3.841 -23.639 1.00 89.50 251 VAL A C 1
ATOM 1924 O O . VAL A 1 251 ? 22.191 4.515 -24.665 1.00 89.50 251 VAL A O 1
ATOM 1927 N N . ALA A 1 252 ? 21.920 2.543 -23.632 1.00 87.88 252 ALA A N 1
ATOM 1928 C CA . ALA A 1 252 ? 21.486 1.839 -24.834 1.00 87.88 252 ALA A CA 1
ATOM 1929 C C . ALA A 1 252 ? 20.184 2.424 -25.409 1.00 87.88 252 ALA A C 1
ATOM 1931 O O . ALA A 1 252 ? 20.095 2.636 -26.614 1.00 87.88 252 ALA A O 1
ATOM 1932 N N . VAL A 1 253 ? 19.192 2.736 -24.568 1.00 90.88 253 VAL A N 1
ATOM 1933 C CA . VAL A 1 253 ? 17.936 3.376 -25.001 1.00 90.88 253 VAL A CA 1
ATOM 1934 C C . VAL A 1 253 ? 18.206 4.734 -25.643 1.00 90.88 253 VAL A C 1
ATOM 1936 O O . VAL A 1 253 ? 17.643 5.023 -26.697 1.00 90.88 253 VAL A O 1
ATOM 1939 N N . LEU A 1 254 ? 19.092 5.545 -25.058 1.00 87.75 254 LEU A N 1
ATOM 1940 C CA . LEU A 1 254 ? 19.488 6.823 -25.645 1.00 87.75 254 LEU A CA 1
ATOM 1941 C C . LEU A 1 254 ? 20.173 6.626 -27.005 1.00 87.75 254 LEU A C 1
ATOM 1943 O O . LEU A 1 254 ? 19.801 7.289 -27.969 1.00 87.75 254 LEU A O 1
ATOM 1947 N N . TYR A 1 255 ? 21.115 5.683 -27.099 1.00 85.56 255 TYR A N 1
ATOM 1948 C CA . TYR A 1 255 ? 21.789 5.341 -28.353 1.00 85.56 255 TYR A CA 1
ATOM 1949 C C . TYR A 1 255 ? 20.791 4.937 -29.442 1.00 85.56 255 TYR A C 1
ATOM 1951 O O . TYR A 1 255 ? 20.817 5.498 -30.533 1.00 85.56 255 TYR A O 1
ATOM 1959 N N . TRP A 1 256 ? 19.873 4.012 -29.144 1.00 86.81 256 TRP A N 1
ATOM 1960 C CA . TRP A 1 256 ? 18.862 3.565 -30.105 1.00 86.81 256 TRP A CA 1
ATOM 1961 C C . TRP A 1 256 ? 17.865 4.671 -30.462 1.00 86.81 256 TRP A C 1
ATOM 1963 O O . TRP A 1 256 ? 17.416 4.730 -31.603 1.00 86.81 256 TRP A O 1
ATOM 1973 N N . GLY A 1 257 ? 17.563 5.574 -29.524 1.00 86.62 257 GLY A N 1
ATOM 1974 C CA . GLY A 1 257 ? 16.786 6.781 -29.790 1.00 86.62 257 GLY A CA 1
ATOM 1975 C C . GLY A 1 257 ? 17.467 7.680 -30.821 1.00 86.62 257 GLY A C 1
ATOM 1976 O O . GLY A 1 257 ? 16.843 8.038 -31.812 1.00 86.62 257 GLY A O 1
ATOM 1977 N N . ILE A 1 258 ? 18.755 7.984 -30.638 1.00 82.38 258 ILE A N 1
ATOM 1978 C CA . ILE A 1 258 ? 19.543 8.804 -31.577 1.00 82.38 258 ILE A CA 1
ATOM 1979 C C . ILE A 1 258 ? 19.693 8.089 -32.930 1.00 82.38 258 ILE A C 1
ATOM 1981 O O . ILE A 1 258 ? 19.508 8.708 -33.979 1.00 82.38 258 ILE A O 1
ATOM 1985 N N . ALA A 1 259 ? 19.960 6.779 -32.919 1.00 78.06 259 ALA A N 1
ATOM 1986 C CA . ALA A 1 259 ? 20.078 5.966 -34.128 1.00 78.06 259 ALA A CA 1
ATOM 1987 C C . ALA A 1 259 ? 18.777 5.956 -34.948 1.00 78.06 259 ALA A C 1
ATOM 1989 O O . ALA A 1 259 ? 18.824 6.025 -36.173 1.00 78.06 259 ALA A O 1
ATOM 1990 N N . ALA A 1 260 ? 17.610 5.951 -34.292 1.00 78.69 260 ALA A N 1
ATOM 1991 C CA . ALA A 1 260 ? 16.314 6.006 -34.969 1.00 78.69 260 ALA A CA 1
ATOM 1992 C C . ALA A 1 260 ? 16.072 7.324 -35.731 1.00 78.69 260 ALA A C 1
ATOM 1994 O O . ALA A 1 260 ? 15.324 7.329 -36.706 1.00 78.69 260 ALA A O 1
ATOM 1995 N N . PHE A 1 261 ? 16.717 8.424 -35.327 1.00 80.56 261 PHE A N 1
ATOM 1996 C CA . PHE A 1 261 ? 16.674 9.707 -36.041 1.00 80.56 261 PHE A CA 1
ATOM 1997 C C . PHE A 1 261 ? 17.718 9.818 -37.164 1.00 80.56 261 PHE A C 1
ATOM 1999 O O . PHE A 1 261 ? 17.801 10.864 -37.804 1.00 80.56 261 PHE A O 1
ATOM 2006 N N . GLY A 1 262 ? 18.519 8.773 -37.408 1.00 67.62 262 GLY A N 1
ATOM 2007 C CA . GLY A 1 262 ? 19.583 8.793 -38.418 1.00 67.62 262 GLY A CA 1
ATOM 2008 C C . GLY A 1 262 ? 20.757 9.707 -38.056 1.00 67.62 262 GLY A C 1
ATOM 2009 O O . GLY A 1 262 ? 21.507 10.114 -38.932 1.00 67.62 262 GLY A O 1
ATOM 2010 N N . LEU A 1 263 ? 20.906 10.052 -36.771 1.00 67.50 263 LEU A N 1
ATOM 2011 C CA . LEU A 1 263 ? 21.983 10.907 -36.250 1.00 67.50 263 LEU A CA 1
ATOM 2012 C C . LEU A 1 263 ? 23.241 10.113 -35.854 1.00 67.50 263 LEU A C 1
ATOM 2014 O O . LEU A 1 263 ? 24.201 10.689 -35.347 1.00 67.50 263 LEU A O 1
ATOM 2018 N N . VAL A 1 264 ? 23.223 8.792 -36.039 1.00 63.56 264 VAL A N 1
ATOM 2019 C CA . VAL A 1 264 ? 24.372 7.911 -35.818 1.00 63.56 264 VAL A CA 1
ATOM 2020 C C . VAL A 1 264 ? 24.874 7.463 -37.183 1.00 63.56 264 VAL A C 1
ATOM 2022 O O . VAL A 1 264 ? 24.197 6.682 -37.846 1.00 63.56 264 VAL A O 1
ATOM 2025 N N . ASP A 1 265 ? 26.049 7.946 -37.585 1.00 55.09 265 ASP A N 1
ATOM 2026 C CA . ASP A 1 265 ? 26.761 7.397 -38.739 1.00 55.09 265 ASP A CA 1
ATOM 2027 C C . ASP A 1 265 ? 27.189 5.950 -38.440 1.00 55.09 265 ASP A C 1
ATOM 2029 O O . ASP A 1 265 ? 27.625 5.631 -37.325 1.00 55.09 265 ASP A O 1
ATOM 2033 N N . ASP A 1 266 ? 27.095 5.080 -39.451 1.00 52.19 266 ASP A N 1
ATOM 2034 C CA . ASP A 1 266 ? 27.319 3.621 -39.409 1.00 52.19 266 ASP A CA 1
ATOM 2035 C C . ASP A 1 266 ? 28.695 3.178 -38.839 1.00 52.19 266 ASP A C 1
ATOM 2037 O O . ASP A 1 266 ? 28.951 1.989 -38.642 1.00 52.19 266 ASP A O 1
ATOM 2041 N N . GLY A 1 267 ? 29.588 4.119 -38.518 1.00 50.22 267 GLY A N 1
ATOM 2042 C CA . GLY A 1 267 ? 30.926 3.881 -37.975 1.00 50.22 267 GLY A CA 1
ATOM 2043 C C . GLY A 1 267 ? 31.005 3.593 -36.469 1.00 50.22 267 GLY A C 1
ATOM 2044 O O . GLY A 1 267 ? 32.052 3.159 -36.000 1.00 50.22 267 GLY A O 1
ATOM 2045 N N . PHE A 1 268 ? 29.935 3.772 -35.684 1.00 46.53 268 PHE A N 1
ATOM 2046 C CA . PHE A 1 268 ? 29.993 3.560 -34.222 1.00 46.53 268 PHE A CA 1
ATOM 2047 C C . PHE A 1 268 ? 29.936 2.083 -33.770 1.00 46.53 268 PHE A C 1
ATOM 2049 O O . PHE A 1 268 ? 29.819 1.803 -32.575 1.00 46.53 268 PHE A O 1
ATOM 2056 N N . GLY A 1 269 ? 30.007 1.114 -34.692 1.00 46.59 269 GLY A N 1
ATOM 2057 C CA . GLY A 1 269 ? 29.863 -0.301 -34.330 1.00 46.59 269 GLY A CA 1
ATOM 2058 C C . GLY A 1 269 ? 30.320 -1.357 -35.336 1.00 46.59 269 GLY A C 1
ATOM 2059 O O . GLY A 1 269 ? 30.208 -2.544 -35.010 1.00 46.59 269 GLY A O 1
ATOM 2060 N N . GLU A 1 270 ? 30.839 -0.992 -36.513 1.00 44.09 270 GLU A N 1
ATOM 2061 C CA . GLU A 1 270 ? 31.568 -1.941 -37.359 1.00 44.09 270 GLU A CA 1
ATOM 2062 C C . GLU A 1 270 ? 33.045 -1.978 -36.957 1.00 44.09 270 GLU A C 1
ATOM 2064 O O . GLU A 1 270 ? 33.868 -1.204 -37.432 1.00 44.09 270 GLU A O 1
ATOM 2069 N N . VAL A 1 271 ? 33.402 -2.950 -36.112 1.00 40.19 271 VAL A N 1
ATOM 2070 C CA . VAL A 1 271 ? 34.780 -3.457 -36.071 1.00 40.19 271 VAL A CA 1
ATOM 2071 C C . VAL A 1 271 ? 34.963 -4.307 -37.328 1.00 40.19 271 VAL A C 1
ATOM 2073 O O . VAL A 1 271 ? 34.775 -5.526 -37.318 1.00 40.19 271 VAL A O 1
ATOM 2076 N N . GLY A 1 272 ? 35.215 -3.633 -38.449 1.00 38.34 272 GLY A N 1
ATOM 2077 C CA . GLY A 1 272 ? 35.774 -4.259 -39.638 1.00 38.34 272 GLY A CA 1
ATOM 2078 C C . GLY A 1 272 ? 37.189 -4.734 -39.324 1.00 38.34 272 GLY A C 1
ATOM 2079 O O . GLY A 1 272 ? 37.908 -4.091 -38.565 1.00 38.34 272 GLY A O 1
ATOM 2080 N N . ALA A 1 273 ? 37.586 -5.867 -39.896 1.00 40.03 273 ALA A N 1
ATOM 2081 C CA . ALA A 1 273 ? 38.905 -6.455 -39.679 1.00 40.03 273 ALA A CA 1
ATOM 2082 C C . ALA A 1 273 ? 40.079 -5.551 -40.120 1.00 40.03 273 ALA A C 1
ATOM 2084 O O . ALA A 1 273 ? 41.205 -5.856 -39.756 1.00 40.03 273 ALA A O 1
ATOM 2085 N N . ASP A 1 274 ? 39.820 -4.438 -40.819 1.00 38.28 274 ASP A N 1
ATOM 2086 C CA . ASP A 1 274 ? 40.844 -3.579 -41.430 1.00 38.28 274 ASP A CA 1
ATOM 2087 C C . ASP A 1 274 ? 40.609 -2.067 -41.198 1.00 38.28 274 ASP A C 1
ATOM 2089 O O . ASP A 1 274 ? 40.825 -1.249 -42.089 1.00 38.28 274 ASP A O 1
ATOM 2093 N N . GLY A 1 275 ? 40.146 -1.660 -40.011 1.00 33.19 275 GLY A N 1
ATOM 2094 C CA . GLY A 1 275 ? 39.906 -0.246 -39.692 1.00 33.19 275 GLY A CA 1
ATOM 2095 C C . GLY A 1 275 ? 40.469 0.152 -38.336 1.00 33.19 275 GLY A C 1
ATOM 2096 O O . GLY A 1 275 ? 39.803 -0.017 -37.320 1.00 33.19 275 GLY A O 1
ATOM 2097 N N . ALA A 1 276 ? 41.689 0.688 -38.331 1.00 35.97 276 ALA A N 1
ATOM 2098 C CA . ALA A 1 276 ? 42.342 1.249 -37.156 1.00 35.97 276 ALA A CA 1
ATOM 2099 C C . ALA A 1 276 ? 41.519 2.416 -36.578 1.00 35.97 276 ALA A C 1
ATOM 2101 O O . ALA A 1 276 ? 41.520 3.521 -37.118 1.00 35.97 276 ALA A O 1
ATOM 2102 N N . LEU A 1 277 ? 40.833 2.166 -35.464 1.00 35.59 277 LEU A N 1
ATOM 2103 C CA . LEU A 1 277 ? 40.361 3.197 -34.547 1.00 35.59 277 LEU A CA 1
ATOM 2104 C C . LEU A 1 277 ? 41.064 2.977 -33.208 1.00 35.59 277 LEU A C 1
ATOM 2106 O O . LEU A 1 277 ? 40.990 1.903 -32.614 1.00 35.59 277 LEU A O 1
ATOM 2110 N N . GLU A 1 278 ? 41.778 4.008 -32.765 1.00 35.69 278 GLU A N 1
ATOM 2111 C CA . GLU A 1 278 ? 42.553 4.059 -31.528 1.00 35.69 278 GLU A CA 1
ATOM 2112 C C . GLU A 1 278 ? 41.657 3.795 -30.300 1.00 35.69 278 GLU A C 1
ATOM 2114 O O . GLU A 1 278 ? 41.002 4.688 -29.769 1.00 35.69 278 GLU A O 1
ATOM 2119 N N . GLY A 1 279 ? 41.610 2.537 -29.850 1.00 40.81 279 GLY A N 1
ATOM 2120 C CA . GLY A 1 279 ? 40.840 2.098 -28.678 1.00 40.81 279 GLY A CA 1
ATOM 2121 C C . GLY A 1 279 ? 41.004 0.602 -28.381 1.00 40.81 279 GLY A C 1
ATOM 2122 O O . GLY A 1 279 ? 40.030 -0.101 -28.114 1.00 40.81 279 GLY A O 1
ATOM 2123 N N . ASP A 1 280 ? 42.226 0.076 -28.502 1.00 46.22 280 ASP A N 1
ATOM 2124 C CA . ASP A 1 280 ? 42.422 -1.240 -29.126 1.00 46.22 280 ASP A CA 1
ATOM 2125 C C . ASP A 1 280 ? 42.993 -2.358 -28.220 1.00 46.22 280 ASP A C 1
ATOM 2127 O O . ASP A 1 280 ? 44.030 -2.958 -28.490 1.00 46.22 280 ASP A O 1
ATOM 2131 N N . ALA A 1 281 ? 42.296 -2.696 -27.127 1.00 48.06 281 ALA A N 1
ATOM 2132 C CA . ALA A 1 281 ? 42.592 -3.937 -26.380 1.00 48.06 281 ALA A CA 1
ATOM 2133 C C . ALA A 1 281 ? 41.347 -4.656 -25.838 1.00 48.06 281 ALA A C 1
ATOM 2135 O O . ALA A 1 281 ? 41.228 -5.877 -25.932 1.00 48.06 281 ALA A O 1
ATOM 2136 N N . HIS A 1 282 ? 40.378 -3.917 -25.290 1.00 49.88 282 HIS A N 1
ATOM 2137 C CA . HIS A 1 282 ? 39.157 -4.523 -24.745 1.00 49.88 282 HIS A CA 1
ATOM 2138 C C . HIS A 1 282 ? 38.123 -4.871 -25.830 1.00 49.88 282 HIS A C 1
ATOM 2140 O O . HIS A 1 282 ? 37.393 -5.855 -25.692 1.00 49.88 282 HIS A O 1
ATOM 2146 N N . LEU A 1 283 ? 38.078 -4.103 -26.924 1.00 52.12 283 LEU A N 1
ATOM 2147 C CA . LEU A 1 283 ? 37.117 -4.290 -28.018 1.00 52.12 283 LEU A CA 1
ATOM 2148 C C . LEU A 1 283 ? 37.509 -5.446 -28.956 1.00 52.12 283 LEU A C 1
ATOM 2150 O O . LEU A 1 283 ? 36.636 -6.203 -29.386 1.00 52.12 283 LEU A O 1
ATOM 2154 N N . SER A 1 284 ? 38.809 -5.662 -29.185 1.00 58.03 284 SER A N 1
ATOM 2155 C CA . SER A 1 284 ? 39.337 -6.809 -29.940 1.00 58.03 284 SER A CA 1
ATOM 2156 C C . SER A 1 284 ? 39.130 -8.144 -29.205 1.00 58.03 284 SER A C 1
ATOM 2158 O O . SER A 1 284 ? 38.784 -9.161 -29.809 1.00 58.03 284 SER A O 1
ATOM 2160 N N . GLY A 1 285 ? 39.238 -8.148 -27.872 1.00 64.12 285 GLY A N 1
ATOM 2161 C CA . GLY A 1 285 ? 38.900 -9.313 -27.050 1.00 64.12 285 GLY A CA 1
ATOM 2162 C C . GLY A 1 285 ? 37.414 -9.683 -27.131 1.00 64.12 285 GLY A C 1
ATOM 2163 O O . GLY A 1 285 ? 37.065 -10.861 -27.244 1.00 64.12 285 GLY A O 1
ATOM 2164 N N . LEU A 1 286 ? 36.527 -8.683 -27.128 1.00 64.06 286 LEU A N 1
ATOM 2165 C CA . LEU A 1 286 ? 35.087 -8.896 -27.277 1.00 64.06 286 LEU A CA 1
ATOM 2166 C C . LEU A 1 286 ? 34.735 -9.426 -28.669 1.00 64.06 286 LEU A C 1
ATOM 2168 O O . LEU A 1 286 ? 33.970 -10.381 -28.758 1.00 64.06 286 LEU A O 1
ATOM 2172 N N . SER A 1 287 ? 35.317 -8.898 -29.748 1.00 63.69 287 SER A N 1
ATOM 2173 C CA . SER A 1 287 ? 35.051 -9.396 -31.106 1.00 63.69 287 SER A CA 1
ATOM 2174 C C . SER A 1 287 ? 35.495 -10.857 -31.290 1.00 63.69 287 SER A C 1
ATOM 2176 O O . SER A 1 287 ? 34.733 -11.670 -31.825 1.00 63.69 287 SER A O 1
ATOM 2178 N N . ALA A 1 288 ? 36.658 -11.235 -30.748 1.00 68.88 288 ALA A N 1
ATOM 2179 C CA . ALA A 1 288 ? 37.139 -12.618 -30.740 1.00 68.88 288 ALA A CA 1
ATOM 2180 C C . ALA A 1 288 ? 36.222 -13.557 -29.932 1.00 68.88 288 ALA A C 1
ATOM 2182 O O . ALA A 1 288 ? 35.921 -14.678 -30.359 1.00 68.88 288 ALA A O 1
ATOM 2183 N N . LEU A 1 289 ? 35.724 -13.101 -28.778 1.00 69.19 289 LEU A N 1
ATOM 2184 C CA . LEU A 1 289 ? 34.737 -13.845 -27.998 1.00 69.19 289 LEU A CA 1
ATOM 2185 C C . LEU A 1 289 ? 33.425 -13.999 -28.776 1.00 69.19 289 LEU A C 1
ATOM 2187 O O . LEU A 1 289 ? 32.902 -15.106 -28.875 1.00 69.19 289 LEU A O 1
ATOM 2191 N N . LEU A 1 290 ? 32.915 -12.943 -29.403 1.00 71.88 290 LEU A N 1
ATOM 2192 C CA . LEU A 1 290 ? 31.680 -13.005 -30.189 1.00 71.88 290 LEU A CA 1
ATOM 2193 C C . LEU A 1 290 ? 31.785 -13.967 -31.373 1.00 71.88 290 LEU A C 1
ATOM 2195 O O . LEU A 1 290 ? 30.844 -14.725 -31.632 1.00 71.88 290 LEU A O 1
ATOM 2199 N N . ALA A 1 291 ? 32.939 -14.013 -32.040 1.00 73.88 291 ALA A N 1
ATOM 2200 C CA . ALA A 1 291 ? 33.211 -14.991 -33.085 1.00 73.88 291 ALA A CA 1
ATOM 2201 C C . ALA A 1 291 ? 33.110 -16.436 -32.558 1.00 73.88 291 ALA A C 1
ATOM 2203 O O . ALA A 1 291 ? 32.428 -17.257 -33.176 1.00 73.88 291 ALA A O 1
ATOM 2204 N N . ARG A 1 292 ? 33.678 -16.733 -31.375 1.00 81.56 292 ARG A N 1
ATOM 2205 C CA . ARG A 1 292 ? 33.600 -18.069 -30.737 1.00 81.56 292 ARG A CA 1
ATOM 2206 C C . ARG A 1 292 ? 32.170 -18.524 -30.448 1.00 81.56 292 ARG A C 1
ATOM 2208 O O . ARG A 1 292 ? 31.887 -19.717 -30.512 1.00 81.56 292 ARG A O 1
ATOM 2215 N N . TRP A 1 293 ? 31.263 -17.597 -30.155 1.00 76.75 293 TRP A N 1
ATOM 2216 C CA . TRP A 1 293 ? 29.856 -17.907 -29.870 1.00 76.75 293 TRP A CA 1
ATOM 2217 C C . TRP A 1 293 ? 28.955 -17.913 -31.119 1.00 76.75 293 TRP A C 1
ATOM 2219 O O . TRP A 1 293 ? 27.758 -18.216 -31.024 1.00 76.75 293 TRP A O 1
ATOM 2229 N N . GLY A 1 294 ? 29.528 -17.649 -32.301 1.00 72.25 294 GLY A N 1
ATOM 2230 C CA . GLY A 1 294 ? 28.821 -17.615 -33.584 1.00 72.25 294 GLY A CA 1
ATOM 2231 C C . GLY A 1 294 ? 28.079 -16.301 -33.855 1.00 72.25 294 GLY A C 1
ATOM 2232 O O . GLY A 1 294 ? 27.185 -16.274 -34.705 1.00 72.25 294 GLY A O 1
ATOM 2233 N N . LEU A 1 295 ? 28.444 -15.232 -33.139 1.00 70.06 295 LEU A N 1
ATOM 2234 C CA . LEU A 1 295 ? 27.863 -13.887 -33.221 1.00 70.06 295 LEU A CA 1
ATOM 2235 C C . LEU A 1 295 ? 28.647 -12.929 -34.127 1.00 70.06 295 LEU A C 1
ATOM 2237 O O . LEU A 1 295 ? 28.316 -11.748 -34.209 1.00 70.06 295 LEU A O 1
ATOM 2241 N N . GLY A 1 296 ? 29.653 -13.431 -34.847 1.00 71.44 296 GLY A N 1
ATOM 2242 C CA . GLY A 1 296 ? 30.390 -12.647 -35.837 1.00 71.44 296 GLY A CA 1
ATOM 2243 C C . GLY A 1 296 ? 29.459 -12.009 -36.877 1.00 71.44 296 GLY A C 1
ATOM 2244 O O . GLY A 1 296 ? 28.625 -12.693 -37.489 1.00 71.44 296 GLY A O 1
ATOM 2245 N N . GLY A 1 297 ? 29.605 -10.696 -37.061 1.00 69.12 297 GLY A N 1
ATOM 2246 C CA . GLY A 1 297 ? 28.827 -9.892 -38.006 1.00 69.12 297 GLY A CA 1
ATOM 2247 C C . GLY A 1 297 ? 27.538 -9.271 -37.450 1.00 69.12 297 GLY A C 1
ATOM 2248 O O . GLY A 1 297 ? 26.837 -8.601 -38.209 1.00 69.12 297 GLY A O 1
ATOM 2249 N N . VAL A 1 298 ? 27.214 -9.466 -36.167 1.00 75.75 298 VAL A N 1
ATOM 2250 C CA . VAL A 1 298 ? 26.150 -8.707 -35.485 1.00 75.75 298 VAL A CA 1
ATOM 2251 C C . VAL A 1 298 ? 26.723 -7.374 -34.979 1.00 75.75 298 VAL A C 1
ATOM 2253 O O . VAL A 1 298 ? 27.821 -7.396 -34.420 1.00 75.75 298 VAL A O 1
ATOM 2256 N N . PRO A 1 299 ? 26.013 -6.235 -35.126 1.00 77.25 299 PRO A N 1
ATOM 2257 C CA . PRO A 1 299 ? 26.471 -4.958 -34.582 1.00 77.25 299 PRO A CA 1
ATOM 2258 C C . PRO A 1 299 ? 26.749 -5.048 -33.078 1.00 77.25 299 PRO A C 1
ATOM 2260 O O . PRO A 1 299 ? 25.916 -5.552 -32.316 1.00 77.25 299 PRO A O 1
ATOM 2263 N N . LEU A 1 300 ? 27.904 -4.536 -32.639 1.00 76.44 300 LEU A N 1
ATOM 2264 C CA . LEU A 1 300 ? 28.351 -4.639 -31.245 1.00 76.44 300 LEU A CA 1
ATOM 2265 C C . LEU A 1 300 ? 27.320 -4.065 -30.263 1.00 76.44 300 LEU A C 1
ATOM 2267 O O . LEU A 1 300 ? 27.046 -4.666 -29.226 1.00 76.44 300 LEU A O 1
ATOM 2271 N N . MET A 1 301 ? 26.680 -2.954 -30.626 1.00 81.56 301 MET A N 1
ATOM 2272 C CA . MET A 1 301 ? 25.677 -2.299 -29.783 1.00 81.56 301 MET A CA 1
ATOM 2273 C C . MET A 1 301 ? 24.434 -3.162 -29.539 1.00 81.56 301 MET A C 1
ATOM 2275 O O . MET A 1 301 ? 23.869 -3.126 -28.445 1.00 81.56 301 MET A O 1
ATOM 2279 N N . VAL A 1 302 ? 24.037 -4.006 -30.498 1.00 84.00 302 VAL A N 1
ATOM 2280 C CA . VAL A 1 302 ? 22.938 -4.974 -30.310 1.00 84.00 302 VAL A CA 1
ATOM 2281 C C . VAL A 1 302 ? 23.329 -6.022 -29.272 1.00 84.00 302 VAL A C 1
ATOM 2283 O O . VAL A 1 302 ? 22.550 -6.344 -28.375 1.00 84.00 302 VAL A O 1
ATOM 2286 N N . VAL A 1 303 ? 24.555 -6.535 -29.374 1.00 85.06 303 VAL A N 1
ATOM 2287 C CA . VAL A 1 303 ? 25.088 -7.536 -28.447 1.00 85.06 303 VAL A CA 1
ATOM 2288 C C . VAL A 1 303 ? 25.190 -6.968 -27.032 1.00 85.06 303 VAL A C 1
ATOM 2290 O O . VAL A 1 303 ? 24.714 -7.610 -26.097 1.00 85.06 303 VAL A O 1
ATOM 2293 N N . VAL A 1 304 ? 25.772 -5.775 -26.873 1.00 85.56 304 VAL A N 1
ATOM 2294 C CA . VAL A 1 304 ? 25.924 -5.105 -25.571 1.00 85.56 304 VAL A CA 1
ATOM 2295 C C . VAL A 1 304 ? 24.557 -4.845 -24.940 1.00 85.56 304 VAL A C 1
ATOM 2297 O O . VAL A 1 304 ? 24.357 -5.195 -23.782 1.00 85.56 304 VAL A O 1
ATOM 2300 N N . THR A 1 305 ? 23.585 -4.342 -25.711 1.00 90.94 305 THR A N 1
ATOM 2301 C CA . THR A 1 305 ? 22.219 -4.089 -25.218 1.00 90.94 305 THR A CA 1
ATOM 2302 C C . THR A 1 305 ? 21.570 -5.365 -24.672 1.00 90.94 305 THR A C 1
ATOM 2304 O O . THR A 1 305 ? 21.040 -5.369 -23.561 1.00 90.94 305 THR A O 1
ATOM 2307 N N . LEU A 1 306 ? 21.634 -6.470 -25.422 1.00 91.75 306 LEU A N 1
ATOM 2308 C CA . LEU A 1 306 ? 21.034 -7.741 -25.003 1.00 91.75 306 LEU A CA 1
ATOM 2309 C C . LEU A 1 306 ? 21.766 -8.372 -23.817 1.00 91.75 306 LEU A C 1
ATOM 2311 O O . LEU A 1 306 ? 21.126 -8.868 -22.892 1.00 91.75 306 LEU A O 1
ATOM 2315 N N . LEU A 1 307 ? 23.098 -8.324 -23.810 1.00 91.19 307 LEU A N 1
ATOM 2316 C CA . LEU A 1 307 ? 23.900 -8.818 -22.695 1.00 91.19 307 LEU A CA 1
ATOM 2317 C C . LEU A 1 307 ? 23.593 -8.039 -21.408 1.00 91.19 307 LEU A C 1
ATOM 2319 O O . LEU A 1 307 ? 23.363 -8.660 -20.369 1.00 91.19 307 LEU A O 1
ATOM 2323 N N . SER A 1 308 ? 23.503 -6.708 -21.483 1.00 93.75 308 SER A N 1
ATOM 2324 C CA . SER A 1 308 ? 23.082 -5.861 -20.365 1.00 93.75 308 SER A CA 1
ATOM 2325 C C . SER A 1 308 ? 21.652 -6.163 -19.920 1.00 93.75 308 SER A C 1
ATOM 2327 O O . SER A 1 308 ? 21.412 -6.210 -18.720 1.00 93.75 308 SER A O 1
ATOM 2329 N N . LEU A 1 309 ? 20.720 -6.438 -20.839 1.00 96.56 309 LEU A N 1
ATOM 2330 C CA . LEU A 1 309 ? 19.330 -6.776 -20.509 1.00 96.56 309 LEU A CA 1
ATOM 2331 C C . LEU A 1 309 ? 19.210 -8.092 -19.731 1.00 96.56 309 LEU A C 1
ATOM 2333 O O . LEU A 1 309 ? 18.490 -8.168 -18.732 1.00 96.56 309 LEU A O 1
ATOM 2337 N N . PHE A 1 310 ? 19.918 -9.137 -20.156 1.00 95.81 310 PHE A N 1
ATOM 2338 C CA . PHE A 1 310 ? 19.879 -10.423 -19.460 1.00 95.81 310 PHE A CA 1
ATOM 2339 C C . PHE A 1 310 ? 20.605 -10.365 -18.113 1.00 95.81 310 PHE A C 1
ATOM 2341 O O . PHE A 1 310 ? 20.088 -10.889 -17.124 1.00 95.81 310 PHE A O 1
ATOM 2348 N N . ALA A 1 311 ? 21.747 -9.675 -18.039 1.00 95.56 311 ALA A N 1
ATOM 2349 C CA . ALA A 1 311 ? 22.441 -9.444 -16.774 1.00 95.56 311 ALA A CA 1
ATOM 2350 C C . ALA A 1 311 ? 21.597 -8.588 -15.809 1.00 95.56 311 ALA A C 1
ATOM 2352 O O . ALA A 1 311 ? 21.499 -8.910 -14.624 1.00 95.56 311 ALA A O 1
ATOM 2353 N N . TRP A 1 312 ? 20.907 -7.560 -16.312 1.00 97.12 312 TRP A N 1
ATOM 2354 C CA . TRP A 1 312 ? 19.948 -6.760 -15.546 1.00 97.12 312 TRP A CA 1
ATOM 2355 C C . TRP A 1 312 ? 18.818 -7.622 -14.986 1.00 97.12 312 TRP A C 1
ATOM 2357 O O . TRP A 1 312 ? 18.528 -7.568 -13.798 1.00 97.12 312 TRP A O 1
ATOM 2367 N N . THR A 1 313 ? 18.226 -8.479 -15.821 1.00 96.12 313 THR A N 1
ATOM 2368 C CA . THR A 1 313 ? 17.116 -9.354 -15.415 1.00 96.12 313 THR A CA 1
ATOM 2369 C C . THR A 1 313 ? 17.546 -10.308 -14.301 1.00 96.12 313 THR A C 1
ATOM 2371 O O . THR A 1 313 ? 16.853 -10.464 -13.296 1.00 96.12 313 THR A O 1
ATOM 2374 N N . LEU A 1 314 ? 18.721 -10.924 -14.453 1.00 95.62 314 LEU A N 1
ATOM 2375 C CA . LEU A 1 314 ? 19.274 -11.835 -13.458 1.00 95.62 314 LEU A CA 1
ATOM 2376 C C . LEU A 1 314 ? 19.591 -11.112 -12.142 1.00 95.62 314 LEU A C 1
ATOM 2378 O O . LEU A 1 314 ? 19.209 -11.584 -11.071 1.00 95.62 314 LEU A O 1
ATOM 2382 N N . THR A 1 315 ? 20.259 -9.958 -12.213 1.00 96.06 315 THR A N 1
ATOM 2383 C CA . THR A 1 315 ? 20.596 -9.170 -11.018 1.00 96.06 315 THR A CA 1
ATOM 2384 C C . THR A 1 315 ? 19.358 -8.616 -10.321 1.00 96.06 315 THR A C 1
ATOM 2386 O O . THR A 1 315 ? 19.329 -8.634 -9.094 1.00 96.06 315 THR A O 1
ATOM 2389 N N . TYR A 1 316 ? 18.322 -8.213 -11.062 1.00 95.25 316 TYR A N 1
ATOM 2390 C CA . TYR A 1 316 ? 17.040 -7.759 -10.521 1.00 95.25 316 TYR A CA 1
ATOM 2391 C C . TYR A 1 316 ? 16.384 -8.837 -9.653 1.00 95.25 316 TYR A C 1
ATOM 2393 O O . TYR A 1 316 ? 16.089 -8.594 -8.484 1.00 95.25 316 TYR A O 1
ATOM 2401 N N . PHE A 1 317 ? 16.204 -10.052 -10.181 1.00 94.50 317 PHE A N 1
ATOM 2402 C CA . PHE A 1 317 ? 15.539 -11.121 -9.430 1.00 94.50 317 PHE A CA 1
ATOM 2403 C C . PHE A 1 317 ? 16.378 -11.636 -8.257 1.00 94.50 317 PHE A C 1
ATOM 2405 O O . PHE A 1 317 ? 15.824 -11.937 -7.199 1.00 94.50 317 PHE A O 1
ATOM 2412 N N . ILE A 1 318 ? 17.706 -11.696 -8.402 1.00 93.25 318 ILE A N 1
ATOM 2413 C CA . ILE A 1 318 ? 18.594 -12.049 -7.286 1.00 93.25 318 ILE A CA 1
ATOM 2414 C C . ILE A 1 318 ? 18.541 -10.972 -6.197 1.00 93.25 318 ILE A C 1
ATOM 2416 O O . ILE A 1 318 ? 18.458 -11.298 -5.013 1.00 93.25 318 ILE A O 1
ATOM 2420 N N . HIS A 1 319 ? 18.537 -9.692 -6.571 1.00 91.62 319 HIS A N 1
ATOM 2421 C CA . HIS A 1 319 ? 18.422 -8.599 -5.614 1.00 91.62 319 HIS A CA 1
ATOM 2422 C C . HIS A 1 319 ? 17.074 -8.646 -4.883 1.00 91.62 319 HIS A C 1
ATOM 2424 O O . HIS A 1 319 ? 17.058 -8.626 -3.652 1.00 91.62 319 HIS A O 1
ATOM 2430 N N . LEU A 1 320 ? 15.976 -8.808 -5.629 1.00 88.81 320 LEU A N 1
ATOM 2431 C CA . LEU A 1 320 ? 14.611 -8.866 -5.108 1.00 88.81 320 LEU A CA 1
ATOM 2432 C C . LEU A 1 320 ? 14.395 -10.020 -4.120 1.00 88.81 320 LEU A C 1
ATOM 2434 O O . LEU A 1 320 ? 13.862 -9.806 -3.035 1.00 88.81 320 LEU A O 1
ATOM 2438 N N . TYR A 1 321 ? 14.802 -11.238 -4.486 1.00 90.62 321 TYR A N 1
ATOM 2439 C CA . TYR A 1 321 ? 14.440 -12.436 -3.725 1.00 90.62 321 TYR A CA 1
ATOM 2440 C C . TYR A 1 321 ? 15.528 -12.945 -2.777 1.00 90.62 321 TYR A C 1
ATOM 2442 O O . TYR A 1 321 ? 15.195 -13.553 -1.762 1.00 90.62 321 TYR A O 1
ATOM 2450 N N . LEU A 1 322 ? 16.813 -12.733 -3.087 1.00 90.38 322 LEU A N 1
ATOM 2451 C CA . LEU A 1 322 ? 17.919 -13.307 -2.311 1.00 90.38 322 LEU A CA 1
ATOM 2452 C C . LEU A 1 322 ? 18.679 -12.267 -1.486 1.00 90.38 322 LEU A C 1
ATOM 2454 O O . LEU A 1 322 ? 19.081 -12.582 -0.371 1.00 90.38 322 LEU A O 1
ATOM 2458 N N . LEU A 1 323 ? 18.907 -11.056 -2.008 1.00 88.44 323 LEU A N 1
ATOM 2459 C CA . LEU A 1 323 ? 19.782 -10.077 -1.344 1.00 88.44 323 LEU A CA 1
ATOM 2460 C C . LEU A 1 323 ? 19.043 -9.119 -0.408 1.00 88.44 323 LEU A C 1
ATOM 2462 O O . LEU A 1 323 ? 19.590 -8.759 0.630 1.00 88.44 323 LEU A O 1
ATOM 2466 N N . LEU A 1 324 ? 17.817 -8.714 -0.748 1.00 82.25 324 LEU A N 1
ATOM 2467 C CA . LEU A 1 324 ? 16.980 -7.829 0.075 1.00 82.25 324 LEU A CA 1
ATOM 2468 C C . LEU A 1 324 ? 16.745 -8.324 1.519 1.00 82.25 324 LEU A C 1
ATOM 2470 O O . LEU A 1 324 ? 16.740 -7.490 2.421 1.00 82.25 324 LEU A O 1
ATOM 2474 N N . PRO A 1 325 ? 16.602 -9.638 1.783 1.00 86.38 325 PRO A N 1
ATOM 2475 C CA . PRO A 1 325 ? 16.474 -10.156 3.148 1.00 86.38 325 PRO A CA 1
ATOM 2476 C C . PRO A 1 325 ? 17.773 -10.147 3.972 1.00 86.38 325 PRO A C 1
ATOM 2478 O O . PRO A 1 325 ? 17.723 -10.400 5.177 1.00 86.38 325 PRO A O 1
ATOM 2481 N N . LEU A 1 326 ? 18.939 -9.939 3.346 1.00 87.06 326 LEU A N 1
ATOM 2482 C CA . LEU A 1 326 ? 20.238 -10.081 4.005 1.00 87.06 326 LEU A CA 1
ATOM 2483 C C . LEU A 1 326 ? 20.675 -8.787 4.715 1.00 87.06 326 LEU A C 1
ATOM 2485 O O . LEU A 1 326 ? 20.346 -7.690 4.263 1.00 87.06 326 LEU A O 1
ATOM 2489 N N . PRO A 1 327 ? 21.486 -8.891 5.786 1.00 88.81 327 PRO A N 1
ATOM 2490 C CA . PRO A 1 327 ? 22.119 -7.733 6.41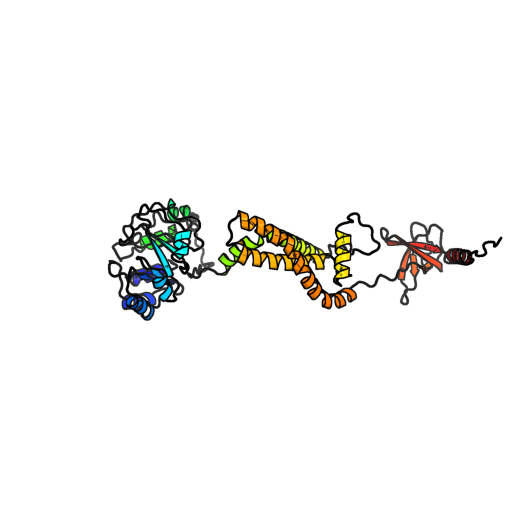5 1.00 88.81 327 PRO A CA 1
ATOM 2491 C C . PRO A 1 327 ? 23.010 -6.961 5.434 1.00 88.81 327 PRO A C 1
ATOM 2493 O O . PRO A 1 327 ? 23.627 -7.560 4.550 1.00 88.81 327 PRO A O 1
ATOM 2496 N N . ASP A 1 328 ? 23.158 -5.652 5.647 1.00 83.81 328 ASP A N 1
ATOM 2497 C CA . ASP A 1 328 ? 23.835 -4.739 4.717 1.00 83.81 328 ASP A CA 1
ATOM 2498 C C . ASP A 1 328 ? 25.214 -5.221 4.263 1.00 83.81 328 ASP A C 1
ATOM 2500 O O . ASP A 1 328 ? 25.458 -5.329 3.064 1.00 83.81 328 ASP A O 1
ATOM 2504 N N . LEU A 1 329 ? 26.102 -5.585 5.191 1.00 89.06 329 LEU A N 1
ATOM 2505 C CA . LEU A 1 329 ? 27.467 -6.002 4.852 1.00 89.06 329 LEU A CA 1
ATOM 2506 C C . LEU A 1 329 ? 27.500 -7.221 3.911 1.00 89.06 329 LEU A C 1
ATOM 2508 O O . LEU A 1 329 ? 28.293 -7.269 2.969 1.00 89.06 329 LEU A O 1
ATOM 2512 N N . LEU A 1 330 ? 26.626 -8.201 4.157 1.00 88.81 330 LEU A N 1
ATOM 2513 C CA . LEU A 1 330 ? 26.531 -9.414 3.345 1.00 88.81 330 LEU A CA 1
ATOM 2514 C C . LEU A 1 330 ? 25.851 -9.135 2.001 1.00 88.81 330 LEU A C 1
ATOM 2516 O O . LEU A 1 330 ? 26.253 -9.677 0.974 1.00 88.81 330 LEU A O 1
ATOM 2520 N N . ARG A 1 331 ? 24.851 -8.250 1.998 1.00 89.69 331 ARG A N 1
ATOM 2521 C CA . ARG A 1 331 ? 24.174 -7.783 0.789 1.00 89.69 331 ARG A CA 1
ATOM 2522 C C . ARG A 1 331 ? 25.138 -7.077 -0.163 1.00 89.69 331 ARG A C 1
ATOM 2524 O O . ARG A 1 331 ? 25.099 -7.356 -1.357 1.00 89.69 331 ARG A O 1
ATOM 2531 N N . TRP A 1 332 ? 26.026 -6.221 0.344 1.00 90.56 332 TRP A N 1
ATOM 2532 C CA . TRP A 1 332 ? 27.040 -5.552 -0.477 1.00 90.56 332 TRP A CA 1
ATOM 2533 C C . TRP A 1 332 ? 28.068 -6.538 -1.035 1.00 90.56 332 TRP A C 1
ATOM 2535 O O . TRP A 1 332 ? 28.318 -6.531 -2.236 1.00 90.56 332 TRP A O 1
ATOM 2545 N N . SER A 1 333 ? 28.626 -7.427 -0.207 1.00 92.69 333 SER A N 1
ATOM 2546 C CA . SER A 1 333 ? 29.657 -8.370 -0.662 1.00 92.69 333 SER A CA 1
ATOM 2547 C C . SER A 1 333 ? 29.122 -9.387 -1.675 1.00 92.69 333 SER A C 1
ATOM 2549 O O . SER A 1 333 ? 29.704 -9.556 -2.749 1.00 92.69 333 SER A O 1
ATOM 2551 N N . LEU A 1 334 ? 27.980 -10.015 -1.381 1.00 93.31 334 LEU A N 1
ATOM 2552 C CA . LEU A 1 334 ? 27.329 -10.948 -2.298 1.00 93.31 334 LEU A CA 1
ATOM 2553 C C . LEU A 1 334 ? 26.777 -10.220 -3.530 1.00 93.31 334 LEU A C 1
ATOM 2555 O O . LEU A 1 334 ? 26.855 -10.745 -4.639 1.00 93.31 334 LEU A O 1
ATOM 2559 N N . GLY A 1 335 ? 26.297 -8.986 -3.354 1.00 93.12 335 GLY A N 1
ATOM 2560 C CA . GLY A 1 335 ? 25.903 -8.097 -4.441 1.00 93.12 335 GLY A CA 1
ATOM 2561 C C . GLY A 1 335 ? 27.033 -7.871 -5.443 1.00 93.12 335 GLY A C 1
ATOM 2562 O O . GLY A 1 335 ? 26.797 -8.002 -6.640 1.00 93.12 335 GLY A O 1
ATOM 2563 N N . THR A 1 336 ? 28.267 -7.642 -4.987 1.00 93.69 336 THR A N 1
ATOM 2564 C CA . THR A 1 336 ? 29.438 -7.500 -5.870 1.00 93.69 336 THR A CA 1
ATOM 2565 C C . THR A 1 336 ? 29.723 -8.756 -6.669 1.00 93.69 336 THR A C 1
ATOM 2567 O O . THR A 1 336 ? 29.943 -8.684 -7.878 1.00 93.69 336 THR A O 1
ATOM 2570 N N . VAL A 1 337 ? 29.674 -9.918 -6.018 1.00 95.38 337 VAL A N 1
ATOM 2571 C CA . VAL A 1 337 ? 29.874 -11.204 -6.695 1.00 95.38 337 VAL A CA 1
ATOM 2572 C C . VAL A 1 337 ? 28.810 -11.403 -7.776 1.00 95.38 337 VAL A C 1
ATOM 2574 O O . VAL A 1 337 ? 29.135 -11.729 -8.917 1.00 95.38 337 VAL A O 1
ATOM 2577 N N . VAL A 1 338 ? 27.545 -11.138 -7.446 1.00 95.50 338 VAL A N 1
ATOM 2578 C CA . VAL A 1 338 ? 26.422 -11.224 -8.387 1.00 95.50 338 VAL A CA 1
ATOM 2579 C C . VAL A 1 338 ? 26.591 -10.231 -9.536 1.00 95.50 338 VAL A C 1
ATOM 2581 O O . VAL A 1 338 ? 26.430 -10.618 -10.691 1.00 95.50 338 VAL A O 1
ATOM 2584 N N . ALA A 1 339 ? 26.966 -8.983 -9.249 1.00 94.31 339 ALA A N 1
ATOM 2585 C CA . ALA A 1 339 ? 27.190 -7.957 -10.259 1.00 94.31 339 ALA A CA 1
ATOM 2586 C C . ALA A 1 339 ? 28.268 -8.379 -11.260 1.00 94.31 339 ALA A C 1
ATOM 2588 O O . ALA A 1 339 ? 28.069 -8.205 -12.453 1.00 94.31 339 ALA A O 1
ATOM 2589 N N . VAL A 1 340 ? 29.382 -8.960 -10.810 1.00 94.69 340 VAL A N 1
ATOM 2590 C CA . VAL A 1 340 ? 30.493 -9.359 -11.692 1.00 94.69 340 VAL A CA 1
ATOM 2591 C C . VAL A 1 340 ? 30.178 -10.632 -12.481 1.00 94.69 340 VAL A C 1
ATOM 2593 O O . VAL A 1 340 ? 30.566 -10.743 -13.641 1.00 94.69 340 VAL A O 1
ATOM 2596 N N . LEU A 1 341 ? 29.471 -11.594 -11.881 1.00 94.06 341 LEU A N 1
ATOM 2597 C CA . LEU A 1 341 ? 29.207 -12.891 -12.512 1.00 94.06 341 LEU A CA 1
ATOM 2598 C C . LEU A 1 341 ? 27.951 -12.907 -13.392 1.00 94.06 341 LEU A C 1
ATOM 2600 O O . LEU A 1 341 ? 27.845 -13.777 -14.255 1.00 94.06 341 LEU A O 1
ATOM 2604 N N . ALA A 1 342 ? 27.023 -11.959 -13.226 1.00 94.25 342 ALA A N 1
ATOM 2605 C CA . ALA A 1 342 ? 25.772 -11.894 -13.989 1.00 94.25 342 ALA A CA 1
ATOM 2606 C C . ALA A 1 342 ? 25.913 -11.916 -15.530 1.00 94.25 342 ALA A C 1
ATOM 2608 O O . ALA A 1 342 ? 25.047 -12.503 -16.183 1.00 94.25 342 ALA A O 1
ATOM 2609 N N . PRO A 1 343 ? 26.973 -11.359 -16.151 1.00 91.50 343 PRO A N 1
ATOM 2610 C CA . PRO A 1 343 ? 27.169 -11.440 -17.597 1.00 91.50 343 PRO A CA 1
ATOM 2611 C C . PRO A 1 343 ? 27.484 -12.850 -18.108 1.00 91.50 343 PRO A C 1
ATOM 2613 O O . PRO A 1 343 ? 27.166 -13.169 -19.251 1.00 91.50 343 PRO A O 1
ATOM 2616 N N . LEU A 1 344 ? 28.092 -13.715 -17.288 1.00 90.81 344 LEU A N 1
ATOM 2617 C CA . LEU A 1 344 ? 28.518 -15.054 -17.710 1.00 90.81 344 LEU A CA 1
ATOM 2618 C C . LEU A 1 344 ? 27.350 -15.924 -18.213 1.00 90.81 344 LEU A C 1
ATOM 2620 O O . LEU A 1 344 ? 27.448 -16.438 -19.330 1.00 90.81 344 LEU A O 1
ATOM 2624 N N . PRO A 1 345 ? 26.228 -16.074 -17.476 1.00 91.69 345 PRO A N 1
ATOM 2625 C CA . PRO A 1 345 ? 25.051 -16.776 -17.986 1.00 91.69 345 PRO A CA 1
ATOM 2626 C C . PRO A 1 345 ? 24.289 -15.982 -19.059 1.00 91.69 345 PRO A C 1
ATOM 2628 O O . PRO A 1 345 ? 23.555 -16.586 -19.837 1.00 91.69 345 PRO A O 1
ATOM 2631 N N . ALA A 1 346 ? 24.468 -14.660 -19.154 1.00 90.69 346 ALA A N 1
ATOM 2632 C CA . ALA A 1 346 ? 23.826 -13.845 -20.188 1.00 90.69 346 ALA A CA 1
ATOM 2633 C C . ALA A 1 346 ? 24.391 -14.126 -21.594 1.00 90.69 346 ALA A C 1
ATOM 2635 O O . ALA A 1 346 ? 23.635 -14.148 -22.562 1.00 90.69 346 ALA A O 1
ATOM 2636 N N . VAL A 1 347 ? 25.695 -14.402 -21.723 1.00 88.69 347 VAL A N 1
ATOM 2637 C CA . VAL A 1 347 ? 26.361 -14.684 -23.014 1.00 88.69 347 VAL A CA 1
ATOM 2638 C C . VAL A 1 347 ? 25.701 -15.816 -23.824 1.00 88.69 347 VAL A C 1
ATOM 2640 O O . VAL A 1 347 ? 25.337 -15.566 -24.978 1.00 88.69 347 VAL A O 1
ATOM 2643 N N . PRO A 1 348 ? 25.509 -17.045 -23.296 1.00 89.31 348 PRO A N 1
ATOM 2644 C CA . PRO A 1 348 ? 24.885 -18.125 -24.062 1.00 89.31 348 PRO A CA 1
ATOM 2645 C C . PRO A 1 348 ? 23.431 -17.817 -24.441 1.00 89.31 348 PRO A C 1
ATOM 2647 O O . PRO A 1 348 ? 22.997 -18.193 -25.531 1.00 89.31 348 PRO A O 1
ATOM 2650 N N . VAL A 1 349 ? 22.690 -17.105 -23.584 1.00 90.44 349 VAL A N 1
ATOM 2651 C CA . VAL A 1 349 ? 21.295 -16.710 -23.841 1.00 90.44 349 VAL A CA 1
ATOM 2652 C C . VAL A 1 349 ? 21.224 -15.678 -24.970 1.00 90.44 349 VAL A C 1
ATOM 2654 O O . VAL A 1 349 ? 20.474 -15.869 -25.929 1.00 90.44 349 VAL A O 1
ATOM 2657 N N . THR A 1 350 ? 22.070 -14.644 -24.927 1.00 89.38 350 THR A N 1
ATOM 2658 C CA . THR A 1 350 ? 22.218 -13.664 -26.014 1.00 89.38 350 THR A CA 1
ATOM 2659 C C . THR A 1 350 ? 22.608 -14.348 -27.323 1.00 89.38 350 THR A C 1
ATOM 2661 O O . THR A 1 350 ? 22.041 -14.052 -28.376 1.00 89.38 350 THR A O 1
ATOM 2664 N N . ALA A 1 351 ? 23.534 -15.312 -27.266 1.00 87.25 351 ALA A N 1
ATOM 2665 C CA . ALA A 1 351 ? 23.955 -16.068 -28.438 1.00 87.25 351 ALA A CA 1
ATOM 2666 C C . ALA A 1 351 ? 22.809 -16.884 -29.050 1.00 87.25 351 ALA A C 1
ATOM 2668 O O . ALA A 1 351 ? 22.620 -16.870 -30.266 1.00 87.25 351 ALA A O 1
ATOM 2669 N N . LEU A 1 352 ? 22.024 -17.568 -28.216 1.00 89.38 352 LEU A N 1
ATOM 2670 C CA . LEU A 1 352 ? 20.862 -18.338 -28.651 1.00 89.38 352 LEU A CA 1
ATOM 2671 C C . LEU A 1 352 ? 19.813 -17.449 -29.336 1.00 89.38 352 LEU A C 1
ATOM 2673 O O . LEU A 1 352 ? 19.311 -17.820 -30.397 1.00 89.38 352 LEU A O 1
ATOM 2677 N N . LEU A 1 353 ? 19.533 -16.273 -28.767 1.00 89.12 353 LEU A N 1
ATOM 2678 C CA . LEU A 1 353 ? 18.530 -15.339 -29.283 1.00 89.12 353 LEU A CA 1
ATOM 2679 C C . LEU A 1 353 ? 18.937 -14.720 -30.629 1.00 89.12 353 LEU A C 1
ATOM 2681 O O . LEU A 1 353 ? 18.115 -14.589 -31.535 1.00 89.12 353 LEU A O 1
ATOM 2685 N N . LEU A 1 354 ? 20.213 -14.360 -30.784 1.00 87.00 354 LEU A N 1
ATOM 2686 C CA . LEU A 1 354 ? 20.710 -13.686 -31.986 1.00 87.00 354 LEU A CA 1
ATOM 2687 C C . LEU A 1 354 ? 21.016 -14.636 -33.149 1.00 87.00 354 LEU A C 1
ATOM 2689 O O . LEU A 1 354 ? 21.002 -14.203 -34.300 1.00 87.00 354 LEU A O 1
ATOM 2693 N N . ARG A 1 355 ? 21.265 -15.926 -32.900 1.00 83.94 355 ARG A N 1
ATOM 2694 C CA . ARG A 1 355 ? 21.547 -16.929 -33.949 1.00 83.94 355 ARG A CA 1
ATOM 2695 C C . ARG A 1 355 ? 20.528 -16.970 -35.102 1.00 83.94 355 ARG A C 1
ATOM 2697 O O . ARG A 1 355 ? 20.978 -16.944 -36.251 1.00 83.94 355 ARG A O 1
ATOM 2704 N N . PRO A 1 356 ? 19.200 -17.036 -34.873 1.00 83.69 356 PRO A N 1
ATOM 2705 C CA . PRO A 1 356 ? 18.225 -17.034 -35.967 1.00 83.69 356 PRO A CA 1
ATOM 2706 C C . PRO A 1 356 ? 18.163 -15.678 -36.683 1.00 83.69 356 PRO A C 1
ATOM 2708 O O . PRO A 1 356 ? 18.117 -15.628 -37.913 1.00 83.69 356 PRO A O 1
ATOM 2711 N N . ILE A 1 357 ? 18.238 -14.584 -35.919 1.00 81.12 357 ILE A N 1
ATOM 2712 C CA . ILE A 1 357 ? 18.125 -13.206 -36.415 1.00 81.12 357 ILE A CA 1
ATOM 2713 C C . ILE A 1 357 ? 19.349 -12.819 -37.255 1.00 81.12 357 ILE A C 1
ATOM 2715 O O . ILE A 1 357 ? 19.221 -12.120 -38.257 1.00 81.12 357 ILE A O 1
ATOM 2719 N N . ARG A 1 358 ? 20.535 -13.341 -36.922 1.00 75.94 358 ARG A N 1
ATOM 2720 C CA . ARG A 1 358 ? 21.791 -13.102 -37.648 1.00 75.94 358 ARG A CA 1
ATOM 2721 C C . ARG A 1 358 ? 21.659 -13.367 -39.147 1.00 75.94 358 ARG A C 1
ATOM 2723 O O . ARG A 1 358 ? 22.159 -12.583 -39.946 1.00 75.94 358 ARG A O 1
ATOM 2730 N N . ARG A 1 359 ? 20.966 -14.442 -39.542 1.00 73.00 359 ARG A N 1
ATOM 2731 C CA . ARG A 1 359 ? 20.756 -14.774 -40.965 1.00 73.00 359 ARG A CA 1
ATOM 2732 C C . ARG A 1 359 ? 19.975 -13.694 -41.709 1.00 73.00 359 ARG A C 1
ATOM 2734 O O . ARG A 1 359 ? 20.172 -13.530 -42.906 1.00 73.00 359 ARG A O 1
ATOM 2741 N N . PHE A 1 360 ? 19.092 -12.991 -41.010 1.00 75.06 360 PHE A N 1
ATOM 2742 C CA . PHE A 1 360 ? 18.309 -11.894 -41.557 1.00 75.06 360 PHE A CA 1
ATOM 2743 C C . PHE A 1 360 ? 19.096 -10.579 -41.534 1.00 75.06 360 PHE A C 1
ATOM 2745 O O . PHE A 1 360 ? 19.152 -9.895 -42.548 1.00 75.06 360 PHE A O 1
ATOM 2752 N N . LEU A 1 361 ? 19.795 -10.279 -40.435 1.00 69.44 361 LEU A N 1
ATOM 2753 C CA . LEU A 1 361 ? 20.633 -9.078 -40.315 1.00 69.44 361 LEU A CA 1
ATOM 2754 C C . LEU A 1 361 ? 21.732 -9.016 -41.379 1.00 69.44 361 LEU A C 1
ATOM 2756 O O . LEU A 1 361 ? 21.972 -7.962 -41.952 1.00 69.44 361 LEU A O 1
ATOM 2760 N N . LEU A 1 362 ? 22.359 -10.151 -41.704 1.00 68.38 362 LEU A N 1
ATOM 2761 C CA . LEU A 1 362 ? 23.369 -10.207 -42.765 1.00 68.38 362 LEU A CA 1
ATOM 2762 C C . LEU A 1 362 ? 22.801 -9.899 -44.161 1.00 68.38 362 LEU A C 1
ATOM 2764 O O . LEU A 1 362 ? 23.561 -9.489 -45.029 1.00 68.38 362 LEU A O 1
ATOM 2768 N N . ARG A 1 363 ? 21.489 -10.067 -44.381 1.00 67.38 363 ARG A N 1
ATOM 2769 C CA . ARG A 1 363 ? 20.825 -9.729 -45.655 1.00 67.38 363 ARG A CA 1
ATOM 2770 C C . ARG A 1 363 ? 20.497 -8.244 -45.788 1.00 67.38 363 ARG A C 1
ATOM 2772 O O . ARG A 1 363 ? 20.268 -7.792 -46.900 1.00 67.38 363 ARG A O 1
ATOM 2779 N N . LEU A 1 364 ? 20.441 -7.519 -44.672 1.00 63.72 364 LEU A N 1
ATOM 2780 C CA . LEU A 1 364 ? 20.179 -6.079 -44.637 1.00 63.72 364 LEU A CA 1
ATOM 2781 C C . LEU A 1 364 ? 21.455 -5.246 -44.773 1.00 63.72 364 LEU A C 1
ATOM 2783 O O . LEU A 1 364 ? 21.366 -4.025 -44.852 1.00 63.72 364 LEU A O 1
ATOM 2787 N N . ARG A 1 365 ? 22.634 -5.884 -44.783 1.00 60.91 365 ARG A N 1
ATOM 2788 C CA . ARG A 1 365 ? 23.883 -5.165 -45.020 1.00 60.91 365 ARG A CA 1
ATOM 2789 C C . ARG A 1 365 ? 23.811 -4.521 -46.406 1.00 60.91 365 ARG A C 1
ATOM 2791 O O . ARG A 1 365 ? 23.520 -5.245 -47.365 1.00 60.91 365 ARG A O 1
ATOM 2798 N N . PRO A 1 366 ? 24.066 -3.206 -46.528 1.00 55.38 366 PRO A N 1
ATOM 2799 C CA . PRO A 1 366 ? 24.214 -2.600 -47.837 1.00 55.38 366 PRO A CA 1
ATOM 2800 C C . PRO A 1 366 ? 25.285 -3.391 -48.583 1.00 55.38 366 PRO A C 1
ATOM 2802 O O . PRO A 1 366 ? 26.357 -3.677 -48.042 1.00 55.38 366 PRO A O 1
ATOM 2805 N N . VAL A 1 367 ? 24.959 -3.817 -49.805 1.00 51.12 367 VAL A N 1
ATOM 2806 C CA . VAL A 1 367 ? 25.958 -4.382 -50.712 1.00 51.12 367 VAL A CA 1
ATOM 2807 C C . VAL A 1 367 ? 27.082 -3.347 -50.761 1.00 51.12 367 VAL A C 1
ATOM 2809 O O . VAL A 1 367 ? 26.766 -2.182 -51.024 1.00 51.12 367 VAL A O 1
ATOM 2812 N N . PRO A 1 368 ? 28.348 -3.712 -50.468 1.00 52.75 368 PRO A N 1
ATOM 2813 C CA . PRO A 1 368 ? 29.460 -2.787 -50.638 1.00 52.75 368 PRO A CA 1
ATOM 2814 C C . PRO A 1 368 ? 29.307 -2.186 -52.028 1.00 52.75 368 PRO A C 1
ATOM 2816 O O . PRO A 1 368 ? 29.212 -2.956 -52.990 1.00 52.75 368 PRO A O 1
ATOM 2819 N N . GLN A 1 369 ? 29.155 -0.858 -52.138 1.00 51.75 369 GLN A N 1
ATOM 2820 C CA . GLN A 1 369 ? 29.019 -0.224 -53.448 1.00 51.75 369 GLN A CA 1
ATOM 2821 C C . GLN A 1 369 ? 30.173 -0.753 -54.290 1.00 51.75 369 GLN A C 1
ATOM 2823 O O . GLN A 1 369 ? 31.328 -0.612 -53.886 1.00 51.75 369 GLN A O 1
ATOM 2828 N N . ALA A 1 370 ? 29.855 -1.475 -55.373 1.00 55.31 370 ALA A N 1
ATOM 2829 C CA . ALA A 1 370 ? 30.870 -2.103 -56.201 1.00 55.31 370 ALA A CA 1
ATOM 2830 C C . ALA A 1 370 ? 31.849 -1.001 -56.578 1.00 55.31 370 ALA A C 1
ATOM 2832 O O . ALA A 1 370 ? 31.442 -0.034 -57.223 1.00 55.31 370 ALA A O 1
ATOM 2833 N N . SER A 1 371 ? 33.084 -1.106 -56.081 1.00 64.44 371 SER A N 1
ATOM 2834 C CA . SER A 1 371 ? 34.066 -0.043 -56.219 1.00 64.44 371 SER A CA 1
ATOM 2835 C C . SER A 1 371 ? 34.136 0.333 -57.693 1.00 64.44 371 SER A C 1
ATOM 2837 O O . SER A 1 371 ? 34.464 -0.497 -58.541 1.00 64.44 371 SER A O 1
ATOM 2839 N N . LEU A 1 372 ? 33.730 1.563 -58.015 1.00 69.69 372 LEU A N 1
ATOM 2840 C CA . LEU A 1 372 ? 33.812 2.079 -59.379 1.00 69.69 372 LEU A CA 1
ATOM 2841 C C . LEU A 1 372 ? 35.285 2.280 -59.779 1.00 69.69 372 LEU A C 1
ATOM 2843 O O . LEU A 1 372 ? 35.584 2.468 -60.956 1.00 69.69 372 LEU A O 1
ATOM 2847 N N . LEU A 1 373 ? 36.207 2.191 -58.810 1.00 74.38 373 LEU A N 1
ATOM 2848 C CA . LEU A 1 373 ? 37.649 2.199 -59.019 1.00 74.38 373 LEU A CA 1
ATOM 2849 C C . LEU A 1 373 ? 38.064 1.037 -59.934 1.00 74.38 373 LEU A C 1
ATOM 2851 O O . LEU A 1 373 ? 37.602 -0.093 -59.793 1.00 74.38 373 LEU A O 1
ATOM 2855 N N . GLY A 1 374 ? 38.920 1.336 -60.907 1.00 71.31 374 GLY A N 1
ATOM 2856 C CA . GLY A 1 374 ? 39.355 0.414 -61.954 1.00 71.31 374 GLY A CA 1
ATOM 2857 C C . GLY A 1 374 ? 38.426 0.338 -63.171 1.00 71.31 374 GLY A C 1
ATOM 2858 O O . GLY A 1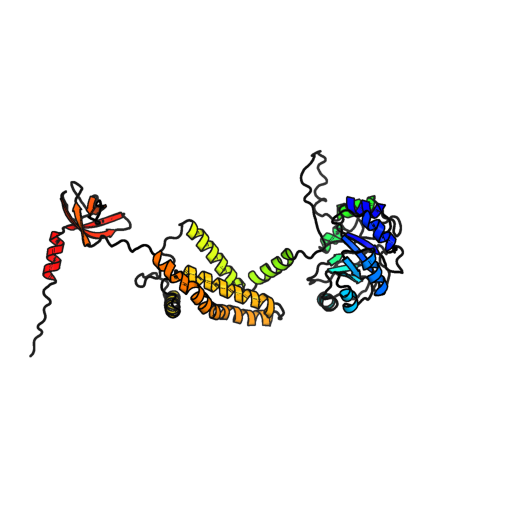 374 ? 38.812 -0.252 -64.180 1.00 71.31 374 GLY A O 1
ATOM 2859 N N . ARG A 1 375 ? 37.229 0.948 -63.143 1.00 82.31 375 ARG A N 1
ATOM 2860 C CA . ARG A 1 375 ? 36.358 1.010 -64.329 1.00 82.31 375 ARG A CA 1
ATOM 2861 C C . ARG A 1 375 ? 36.797 2.102 -65.297 1.00 82.31 375 ARG A C 1
ATOM 2863 O O . ARG A 1 375 ? 37.294 3.156 -64.895 1.00 82.31 375 ARG A O 1
ATOM 2870 N N . VAL A 1 376 ? 36.564 1.844 -66.584 1.00 83.62 376 VAL A N 1
ATOM 2871 C CA . VAL A 1 376 ? 36.844 2.795 -67.662 1.00 83.62 376 VAL A CA 1
ATOM 2872 C C . VAL A 1 376 ? 35.639 3.711 -67.871 1.00 83.62 376 VAL A C 1
ATOM 2874 O O . VAL A 1 376 ? 34.530 3.240 -68.116 1.00 83.62 376 VAL A O 1
ATOM 2877 N N . GLY A 1 377 ? 35.870 5.017 -67.801 1.00 86.19 377 GLY A N 1
ATOM 2878 C CA . GLY A 1 377 ? 34.917 6.065 -68.154 1.00 86.19 377 GLY A CA 1
ATOM 2879 C C . GLY A 1 377 ? 35.318 6.819 -69.415 1.00 86.19 377 GLY A C 1
ATOM 2880 O O . GLY A 1 377 ? 36.443 6.696 -69.901 1.00 86.19 377 GLY A O 1
ATOM 2881 N N . VAL A 1 378 ? 34.401 7.638 -69.921 1.00 87.56 378 VAL A N 1
ATOM 2882 C CA . VAL A 1 378 ? 34.643 8.570 -71.026 1.00 87.56 378 VAL A CA 1
ATOM 2883 C C . VAL A 1 378 ? 34.411 9.993 -70.541 1.00 87.56 378 VAL A C 1
ATOM 2885 O O . VAL A 1 378 ? 33.377 10.297 -69.946 1.00 87.56 378 VAL A O 1
ATOM 2888 N N . VAL A 1 379 ? 35.365 10.884 -70.804 1.00 89.50 379 VAL A N 1
ATOM 2889 C CA . VAL A 1 379 ? 35.262 12.297 -70.431 1.00 89.50 379 VAL A CA 1
ATOM 2890 C C . VAL A 1 379 ? 34.082 12.953 -71.158 1.00 89.50 379 VAL A C 1
ATOM 2892 O O . VAL A 1 379 ? 34.028 12.983 -72.389 1.00 89.50 379 VAL A O 1
ATOM 2895 N N . ALA A 1 380 ? 33.139 13.503 -70.392 1.00 86.00 380 ALA A N 1
ATOM 2896 C CA . ALA A 1 380 ? 31.936 14.158 -70.904 1.00 86.00 380 ALA A CA 1
ATOM 2897 C C . ALA A 1 380 ? 32.117 15.679 -71.048 1.00 86.00 380 ALA A C 1
ATOM 2899 O O . ALA A 1 380 ? 31.543 16.291 -71.952 1.00 86.00 380 ALA A O 1
ATOM 2900 N N . SER A 1 381 ? 32.919 16.295 -70.173 1.00 86.69 381 SER A N 1
ATOM 2901 C CA . SER A 1 381 ? 33.209 17.734 -70.217 1.00 86.69 381 SER A CA 1
ATOM 2902 C C . SER A 1 381 ? 34.181 18.102 -71.352 1.00 86.69 381 SER A C 1
ATOM 2904 O O . SER A 1 381 ? 35.050 17.303 -71.680 1.00 86.69 381 SER A O 1
ATOM 2906 N N . PRO A 1 382 ? 34.087 19.313 -71.941 1.00 84.75 382 PRO A N 1
ATOM 2907 C CA . PRO A 1 382 ? 35.008 19.777 -72.989 1.00 84.75 382 PRO A CA 1
ATOM 2908 C C . PRO A 1 382 ? 36.482 19.753 -72.572 1.00 84.75 382 PRO A C 1
ATOM 2910 O O . PRO A 1 382 ? 37.351 19.467 -73.391 1.00 84.75 382 PRO A O 1
ATOM 2913 N N . LYS A 1 383 ? 36.738 20.050 -71.295 1.00 85.38 383 LYS A N 1
ATOM 2914 C CA . LYS A 1 383 ? 38.051 20.070 -70.662 1.00 85.38 383 LYS A CA 1
ATOM 2915 C C . LYS A 1 383 ? 37.909 19.590 -69.219 1.00 85.38 383 LYS A C 1
ATOM 2917 O O . LYS A 1 383 ? 36.936 19.955 -68.557 1.00 85.38 383 LYS A O 1
ATOM 2922 N N . VAL A 1 384 ? 38.854 18.778 -68.757 1.00 85.62 384 VAL A N 1
ATOM 2923 C CA . VAL A 1 384 ? 38.976 18.339 -67.360 1.00 85.62 384 VAL A CA 1
ATOM 2924 C C . VAL A 1 384 ? 40.346 18.733 -66.839 1.00 85.62 384 VAL A C 1
ATOM 2926 O O . VAL A 1 384 ? 41.349 18.506 -67.513 1.00 85.62 384 VAL A O 1
ATOM 2929 N N . ASP A 1 385 ? 40.370 19.307 -65.642 1.00 84.75 385 ASP A N 1
ATOM 2930 C CA . ASP A 1 385 ? 41.575 19.720 -64.930 1.00 84.75 385 ASP A CA 1
ATOM 2931 C C . ASP A 1 385 ? 41.495 19.336 -63.439 1.00 84.75 385 ASP A C 1
ATOM 2933 O O . ASP A 1 385 ? 40.584 18.628 -62.990 1.00 84.75 385 ASP A O 1
ATOM 2937 N N . ALA A 1 386 ? 42.451 19.818 -62.645 1.00 83.50 386 ALA A N 1
ATOM 2938 C CA . ALA A 1 386 ? 42.497 19.588 -61.203 1.00 83.50 386 ALA A CA 1
ATOM 2939 C C . ALA A 1 386 ? 41.341 20.260 -60.429 1.00 83.50 386 ALA A C 1
ATOM 2941 O O . ALA A 1 386 ? 41.183 20.019 -59.234 1.00 83.50 386 ALA A O 1
ATOM 2942 N N . ARG A 1 387 ? 40.515 21.102 -61.070 1.00 80.00 387 ARG A N 1
ATOM 2943 C CA . ARG A 1 387 ? 39.442 21.877 -60.423 1.00 80.00 387 ARG A CA 1
ATOM 2944 C C . ARG A 1 387 ? 38.043 21.452 -60.840 1.00 80.00 387 ARG A C 1
ATOM 2946 O O . ARG A 1 387 ? 37.130 21.546 -60.019 1.00 80.00 387 ARG A O 1
ATOM 2953 N N . SER A 1 388 ? 37.849 20.990 -62.072 1.00 83.69 388 SER A N 1
ATOM 2954 C CA . SER A 1 388 ? 36.528 20.648 -62.596 1.00 83.69 388 SER A CA 1
ATOM 2955 C C . SER A 1 388 ? 36.576 19.633 -63.735 1.00 83.69 388 SER A C 1
ATOM 2957 O O . SER A 1 388 ? 37.499 19.610 -64.546 1.00 83.69 388 SER A O 1
ATOM 2959 N N . GLY A 1 389 ? 35.539 18.801 -63.807 1.00 86.44 389 GLY A N 1
ATOM 2960 C CA . GLY A 1 389 ? 35.385 17.819 -64.869 1.00 86.44 389 GLY A CA 1
ATOM 2961 C C . GLY A 1 389 ? 34.306 16.793 -64.567 1.00 86.44 389 GLY A C 1
ATOM 2962 O O . GLY A 1 389 ? 34.038 16.489 -63.403 1.00 86.44 389 GLY A O 1
ATOM 2963 N N . HIS A 1 390 ? 33.700 16.259 -65.626 1.00 89.06 390 HIS A N 1
ATOM 2964 C CA . HIS A 1 390 ? 32.734 15.169 -65.553 1.00 89.06 390 HIS A CA 1
ATOM 2965 C C . HIS A 1 390 ? 33.084 14.070 -66.552 1.00 89.06 390 HIS A C 1
ATOM 2967 O O . HIS A 1 390 ? 33.497 14.354 -67.683 1.00 89.06 390 HIS A O 1
ATOM 2973 N N . ALA A 1 391 ? 32.860 12.824 -66.153 1.00 88.62 391 ALA A N 1
ATOM 2974 C CA . ALA A 1 391 ? 32.931 11.664 -67.029 1.00 88.62 391 ALA A CA 1
ATOM 2975 C C . ALA A 1 391 ? 31.706 10.776 -66.866 1.00 88.62 391 ALA A C 1
ATOM 2977 O O . ALA A 1 391 ? 31.101 10.718 -65.797 1.00 88.62 391 ALA A O 1
ATOM 2978 N N . THR A 1 392 ? 31.370 10.079 -67.943 1.00 86.94 392 THR A N 1
ATOM 2979 C CA . THR A 1 392 ? 30.338 9.050 -67.958 1.00 86.94 392 THR A CA 1
ATOM 2980 C C . THR A 1 392 ? 31.007 7.690 -67.803 1.00 86.94 392 THR A C 1
ATOM 2982 O O . THR A 1 392 ? 31.914 7.357 -68.566 1.00 86.94 392 THR A O 1
ATOM 2985 N N . VAL A 1 393 ? 30.579 6.913 -66.813 1.00 85.75 393 VAL A N 1
ATOM 2986 C CA . VAL A 1 393 ? 31.077 5.560 -66.539 1.00 85.75 393 VAL A CA 1
ATOM 2987 C C . VAL A 1 393 ? 29.936 4.576 -66.716 1.00 85.75 393 VAL A C 1
ATOM 2989 O O . VAL A 1 393 ? 28.839 4.803 -66.211 1.00 85.75 393 VAL A O 1
ATOM 2992 N N . ASP A 1 394 ? 30.192 3.493 -67.442 1.00 76.69 394 ASP A N 1
ATOM 2993 C CA . ASP A 1 394 ? 29.198 2.447 -67.650 1.00 76.69 394 ASP A CA 1
ATOM 2994 C C . ASP A 1 394 ? 29.058 1.583 -66.384 1.00 76.69 394 ASP A C 1
ATOM 2996 O O . ASP A 1 394 ? 30.010 0.959 -65.893 1.00 76.69 394 ASP A O 1
ATOM 3000 N N . ASP A 1 395 ? 27.855 1.586 -65.822 1.00 70.06 395 ASP A N 1
ATOM 3001 C CA . ASP A 1 395 ? 27.456 0.782 -64.675 1.00 70.06 395 ASP A CA 1
ATOM 3002 C C . ASP A 1 395 ? 26.675 -0.483 -65.077 1.00 70.06 395 ASP A C 1
ATOM 3004 O O . ASP A 1 395 ? 26.298 -1.262 -64.201 1.00 70.06 395 ASP A O 1
ATOM 3008 N N . GLY A 1 396 ? 26.504 -0.738 -66.382 1.00 61.81 396 GLY A N 1
ATOM 3009 C CA . GLY A 1 396 ? 25.645 -1.790 -66.931 1.00 61.81 396 GLY A CA 1
ATOM 3010 C C . GLY A 1 396 ? 24.211 -1.322 -67.212 1.00 61.81 396 GLY A C 1
ATOM 3011 O O . GLY A 1 396 ? 23.330 -2.162 -67.400 1.00 61.81 396 GLY A O 1
ATOM 3012 N N . GLY A 1 397 ? 23.968 -0.005 -67.216 1.00 63.75 397 GLY A N 1
ATOM 3013 C CA . GLY A 1 397 ? 22.660 0.623 -67.408 1.00 63.75 397 GLY A CA 1
ATOM 3014 C C . GLY A 1 397 ? 22.722 1.943 -68.190 1.00 63.75 397 GLY A C 1
ATOM 3015 O O . GLY A 1 397 ? 23.224 1.994 -69.308 1.00 63.75 397 GLY A O 1
ATOM 3016 N N . ALA A 1 398 ? 22.151 3.019 -67.637 1.00 59.25 398 ALA A N 1
ATOM 3017 C CA . ALA A 1 398 ? 22.018 4.316 -68.318 1.00 59.25 398 ALA A CA 1
ATOM 3018 C C . ALA A 1 398 ? 23.307 5.171 -68.320 1.00 59.25 398 ALA A C 1
ATOM 3020 O O . ALA A 1 398 ? 23.306 6.268 -68.882 1.00 59.25 398 ALA A O 1
ATOM 3021 N N . GLY A 1 399 ? 24.395 4.673 -67.720 1.00 72.06 399 GLY A N 1
ATOM 3022 C CA . GLY A 1 399 ? 25.656 5.391 -67.557 1.00 72.06 399 GLY A CA 1
ATOM 3023 C C . GLY A 1 399 ? 25.597 6.403 -66.410 1.00 72.06 399 GLY A C 1
ATOM 3024 O O . GLY A 1 399 ? 24.707 7.250 -66.337 1.00 72.06 399 GLY A O 1
ATOM 3025 N N . LEU A 1 400 ? 26.575 6.341 -65.507 1.00 81.88 400 LEU A N 1
ATOM 3026 C CA . LEU A 1 400 ? 26.683 7.240 -64.361 1.00 81.88 400 LEU A CA 1
ATOM 3027 C C . LEU A 1 400 ? 27.540 8.458 -64.720 1.00 81.88 400 LEU A C 1
ATOM 3029 O O . LEU A 1 400 ? 28.655 8.305 -65.217 1.00 81.88 400 LEU A O 1
ATOM 3033 N N . VAL A 1 401 ? 27.056 9.671 -64.440 1.00 85.31 401 VAL A N 1
ATOM 3034 C CA . VAL A 1 401 ? 27.855 10.899 -64.587 1.00 85.31 401 VAL A CA 1
ATOM 3035 C C . VAL A 1 401 ? 28.549 11.200 -63.262 1.00 85.31 401 VAL A C 1
ATOM 3037 O O . VAL A 1 401 ? 27.897 11.500 -62.266 1.00 85.31 401 VAL A O 1
ATOM 3040 N N . LEU A 1 402 ? 29.877 11.130 -63.257 1.00 85.94 402 LEU A N 1
ATOM 3041 C CA . LEU A 1 402 ? 30.719 11.338 -62.082 1.00 85.94 402 LEU A CA 1
ATOM 3042 C C . LEU A 1 402 ? 31.534 12.619 -62.211 1.00 85.94 402 LEU A C 1
ATOM 3044 O O . LEU A 1 402 ? 32.013 12.952 -63.298 1.00 85.94 402 LEU A O 1
ATOM 3048 N N . GLN A 1 403 ? 31.748 13.307 -61.088 1.00 87.81 403 GLN A N 1
ATOM 3049 C CA . GLN A 1 403 ? 32.736 14.377 -61.013 1.00 87.81 403 GLN A CA 1
ATOM 3050 C C . GLN A 1 403 ? 34.138 13.779 -60.943 1.00 87.81 403 GLN A C 1
ATOM 3052 O O . GLN A 1 403 ? 34.428 12.948 -60.083 1.00 87.81 403 GLN A O 1
ATOM 3057 N N . ILE A 1 404 ? 35.012 14.229 -61.836 1.00 88.88 404 ILE A N 1
ATOM 3058 C CA . ILE A 1 404 ? 36.381 13.728 -61.954 1.00 88.88 404 ILE A CA 1
ATOM 3059 C C . ILE A 1 404 ? 37.389 14.870 -61.893 1.00 88.88 404 ILE A C 1
ATOM 3061 O O . ILE A 1 404 ? 37.071 16.002 -62.269 1.00 88.88 404 ILE A O 1
ATOM 3065 N N . ARG A 1 405 ? 38.596 14.571 -61.419 1.00 88.06 405 ARG A N 1
ATOM 3066 C CA . ARG A 1 405 ? 39.750 15.476 -61.404 1.00 88.06 405 ARG A CA 1
ATOM 3067 C C . ARG A 1 405 ? 40.974 14.744 -61.929 1.00 88.06 405 ARG A C 1
ATOM 3069 O O . ARG A 1 405 ? 41.157 13.557 -61.660 1.00 88.06 405 ARG A O 1
ATOM 3076 N N . SER A 1 406 ? 41.791 15.463 -62.681 1.00 85.06 406 SER A N 1
ATOM 3077 C CA . SER A 1 406 ? 42.998 14.933 -63.307 1.00 85.06 406 SER A CA 1
ATOM 3078 C C . SER A 1 406 ? 44.122 15.951 -63.180 1.00 85.06 406 SER A C 1
ATOM 3080 O O . SER A 1 406 ? 43.890 17.150 -63.340 1.00 85.06 406 SER A O 1
ATOM 3082 N N . ASP A 1 407 ? 45.336 15.474 -62.916 1.00 84.19 407 ASP A N 1
ATOM 3083 C CA . ASP A 1 407 ? 46.540 16.317 -62.884 1.00 84.19 407 ASP A CA 1
ATOM 3084 C C . ASP A 1 407 ? 47.009 16.704 -64.295 1.00 84.19 407 ASP A C 1
ATOM 3086 O O . ASP A 1 407 ? 47.766 17.657 -64.469 1.00 84.19 407 ASP A O 1
ATOM 3090 N N . ILE A 1 408 ? 46.535 15.973 -65.307 1.00 84.06 408 ILE A N 1
ATOM 3091 C CA . ILE A 1 408 ? 46.743 16.253 -66.729 1.00 84.06 408 ILE A CA 1
ATOM 3092 C C . ILE A 1 408 ? 45.453 16.778 -67.362 1.00 84.06 408 ILE A C 1
ATOM 3094 O O . ILE A 1 408 ? 44.358 16.347 -66.994 1.00 84.06 408 ILE A O 1
ATOM 3098 N N . GLU A 1 409 ? 45.570 17.683 -68.335 1.00 84.75 409 GLU A N 1
ATOM 3099 C CA . GLU A 1 409 ? 44.408 18.151 -69.094 1.00 84.75 409 GLU A CA 1
ATOM 3100 C C . GLU A 1 409 ? 43.860 17.025 -69.981 1.00 84.75 409 GLU A C 1
ATOM 3102 O O . GLU A 1 409 ? 44.592 16.453 -70.790 1.00 84.75 409 GLU A O 1
ATOM 3107 N N . LEU A 1 410 ? 42.567 16.727 -69.834 1.00 86.56 410 LEU A N 1
ATOM 3108 C CA . LEU A 1 410 ? 41.861 15.730 -70.643 1.00 86.56 410 LEU A CA 1
ATOM 3109 C C . LEU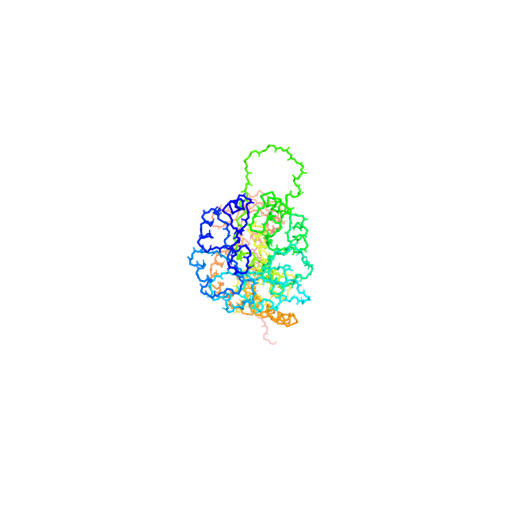 A 1 410 ? 40.745 16.400 -71.443 1.00 86.56 410 LEU A C 1
ATOM 3111 O O . LEU A 1 410 ? 40.067 17.305 -70.943 1.00 86.56 410 LEU A O 1
ATOM 3115 N N . GLN A 1 411 ? 40.530 15.939 -72.672 1.00 88.38 411 GLN A N 1
ATOM 3116 C CA . GLN A 1 411 ? 39.480 16.440 -73.555 1.00 88.38 411 GLN A CA 1
ATOM 3117 C C . GLN A 1 411 ? 38.279 15.495 -73.624 1.00 88.38 411 GLN A C 1
ATOM 3119 O O . GLN A 1 411 ? 38.353 14.304 -73.308 1.00 88.38 411 GLN A O 1
ATOM 3124 N N . ARG A 1 412 ? 37.140 16.039 -74.065 1.00 88.75 412 ARG A N 1
ATOM 3125 C CA . ARG A 1 412 ? 35.908 15.270 -74.270 1.00 88.75 412 ARG A CA 1
ATOM 3126 C C . ARG A 1 412 ? 36.152 14.066 -75.181 1.00 88.75 412 ARG A C 1
ATOM 3128 O O . ARG A 1 412 ? 36.679 14.213 -76.277 1.00 88.75 412 ARG A O 1
ATOM 3135 N N . GLY A 1 413 ? 35.684 12.896 -74.754 1.00 83.56 413 GLY A N 1
ATOM 3136 C CA . GLY A 1 413 ? 35.831 11.641 -75.492 1.00 83.56 413 GLY A CA 1
ATOM 3137 C C . GLY A 1 413 ? 37.059 10.812 -75.105 1.00 83.56 413 GLY A C 1
ATOM 3138 O O . GLY A 1 413 ? 37.141 9.657 -75.519 1.00 83.56 413 GLY A O 1
ATOM 3139 N N . GLU A 1 414 ? 37.981 11.338 -74.289 1.00 87.56 414 GLU A N 1
ATOM 3140 C CA . GLU A 1 414 ? 39.110 10.550 -73.782 1.00 87.56 414 GLU A CA 1
ATOM 3141 C C . GLU A 1 414 ? 38.651 9.455 -72.810 1.00 87.56 414 GLU A C 1
ATOM 3143 O O . GLU A 1 414 ? 37.742 9.652 -71.996 1.00 87.56 414 GLU A O 1
ATOM 3148 N N . ARG A 1 415 ? 39.299 8.287 -72.898 1.00 88.06 415 ARG A N 1
ATOM 3149 C CA . ARG A 1 415 ? 39.060 7.148 -72.005 1.00 88.06 415 ARG A CA 1
ATOM 3150 C C . ARG A 1 415 ? 39.927 7.276 -70.761 1.00 88.06 415 ARG A C 1
ATOM 3152 O O . ARG A 1 415 ? 41.144 7.423 -70.855 1.00 88.06 415 ARG A O 1
ATOM 3159 N N . ILE A 1 416 ? 39.298 7.155 -69.604 1.00 88.56 416 ILE A N 1
ATOM 3160 C CA . ILE A 1 416 ? 39.929 7.337 -68.299 1.00 88.56 416 ILE A CA 1
ATOM 3161 C C . ILE A 1 416 ? 39.640 6.159 -67.379 1.00 88.56 416 ILE A C 1
ATOM 3163 O O . ILE A 1 416 ? 38.629 5.486 -67.547 1.00 88.56 416 ILE A O 1
ATOM 3167 N N . VAL A 1 417 ? 40.496 5.932 -66.390 1.00 87.50 417 VAL A N 1
ATOM 3168 C CA . VAL A 1 417 ? 40.282 4.951 -65.321 1.00 87.50 417 VAL A CA 1
ATOM 3169 C C . VAL A 1 417 ? 40.138 5.691 -63.998 1.00 87.50 417 VAL A C 1
ATOM 3171 O O . VAL A 1 417 ? 40.924 6.588 -63.696 1.00 87.50 417 VAL A O 1
ATOM 3174 N N . LEU A 1 418 ? 39.125 5.320 -63.216 1.00 84.69 418 LEU A N 1
ATOM 3175 C CA . LEU A 1 418 ? 38.932 5.812 -61.851 1.00 84.69 418 LEU A CA 1
ATOM 3176 C C . LEU A 1 418 ? 39.965 5.142 -60.932 1.00 84.69 418 LEU A C 1
ATOM 3178 O O . LEU A 1 418 ? 39.937 3.924 -60.787 1.00 84.69 418 LEU A O 1
ATOM 3182 N N . VAL A 1 419 ? 40.874 5.904 -60.323 1.00 83.88 419 VAL A N 1
ATOM 3183 C CA . VAL A 1 419 ? 41.960 5.345 -59.487 1.00 83.88 419 VAL A CA 1
ATOM 3184 C C . VAL A 1 419 ? 41.654 5.494 -58.009 1.00 83.88 419 VAL A C 1
ATOM 3186 O O . VAL A 1 419 ? 41.846 4.568 -57.229 1.00 83.88 419 VAL A O 1
ATOM 3189 N N . GLU A 1 420 ? 41.126 6.653 -57.631 1.00 82.19 420 GLU A N 1
ATOM 3190 C CA . GLU A 1 420 ? 40.897 7.010 -56.239 1.00 82.19 420 GLU A CA 1
ATOM 3191 C C . GLU A 1 420 ? 39.582 7.779 -56.108 1.00 82.19 420 GLU A C 1
ATOM 3193 O O . GLU A 1 420 ? 39.232 8.584 -56.974 1.00 82.19 420 GLU A O 1
ATOM 3198 N N . HIS A 1 421 ? 38.847 7.543 -55.023 1.00 81.62 421 HIS A N 1
ATOM 3199 C CA . HIS A 1 421 ? 37.656 8.312 -54.680 1.00 81.62 421 HIS A CA 1
ATOM 3200 C C . HIS A 1 421 ? 37.965 9.223 -53.494 1.00 81.62 421 HIS A C 1
ATOM 3202 O O . HIS A 1 421 ? 38.165 8.752 -52.374 1.00 81.62 421 HIS A O 1
ATOM 3208 N N . VAL A 1 422 ? 37.969 10.536 -53.725 1.00 79.38 422 VAL A N 1
ATOM 3209 C CA . VAL A 1 422 ? 38.197 11.533 -52.677 1.00 79.38 422 VAL A CA 1
ATOM 3210 C C . VAL A 1 422 ? 36.853 11.857 -52.029 1.00 79.38 422 VAL A C 1
ATOM 3212 O O . VAL A 1 422 ? 36.180 12.829 -52.385 1.00 79.38 422 VAL A O 1
ATOM 3215 N N . ALA A 1 423 ? 36.450 11.018 -51.070 1.00 70.00 423 ALA A N 1
ATOM 3216 C CA . ALA A 1 423 ? 35.133 11.075 -50.430 1.00 70.00 423 ALA A CA 1
ATOM 3217 C C . ALA A 1 423 ? 34.805 12.454 -49.826 1.00 70.00 423 ALA A C 1
ATOM 3219 O O . ALA A 1 423 ? 33.679 12.925 -49.955 1.00 70.00 423 ALA A O 1
ATOM 3220 N N . ALA A 1 424 ? 35.800 13.142 -49.253 1.00 68.56 424 ALA A N 1
ATOM 3221 C CA . ALA A 1 424 ? 35.635 14.467 -48.647 1.00 68.56 424 ALA A CA 1
ATOM 3222 C C . ALA A 1 424 ? 35.244 15.576 -49.645 1.00 68.56 424 ALA A C 1
ATOM 3224 O O . ALA A 1 424 ? 34.757 16.627 -49.240 1.00 68.56 424 ALA A O 1
ATOM 3225 N N . GLN A 1 425 ? 35.488 15.371 -50.942 1.00 72.06 425 GLN A N 1
ATOM 3226 C CA . GLN A 1 425 ? 35.273 16.374 -51.989 1.00 72.06 425 GLN A CA 1
ATOM 3227 C C . GLN A 1 425 ? 34.359 15.863 -53.114 1.00 72.06 425 GLN A C 1
ATOM 3229 O O . GLN A 1 425 ? 34.247 16.522 -54.146 1.00 72.06 425 GLN A O 1
ATOM 3234 N N . HIS A 1 426 ? 33.730 14.694 -52.925 1.00 77.06 426 HIS A N 1
ATOM 3235 C CA . HIS A 1 426 ? 32.798 14.052 -53.859 1.00 77.06 426 HIS A CA 1
ATOM 3236 C C . HIS A 1 426 ? 33.291 13.977 -55.318 1.00 77.06 426 HIS A C 1
ATOM 3238 O O . HIS A 1 426 ? 32.504 14.123 -56.256 1.00 77.06 426 HIS A O 1
ATOM 3244 N N . HIS A 1 427 ? 34.591 13.743 -55.527 1.00 81.75 427 HIS A N 1
ATOM 3245 C CA . HIS A 1 427 ? 35.164 13.565 -56.861 1.00 81.75 427 HIS A CA 1
ATOM 3246 C C . HIS A 1 427 ? 36.087 12.349 -56.928 1.00 81.75 427 HIS A C 1
ATOM 3248 O O . HIS A 1 427 ? 36.637 11.891 -55.926 1.00 81.75 427 HIS A O 1
ATOM 3254 N N . TYR A 1 428 ? 36.278 11.845 -58.141 1.00 85.62 428 TYR A N 1
ATOM 3255 C CA . TYR A 1 428 ? 37.204 10.759 -58.425 1.00 85.62 428 TYR A CA 1
ATOM 3256 C C . TYR A 1 428 ? 38.471 11.296 -59.077 1.00 85.62 428 TYR A C 1
ATOM 3258 O O . TYR A 1 428 ? 38.402 12.105 -60.006 1.00 85.62 428 TYR A O 1
ATOM 3266 N N . ARG A 1 429 ? 39.631 10.826 -58.621 1.00 85.12 429 ARG A N 1
ATOM 3267 C CA . ARG A 1 429 ? 40.891 11.054 -59.321 1.00 85.12 429 ARG A CA 1
ATOM 3268 C C . ARG A 1 429 ? 41.019 10.038 -60.439 1.00 85.12 429 ARG A C 1
ATOM 3270 O O . ARG A 1 429 ? 40.787 8.840 -60.243 1.00 85.12 429 ARG A O 1
ATOM 3277 N N . VAL A 1 430 ? 41.359 10.534 -61.617 1.00 87.44 430 VAL A N 1
ATOM 3278 C CA . VAL A 1 430 ? 41.397 9.728 -62.831 1.00 87.44 430 VAL A CA 1
ATOM 3279 C C . VAL A 1 430 ? 42.745 9.829 -63.510 1.00 87.44 430 VAL A C 1
ATOM 3281 O O . VAL A 1 430 ? 43.418 10.855 -63.444 1.00 87.44 430 VAL A O 1
ATOM 3284 N N . VAL A 1 431 ? 43.109 8.756 -64.196 1.00 87.69 431 VAL A N 1
ATOM 3285 C CA . VAL A 1 431 ? 44.268 8.704 -65.088 1.00 87.69 431 VAL A CA 1
ATOM 3286 C C . VAL A 1 431 ? 43.805 8.275 -66.472 1.00 87.69 431 VAL A C 1
ATOM 3288 O O . VAL A 1 431 ? 42.739 7.669 -66.625 1.00 87.69 431 VAL A O 1
ATOM 3291 N N . ARG A 1 432 ? 44.590 8.589 -67.501 1.00 85.88 432 ARG A N 1
ATOM 3292 C CA . ARG A 1 432 ? 44.276 8.166 -68.866 1.00 85.88 432 ARG A CA 1
ATOM 3293 C C . ARG A 1 432 ? 44.407 6.639 -68.978 1.00 85.88 432 ARG A C 1
ATOM 3295 O O . ARG A 1 432 ? 45.305 6.038 -68.393 1.00 85.88 432 ARG A O 1
ATOM 3302 N N . ALA A 1 433 ? 43.472 5.998 -69.678 1.00 80.62 433 ALA A N 1
ATOM 3303 C CA . ALA A 1 433 ? 43.392 4.535 -69.723 1.00 80.62 433 ALA A CA 1
ATOM 3304 C C . ALA A 1 433 ? 44.583 3.868 -70.445 1.00 80.62 433 ALA A C 1
ATOM 3306 O O . ALA A 1 433 ? 44.893 2.710 -70.182 1.00 80.62 433 ALA A O 1
ATOM 3307 N N . ASP A 1 434 ? 45.255 4.592 -71.338 1.00 74.19 434 ASP A N 1
ATOM 3308 C CA . ASP A 1 434 ? 46.483 4.180 -72.029 1.00 74.19 434 ASP A CA 1
ATOM 3309 C C . ASP A 1 434 ? 47.716 4.169 -71.104 1.00 74.19 434 ASP A C 1
ATOM 3311 O O . ASP A 1 434 ? 48.547 3.272 -71.211 1.00 74.19 434 ASP A O 1
ATOM 3315 N N . ALA A 1 435 ? 47.804 5.102 -70.153 1.00 65.88 435 ALA A N 1
ATOM 3316 C CA . ALA A 1 435 ? 48.883 5.174 -69.170 1.00 65.88 435 ALA A CA 1
ATOM 3317 C C . ALA A 1 435 ? 48.860 3.977 -68.206 1.00 65.88 435 ALA A C 1
ATOM 3319 O O . ALA A 1 435 ? 49.907 3.475 -67.814 1.00 65.88 435 ALA A O 1
ATOM 3320 N N . VAL A 1 436 ? 47.667 3.467 -67.883 1.00 60.56 436 VAL A N 1
ATOM 3321 C CA . VAL A 1 436 ? 47.497 2.270 -67.040 1.00 60.56 436 VAL A CA 1
ATOM 3322 C C . VAL A 1 436 ? 47.867 0.992 -67.796 1.00 60.56 436 VAL A C 1
ATOM 3324 O O . VAL A 1 436 ? 48.399 0.060 -67.203 1.00 60.56 436 VAL A O 1
ATOM 3327 N N . ALA A 1 437 ? 47.636 0.934 -69.112 1.00 54.00 437 ALA A N 1
ATOM 3328 C CA . ALA A 1 437 ? 47.998 -0.232 -69.921 1.00 54.00 437 ALA A CA 1
ATOM 3329 C C . ALA A 1 437 ? 49.522 -0.446 -70.025 1.00 54.00 437 ALA A C 1
ATOM 3331 O O . ALA A 1 437 ? 49.961 -1.584 -70.186 1.00 54.00 437 ALA A O 1
ATOM 3332 N N . LEU A 1 438 ? 50.314 0.623 -69.896 1.00 48.94 438 LEU A N 1
ATOM 3333 C CA . LEU A 1 438 ? 51.779 0.564 -69.890 1.00 48.94 438 LEU A CA 1
ATOM 3334 C C . LEU A 1 438 ? 52.328 -0.023 -68.575 1.00 48.94 438 LEU A C 1
ATOM 3336 O O . LEU A 1 438 ? 53.206 -0.879 -68.613 1.00 48.94 438 LEU A O 1
ATOM 3340 N N . ASP A 1 439 ? 51.738 0.328 -67.430 1.00 48.66 439 ASP A N 1
ATOM 3341 C CA . ASP A 1 439 ? 52.191 -0.128 -66.100 1.00 48.66 439 ASP A CA 1
ATOM 3342 C C . ASP A 1 439 ? 51.868 -1.618 -65.825 1.00 48.66 439 ASP A C 1
ATOM 3344 O O . ASP A 1 439 ? 52.549 -2.309 -65.064 1.00 48.66 439 ASP A O 1
ATOM 3348 N N . PHE A 1 440 ? 50.836 -2.158 -66.489 1.00 44.31 440 PHE A N 1
ATOM 3349 C CA . PHE A 1 440 ? 50.495 -3.586 -66.423 1.00 44.31 440 PHE A CA 1
ATOM 3350 C C . PHE A 1 440 ? 51.344 -4.470 -67.354 1.00 44.31 440 PHE A C 1
ATOM 3352 O O . PHE A 1 440 ? 51.476 -5.663 -67.077 1.00 44.31 440 PHE A O 1
ATOM 3359 N N . GLN A 1 441 ? 51.922 -3.931 -68.436 1.00 40.03 441 GLN A N 1
ATOM 3360 C CA . GLN A 1 441 ? 52.841 -4.697 -69.291 1.00 40.03 441 GLN A CA 1
ATOM 3361 C C . GLN A 1 441 ? 54.235 -4.837 -68.666 1.00 40.03 441 GLN A C 1
ATOM 3363 O O . GLN A 1 441 ? 54.832 -5.908 -68.788 1.00 40.03 441 GLN A O 1
ATOM 3368 N N . ASP A 1 442 ? 54.712 -3.828 -67.933 1.00 40.50 442 ASP A N 1
ATOM 3369 C CA . ASP A 1 442 ? 56.030 -3.882 -67.284 1.00 40.50 442 ASP A CA 1
ATOM 3370 C C . ASP A 1 442 ? 56.073 -4.836 -66.071 1.00 40.50 442 ASP A C 1
ATOM 3372 O O . ASP A 1 442 ? 57.122 -5.399 -65.760 1.00 40.50 442 ASP A O 1
ATOM 3376 N N . ASN A 1 443 ? 54.929 -5.128 -65.439 1.00 40.12 443 ASN A N 1
ATOM 3377 C CA . ASN A 1 443 ? 54.833 -6.047 -64.293 1.00 40.12 443 ASN A CA 1
ATOM 3378 C C . ASN A 1 443 ? 54.545 -7.525 -64.654 1.00 40.12 443 ASN A C 1
ATOM 3380 O O . ASN A 1 443 ? 54.286 -8.337 -63.764 1.00 40.12 443 ASN A O 1
ATOM 3384 N N . LEU A 1 444 ? 54.610 -7.911 -65.936 1.00 36.78 444 LEU A N 1
ATOM 3385 C CA . LEU A 1 444 ? 54.375 -9.292 -66.405 1.00 36.78 444 LEU A CA 1
ATOM 3386 C C . LEU A 1 444 ? 55.642 -10.075 -66.800 1.00 36.78 444 LEU A C 1
ATOM 3388 O O . LEU A 1 444 ? 55.537 -11.172 -67.351 1.00 36.78 444 LEU A O 1
ATOM 3392 N N . LEU A 1 445 ? 56.836 -9.592 -66.449 1.00 34.03 445 LEU A N 1
ATOM 3393 C CA . LEU A 1 445 ? 58.058 -10.404 -66.474 1.00 34.03 445 LEU A CA 1
ATOM 3394 C C . LEU A 1 445 ? 58.610 -10.589 -65.054 1.00 34.03 445 LEU A C 1
ATOM 3396 O O . LEU A 1 445 ? 59.478 -9.827 -64.629 1.00 34.03 445 LEU A O 1
ATOM 3400 N N . PRO A 1 446 ? 58.173 -11.620 -64.303 1.00 35.31 446 PRO A N 1
ATOM 3401 C CA . PRO A 1 446 ? 58.914 -12.034 -63.129 1.00 35.31 446 PRO A CA 1
ATOM 3402 C C . PRO A 1 446 ? 60.237 -12.642 -63.597 1.00 35.31 446 PRO A C 1
ATOM 3404 O O . PRO A 1 446 ? 60.286 -13.719 -64.197 1.00 35.31 446 PRO A O 1
ATOM 3407 N N . GLY A 1 447 ? 61.326 -11.933 -63.307 1.00 35.16 447 GLY A N 1
ATOM 3408 C CA . GLY A 1 447 ? 62.651 -12.520 -63.279 1.00 35.16 447 GLY A CA 1
ATOM 3409 C C . GLY A 1 447 ? 62.645 -13.710 -62.327 1.00 35.16 447 GLY A C 1
ATOM 3410 O O . GLY A 1 447 ? 62.461 -13.558 -61.124 1.00 35.16 447 GLY A O 1
ATOM 3411 N N . ASN A 1 448 ? 62.851 -14.903 -62.873 1.00 31.11 448 ASN A N 1
ATOM 3412 C CA . ASN A 1 448 ? 63.331 -16.028 -62.096 1.00 31.11 448 ASN A CA 1
ATOM 3413 C C . ASN A 1 448 ? 64.215 -16.909 -62.974 1.00 31.11 448 ASN A C 1
ATOM 3415 O O . ASN A 1 448 ? 63.709 -17.772 -63.688 1.00 31.11 448 ASN A O 1
ATOM 3419 N N . LYS A 1 449 ? 65.527 -16.667 -62.913 1.00 30.17 449 LYS A N 1
ATOM 3420 C CA . LYS A 1 449 ? 66.539 -17.722 -62.792 1.00 30.17 449 LYS A CA 1
ATOM 3421 C C . LYS A 1 449 ? 67.714 -17.161 -61.998 1.00 30.17 449 LYS A C 1
ATOM 3423 O O . LYS A 1 449 ? 68.589 -16.500 -62.548 1.00 30.17 449 LYS A O 1
ATOM 3428 N N . GLU A 1 450 ? 67.689 -17.424 -60.697 1.00 35.47 450 GLU A N 1
ATOM 3429 C CA . GLU A 1 450 ? 68.897 -17.467 -59.881 1.00 35.47 450 GLU A CA 1
ATOM 3430 C C . GLU A 1 450 ? 69.883 -18.502 -60.444 1.00 35.47 450 GLU A C 1
ATOM 3432 O O . GLU A 1 450 ? 69.501 -19.551 -60.973 1.00 35.47 450 GLU A O 1
ATOM 3437 N N . ASN A 1 451 ? 71.166 -18.166 -60.324 1.00 31.58 451 ASN A N 1
ATOM 3438 C CA . ASN A 1 451 ? 72.304 -19.020 -60.623 1.00 31.58 451 ASN A CA 1
ATOM 3439 C C . ASN A 1 451 ? 72.329 -20.258 -59.715 1.00 31.58 451 ASN A C 1
ATOM 3441 O O . ASN A 1 451 ? 72.332 -20.141 -58.493 1.00 31.58 451 ASN A O 1
ATOM 3445 N N . HIS A 1 452 ? 72.502 -21.427 -60.330 1.00 32.03 452 HIS A N 1
ATOM 3446 C CA . HIS A 1 452 ? 73.282 -22.512 -59.744 1.00 32.03 452 HIS A CA 1
ATOM 3447 C C . HIS A 1 452 ? 74.723 -22.394 -60.256 1.00 32.03 452 HIS A C 1
ATOM 3449 O O . HIS A 1 452 ? 75.011 -22.815 -61.376 1.00 32.03 452 HIS A O 1
ATOM 3455 N N . GLN A 1 453 ? 75.597 -21.812 -59.435 1.00 30.00 453 GLN A N 1
ATOM 3456 C CA . GLN A 1 453 ? 76.903 -22.362 -59.046 1.00 30.00 453 GLN A CA 1
ATOM 3457 C C . GLN A 1 453 ? 77.486 -21.550 -57.895 1.00 30.00 453 GLN A C 1
ATOM 3459 O O . GLN A 1 453 ? 77.443 -20.303 -57.983 1.00 30.00 453 GLN A O 1
#

Sequence (453 aa):
MTRAGDVRLAGELGVDAVGFIFARESSRRVAPAEARAMRQAIAPMVDVVALFRNNSREEVREVLRTVRPTLLQFHGEEDESFCRSFNMPYLKAIAMGGREEINARTLQLRYPSAAGFLFDSHAPGGGGGTGVAFDWSRIPTGLHRPFLLAGGLTPENVHDAVLATLPWGVDVSSGIELEPGIKDGYKMRTFVEEDDPKRAGHEGRHEDDGAAGSVLRTGAWRPRPGRQAMQEFLTVVLGYPTLPYSVALAVAVLYWGIAAFGLVDDGFGEVGADGALEGDAHLSGLSALLARWGLGGVPLMVVVTLLSLFAWTLTYFIHLYLLLPLPDLLRWSLGTVVAVLAPLPAVPVTALLLRPIRRFLLRLRPVPQASLLGRVGVVASPKVDARSGHATVDDGGAGLVLQIRSDIELQRGERIVLVEHVAAQHHYRVVRADAVALDFQDNLLPGNKENHQ

InterPro domains:
  IPR001240 N-(5'phosphoribosyl) anthranilate isomerase (PRAI) domain [MF_00135] (1-203)
  IPR001240 N-(5'phosphoribosyl) anthranilate isomerase (PRAI) domain [PF00697] (3-193)
  IPR001240 N-(5'phosphoribosyl) anthranilate isomerase (PRAI) domain [cd00405] (1-194)
  IPR011060 Ribulose-phosphate binding barrel [SSF51366] (1-193)
  IPR013785 Aldolase-type TIM barrel [G3DSA:3.20.20.70] (1-196)
  IPR044643 N-(5'-phosphoribosyl)anthranilate isomerase family [PTHR42894] (1-194)

Foldseek 3Di:
DQDLVVQLLCQVLPPQEDEAECEPPAPQHDDLQSLQVSVVSHDPLRFYEYEYAPDDPVSVVVSCVRNVGQEYEYAYPDFQCSVCPVVHAYEYEDEPCDPDQDEQVVVCVRHVRHQEYEYEPHDHPDDAQPLDDDDLVSPYPDHPHFYEYEYNDWLVCLLVSCVVNVGPYYDDANNQAPDHNHGNSVRSNSNSQSNDPVNVVPPPDDDDDDDDDPPPPSPHSDPPCVVSVVVLQCCLCCDFPLNVLNVLLVVLVVVVVCVVVVNDDPPPFDPDVPDDDPPPDPVVVVQVVCVVLVNHPPGPSLLSNQLSVQLSVQSSVCCSPPLVVDDPVCSNVVSVVSSVCSSVVSVNVSSVVCVVVVVVSVVPPPDPPPPQAFFKWFWADQKAEQPWGWTWTDPVPPTDIATEHENDIDGGGFIWGFHDQPPVVRYTYIDGPVVVVVVVVVPPDDDDDDDDD

pLDDT: mean 79.21, std 19.63, range [25.16, 98.25]

Organism: NCBI:txid1002370

Radius of gyration: 40.03 Å; chains: 1; bounding box: 107×56×104 Å

Secondary structure (DSSP, 8-state):
---HHHHHHHHHTT-SEEEEE--TT-TTB--HHHHHHHHHTSPTT-EEEEEESS--HHHHHHHHHHH--SEEEE-SS--HHHHHTT-S-EEEEEE-SSSSPPPHHHHHHH-TT-SEEEEESSPTTS-S---PPP-GGGSPS---S-EEE-SS--TTTHHHHHHHH--SEE--SGGGEEETTEE-HHHHHHHHHHT-TTTTT--S------S---------SS--HHHHHHHHHHHHHSSTTTHHHHHHHHHHHHHHHHHHTT-S-GGGS---TT---S-TTHHHHHHHHHHHTT-TTS-HHHHHHHHHHHHHHHHHHHIIIIITTS-HHHHHHHHHHHHHHTHHHHHHHHHHHHHHHHHHHTTSSPPPP---TT-EEEE-SSEE-SS--EEEE--SSS-EEEEEE-SS-EETT-EEEEEEEEGGGTEEEEEEHHHHHHHHHHTT---------